Protein AF-Q6FT22-F1 (afdb_monomer_lite)

Organism: Candida glabrata (strain ATCC 2001 / BCRC 20586 / JCM 3761 / NBRC 0622 / NRRL Y-65 / CBS 138) (NCBI:txid284593)

pLDDT: mean 71.11, std 24.09, range [26.22, 98.44]

Secondary structure (DSSP, 8-state):
--SHHHHHHHHHHHTTSTTS--------------PPP-----------------------------------------------------------------------------------------SSS--TT----TTSEEEEEESSSB------TTEEEEE----SSSPPPHHHHHHHHHHHHHHHHSTTEEEEEEE--GGGHHHHHHHHHHH---SSEEEEESBHHHHHHHHH-GGGTTS-EEEE-SSSEEEESSSSSSS--SEEE-TTSPEEESS-----GGGSTT-HHHHH-TTTT-TTHHHHH-----EEEEEGGG--HHHHHHTGGG-SEEEEE--SS-----SGGG-SS-EEEE---SS---B-GGGS-TTSEE-BT--HHHHHHHHHHHHHTT---GGGTTTTTT-TTT-

Foldseek 3Di:
DPPVVVVVVVVVVVVPPPPDPPDDDDPDDDLDDDDDDDPDDDDDDDDDDDDDDDDDDDDDDDDDDDDDDDDDDDDDDDDDDDDDDDDDDDDDDDDDDDDDDDDDDDDDDDDDDDDDDDDDDPQLDPPDPCALQPCLPPDAAEEEEEAEAADDDDDDPRYHYDYDHHDYPEEDHPVSLLVVLVVQVVQQPDPRHQEYEYAHYPNHQLVNQQLQLFADDHQGAAEYENYCSLGVNLNRDPLRGNQGYWYDYSAQFIPHSNAADDDDGQFGQDSSSDTDGPHSHDRQLCSHCPHVVCVVQVLLNPSCLCVVVVDFFAEDEDELVRPDPCCLPPPQQRGQEYEYAYPDDARDDPRPQVHPFAYEYDHDDPDQDAFAPVNDDPNHAYQGRDDSNSVRSSSRSCVSSVNTRRVSRNVQGRDPVRD

Sequence (419 aa):
MKFEQFIVAIISVISFVSGFPFRRQIAPPLFTNTTIPHNNGTNGTGGGGGQEGGGGQGGGGGSGGGSGGGSGGGSGGGSGGGSGGGSGGGSGGGSGGGSGGGSGGGSGGGSGGGLITSPGSSYCYPSNGHYPGDTITTGRKIGIFYTGGYLANIQHSDVTVERLFNITNTELNITQLYSVAAAVNKTLGNGEYKGVLIVGNNNSLTGLGYFSSILFNTNKTIVISSNSTLGLPIANQSLSTNRGPILTHNDSAVYSGGLPPYKVPIGVLDTNGTAHYFYRGGLPKFFDRGSGLRLNYTNFTDPGAYNKTRTIPTIRIVNQTNVTDDFIRNVAPNLQGLVVNITGTPFTTTGLQSLRYPVMFVKDQQQLAFVSKWNVPTGIIPGGYLSPAQAQLFLYVAALNNATSPAAWSQWFGNPDII

Radius of gyration: 27.79 Å; chains: 1; bounding box: 94×57×78 Å

InterPro domains:
  IPR006034 Asparaginase/glutaminase-like [PS51732] (140-416)
  IPR036152 Asparaginase/glutaminase-like superfamily [SSF53774] (140-414)

Structure (mmCIF, N/CA/C/O backbone):
data_AF-Q6FT22-F1
#
_entry.id   AF-Q6FT22-F1
#
loop_
_atom_site.group_PDB
_atom_site.id
_atom_site.type_symbol
_atom_site.label_atom_id
_atom_site.label_alt_id
_atom_site.label_comp_id
_atom_site.label_asym_id
_atom_site.label_entity_id
_atom_site.label_seq_id
_atom_site.pdbx_PDB_ins_code
_atom_site.Cartn_x
_atom_site.Cartn_y
_atom_site.Cartn_z
_atom_site.occupancy
_atom_site.B_iso_or_equiv
_atom_site.auth_seq_id
_atom_site.auth_comp_id
_atom_site.auth_asym_id
_atom_site.auth_atom_id
_atom_site.pdbx_PDB_model_num
ATOM 1 N N . MET A 1 1 ? -36.980 32.437 -16.448 1.00 49.75 1 MET A N 1
ATOM 2 C CA . MET A 1 1 ? -35.851 33.094 -15.747 1.00 49.75 1 MET A CA 1
ATOM 3 C C . MET A 1 1 ? -35.303 32.232 -14.585 1.00 49.75 1 MET A C 1
ATOM 5 O O . MET A 1 1 ? -35.052 32.762 -13.514 1.00 49.75 1 MET A O 1
ATOM 9 N N . LYS A 1 2 ? -35.148 30.900 -14.748 1.00 51.12 2 LYS A N 1
ATOM 10 C CA . LYS A 1 2 ? -34.734 29.984 -13.649 1.00 51.12 2 LYS A CA 1
ATOM 11 C C . LYS A 1 2 ? -33.854 28.785 -14.063 1.00 51.12 2 LYS A C 1
ATOM 13 O O . LYS A 1 2 ? -33.639 27.899 -13.249 1.00 51.12 2 LYS A O 1
ATOM 18 N N . PHE A 1 3 ? -33.332 28.746 -15.292 1.00 40.56 3 PHE A N 1
ATOM 19 C CA . PHE A 1 3 ? -32.434 27.661 -15.729 1.00 40.56 3 PHE A CA 1
ATOM 20 C C . PHE A 1 3 ? -30.978 28.132 -15.874 1.00 40.56 3 PHE A C 1
ATOM 22 O O . PHE A 1 3 ? -30.055 27.422 -15.489 1.00 40.56 3 PHE A O 1
ATOM 29 N N . GLU A 1 4 ? -30.760 29.384 -16.286 1.00 38.22 4 GLU A N 1
ATOM 30 C CA . GLU A 1 4 ? -29.400 29.916 -16.450 1.00 38.22 4 GLU A CA 1
ATOM 31 C C . GLU A 1 4 ? -28.662 30.166 -15.128 1.00 38.22 4 GLU A C 1
ATOM 33 O O . GLU A 1 4 ? -27.457 29.946 -15.049 1.00 38.22 4 GLU A O 1
ATOM 38 N N . GLN A 1 5 ? -29.368 30.511 -14.044 1.00 46.97 5 GLN A N 1
ATOM 39 C CA . GLN A 1 5 ? -28.718 30.673 -12.734 1.00 46.97 5 GLN A CA 1
ATOM 40 C C . GLN A 1 5 ? -28.251 29.347 -12.114 1.00 46.97 5 GLN A C 1
ATOM 42 O O . GLN A 1 5 ? -27.341 29.349 -11.290 1.00 46.97 5 GLN A O 1
ATOM 47 N N . PHE A 1 6 ? -28.815 28.211 -12.538 1.00 44.81 6 PHE A N 1
ATOM 48 C CA . PHE A 1 6 ? -28.384 26.899 -12.053 1.00 44.81 6 PHE A CA 1
ATOM 49 C C . PHE A 1 6 ? -27.088 26.437 -12.742 1.00 44.81 6 PHE A C 1
ATOM 51 O O . PHE A 1 6 ? -26.226 25.836 -12.105 1.00 44.81 6 PHE A O 1
ATOM 58 N N . ILE A 1 7 ? -26.900 26.794 -14.018 1.00 47.25 7 ILE A N 1
ATOM 59 C CA . ILE A 1 7 ? -25.671 26.487 -14.767 1.00 47.25 7 ILE A CA 1
ATOM 60 C C . ILE A 1 7 ? -24.499 27.360 -14.288 1.00 47.25 7 ILE A C 1
ATOM 62 O O . ILE A 1 7 ? -23.390 26.853 -14.126 1.00 47.25 7 ILE A O 1
ATOM 66 N N . VAL A 1 8 ? -24.739 28.635 -13.959 1.00 45.31 8 VAL A N 1
ATOM 67 C CA . VAL A 1 8 ? -23.694 29.517 -13.402 1.00 45.31 8 VAL A CA 1
ATOM 68 C C . VAL A 1 8 ? -23.222 29.033 -12.022 1.00 45.31 8 VAL A C 1
ATOM 70 O O . VAL A 1 8 ? -22.024 29.057 -11.750 1.00 45.31 8 VAL A O 1
ATOM 73 N N . ALA A 1 9 ? -24.112 28.491 -11.183 1.00 39.72 9 ALA A N 1
ATOM 74 C CA . ALA A 1 9 ? -23.727 27.931 -9.884 1.00 39.72 9 ALA A CA 1
ATOM 75 C C . ALA A 1 9 ? -22.834 26.677 -10.008 1.00 39.72 9 ALA A C 1
ATOM 77 O O . ALA A 1 9 ? -21.876 26.532 -9.252 1.00 39.72 9 ALA A O 1
ATOM 78 N N . ILE A 1 10 ? -23.084 25.802 -10.991 1.00 45.41 10 ILE A N 1
ATOM 79 C CA . ILE A 1 10 ? -22.258 24.601 -11.218 1.00 45.41 10 ILE A CA 1
ATOM 80 C C . ILE A 1 10 ? -20.882 24.974 -11.800 1.00 45.41 10 ILE A C 1
ATOM 82 O O . ILE A 1 10 ? -19.867 24.410 -11.389 1.00 45.41 10 ILE A O 1
ATOM 86 N N . ILE A 1 11 ? -20.813 25.971 -12.689 1.00 40.06 11 ILE A N 1
ATOM 87 C CA . ILE A 1 11 ? -19.543 26.448 -13.267 1.00 40.06 11 ILE A CA 1
ATOM 88 C C . ILE A 1 11 ? -18.699 27.216 -12.226 1.00 40.06 11 ILE A C 1
ATOM 90 O O . ILE A 1 11 ? -17.469 27.091 -12.208 1.00 40.06 11 ILE A O 1
ATOM 94 N N . SER A 1 12 ? -19.328 27.937 -11.289 1.00 33.78 12 SER A N 1
ATOM 95 C CA . SER A 1 12 ? -18.616 28.612 -10.192 1.00 33.78 12 SER A CA 1
ATOM 96 C C . SER A 1 12 ? -18.063 27.654 -9.129 1.00 33.78 12 SER A C 1
ATOM 98 O O . SER A 1 12 ? -17.003 27.939 -8.577 1.00 33.78 12 SER A O 1
ATOM 100 N N . VAL A 1 13 ? -18.693 26.497 -8.882 1.00 36.53 13 VAL A N 1
ATOM 101 C CA . VAL A 1 13 ? -18.153 25.476 -7.956 1.00 36.53 13 VAL A CA 1
ATOM 102 C C . VAL A 1 13 ? -16.923 24.768 -8.543 1.00 36.53 13 VAL A C 1
ATOM 104 O O . VAL A 1 13 ? -15.995 24.435 -7.809 1.00 36.53 13 VAL A O 1
ATOM 107 N N . ILE A 1 14 ? -16.845 24.618 -9.870 1.00 35.12 14 ILE A N 1
ATOM 108 C CA . ILE A 1 14 ? -15.668 24.036 -10.543 1.00 35.12 14 ILE A CA 1
ATOM 109 C C . ILE A 1 14 ? -14.482 25.023 -10.572 1.00 35.12 14 ILE A C 1
ATOM 111 O O . ILE A 1 14 ? -13.326 24.604 -10.560 1.00 35.12 14 ILE A O 1
ATOM 115 N N . SER A 1 15 ? -14.743 26.333 -10.518 1.00 32.28 15 SER A N 1
ATOM 116 C CA . SER A 1 15 ? -13.702 27.372 -10.597 1.00 32.28 15 SER A CA 1
ATOM 117 C C . SER A 1 15 ? -13.040 27.720 -9.251 1.00 32.28 15 SER A C 1
ATOM 119 O O . SER A 1 15 ? -12.095 28.501 -9.229 1.00 32.28 15 SER A O 1
ATOM 121 N N . PHE A 1 16 ? -13.486 27.139 -8.128 1.00 31.98 16 PHE A N 1
ATOM 122 C CA . PHE A 1 16 ? -12.976 27.473 -6.784 1.00 31.98 16 PHE A CA 1
ATOM 123 C C . PHE A 1 16 ? -11.964 26.464 -6.200 1.00 31.98 16 PHE A C 1
ATOM 125 O O . PHE A 1 16 ? -11.527 26.612 -5.061 1.00 31.98 16 PHE A O 1
ATOM 132 N N . VAL A 1 17 ? -11.531 25.462 -6.978 1.00 36.31 17 VAL A N 1
ATOM 133 C CA . VAL A 1 17 ? -10.527 24.460 -6.547 1.00 36.31 17 VAL A CA 1
ATOM 134 C C . VAL A 1 17 ? -9.085 24.853 -6.935 1.00 36.31 17 VAL A C 1
ATOM 136 O O . VAL A 1 17 ? -8.130 24.162 -6.591 1.00 36.31 17 VAL A O 1
ATOM 139 N N . SER A 1 18 ? -8.864 26.002 -7.582 1.00 30.94 18 SER A N 1
ATOM 140 C CA . SER A 1 18 ? -7.517 26.474 -7.962 1.00 30.94 18 SER A CA 1
ATOM 141 C C . SER A 1 18 ? -6.746 27.202 -6.847 1.00 30.94 18 SER A C 1
ATOM 143 O O . SER A 1 18 ? -5.682 27.758 -7.104 1.00 30.94 18 SER A O 1
ATOM 145 N N . GLY A 1 19 ? -7.267 27.217 -5.615 1.00 28.30 19 GLY A N 1
ATOM 146 C CA . GLY A 1 19 ? -6.725 27.989 -4.490 1.00 28.30 19 GLY A CA 1
ATOM 147 C C . GLY A 1 19 ? -6.037 27.183 -3.387 1.00 28.30 19 GLY A C 1
ATOM 148 O O . GLY A 1 19 ? -5.773 27.738 -2.323 1.00 28.30 19 GLY A O 1
ATOM 149 N N . PHE A 1 20 ? -5.754 25.892 -3.580 1.00 31.50 20 PHE A N 1
ATOM 150 C CA . PHE A 1 20 ? -4.937 25.161 -2.610 1.00 31.50 20 PHE A CA 1
ATOM 151 C C . PHE A 1 20 ? -3.464 25.537 -2.802 1.00 31.50 20 PHE A C 1
ATOM 153 O O . PHE A 1 20 ? -2.962 25.415 -3.923 1.00 31.50 20 PHE A O 1
ATOM 160 N N . PRO A 1 21 ? -2.735 25.967 -1.751 1.00 29.22 21 PRO A N 1
ATOM 161 C CA . PRO A 1 21 ? -1.295 26.115 -1.846 1.00 29.22 21 PRO A CA 1
ATOM 162 C C . PRO A 1 21 ? -0.714 24.744 -2.173 1.00 29.22 21 PRO A C 1
ATOM 164 O O . PRO A 1 21 ? -0.685 23.829 -1.349 1.00 29.22 21 PRO A O 1
ATOM 167 N N . PHE A 1 22 ? -0.290 24.617 -3.424 1.00 33.62 22 PHE A N 1
ATOM 168 C CA . PHE A 1 22 ? 0.428 23.484 -3.961 1.00 33.62 22 PHE A CA 1
ATOM 169 C C . PHE A 1 22 ? 1.659 23.263 -3.080 1.00 33.62 22 PHE A C 1
ATOM 171 O O . PHE A 1 22 ? 2.640 24.011 -3.138 1.00 33.62 22 PHE A O 1
ATOM 178 N N . ARG A 1 23 ? 1.592 22.279 -2.179 1.00 34.59 23 ARG A N 1
ATOM 179 C CA . ARG A 1 23 ? 2.743 21.912 -1.359 1.00 34.59 23 ARG A CA 1
ATOM 180 C C . ARG A 1 23 ? 3.775 21.327 -2.317 1.00 34.59 23 ARG A C 1
ATOM 182 O O . ARG A 1 23 ? 3.459 20.401 -3.057 1.00 34.59 23 ARG A O 1
ATOM 189 N N . ARG A 1 24 ? 4.975 21.920 -2.331 1.00 27.88 24 ARG A N 1
ATOM 190 C CA . ARG A 1 24 ? 6.122 21.502 -3.152 1.00 27.88 24 ARG A CA 1
ATOM 191 C C . ARG A 1 24 ? 6.168 19.980 -3.294 1.00 27.88 24 ARG A C 1
ATOM 193 O O . ARG A 1 24 ? 6.283 19.277 -2.292 1.00 27.88 24 ARG A O 1
ATOM 200 N N . GLN A 1 25 ? 6.143 19.521 -4.544 1.00 35.88 25 GLN A N 1
ATOM 201 C CA . GLN A 1 25 ? 6.614 18.202 -4.944 1.00 35.88 25 GLN A CA 1
ATOM 202 C C . GLN A 1 25 ? 8.027 18.039 -4.380 1.00 35.88 25 GLN A C 1
ATOM 204 O O . GLN A 1 25 ? 8.975 18.683 -4.828 1.00 35.88 25 GLN A O 1
ATOM 209 N N . ILE A 1 26 ? 8.146 17.244 -3.323 1.00 33.44 26 ILE A N 1
ATOM 210 C CA . ILE A 1 26 ? 9.435 16.725 -2.890 1.00 33.44 26 ILE A CA 1
ATOM 211 C C . ILE A 1 26 ? 9.817 15.723 -3.982 1.00 33.44 26 ILE A C 1
ATOM 213 O O . ILE A 1 26 ? 8.964 14.948 -4.418 1.00 33.44 26 ILE A O 1
ATOM 217 N N . ALA A 1 27 ? 11.055 15.784 -4.479 1.00 29.98 27 ALA A N 1
ATOM 218 C CA . ALA A 1 27 ? 11.579 14.766 -5.388 1.00 29.98 27 ALA A CA 1
ATOM 219 C C . ALA A 1 27 ? 11.218 13.364 -4.855 1.00 29.98 27 ALA A C 1
ATOM 221 O O . ALA A 1 27 ? 11.228 13.193 -3.630 1.00 29.98 27 ALA A O 1
ATOM 222 N N . PRO A 1 28 ? 10.881 12.385 -5.719 1.00 34.84 28 PRO A N 1
ATOM 223 C CA . PRO A 1 28 ? 10.542 11.045 -5.254 1.00 34.84 28 PRO A CA 1
ATOM 224 C C . PRO A 1 28 ? 11.650 10.563 -4.307 1.00 34.84 28 PRO A C 1
ATOM 226 O O . PRO A 1 28 ? 12.826 10.620 -4.687 1.00 34.84 28 PRO A O 1
ATOM 229 N N . PRO A 1 29 ? 11.319 10.173 -3.063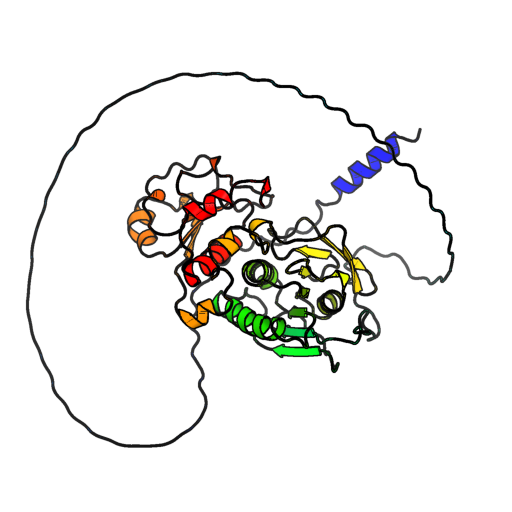 1.00 39.75 29 PRO A N 1
ATOM 230 C CA . PRO A 1 29 ? 12.329 9.767 -2.108 1.00 39.75 29 PRO A CA 1
ATOM 231 C C . PRO A 1 29 ? 13.053 8.548 -2.670 1.00 39.75 29 PRO A C 1
ATOM 233 O O . PRO A 1 29 ? 12.453 7.533 -3.020 1.00 39.75 29 PRO A O 1
ATOM 236 N N . LEU A 1 30 ? 14.374 8.653 -2.780 1.00 37.78 30 LEU A N 1
ATOM 237 C CA . LEU A 1 30 ? 15.213 7.478 -2.929 1.00 37.78 30 LEU A CA 1
ATOM 238 C C . LEU A 1 30 ? 15.106 6.717 -1.607 1.00 37.78 30 LEU A C 1
ATOM 240 O O . LEU A 1 30 ? 15.599 7.199 -0.588 1.00 37.78 30 LEU A O 1
ATOM 244 N N . PHE A 1 31 ? 14.463 5.547 -1.609 1.00 43.66 31 PHE A N 1
ATOM 245 C CA . PHE A 1 31 ? 14.603 4.593 -0.510 1.00 43.66 31 PHE A CA 1
ATOM 246 C C . PHE A 1 31 ? 16.070 4.155 -0.472 1.00 43.66 31 PHE A C 1
ATOM 248 O O . PHE A 1 31 ? 16.484 3.254 -1.200 1.00 43.66 31 PHE A O 1
ATOM 255 N N . THR A 1 32 ? 16.888 4.868 0.298 1.00 36.50 32 THR A N 1
ATOM 256 C CA . THR A 1 32 ? 18.302 4.554 0.468 1.00 36.50 32 THR A CA 1
ATOM 257 C C . THR A 1 32 ? 18.476 3.503 1.554 1.00 36.50 32 THR A C 1
ATOM 259 O O . THR A 1 32 ? 17.713 3.407 2.517 1.00 36.50 32 THR A O 1
ATOM 262 N N . ASN A 1 33 ? 19.494 2.673 1.359 1.00 35.25 33 ASN A N 1
ATOM 263 C CA . ASN A 1 33 ? 19.850 1.591 2.256 1.00 35.25 33 ASN A CA 1
ATOM 264 C C . ASN A 1 33 ? 20.586 2.175 3.473 1.00 35.25 33 ASN A C 1
ATOM 266 O O . ASN A 1 33 ? 21.801 2.354 3.435 1.00 35.25 33 ASN A O 1
ATOM 270 N N . THR A 1 34 ? 19.857 2.537 4.529 1.00 30.70 34 THR A N 1
ATOM 271 C CA . THR A 1 34 ? 20.476 2.912 5.808 1.00 30.70 34 THR A CA 1
ATOM 272 C C . THR A 1 34 ? 20.671 1.656 6.647 1.00 30.70 34 THR A C 1
ATOM 274 O O . THR A 1 34 ? 19.709 1.084 7.161 1.00 30.70 34 THR A O 1
ATOM 277 N N . THR A 1 35 ? 21.921 1.227 6.799 1.00 30.61 35 THR A N 1
ATOM 278 C CA . THR A 1 35 ? 22.327 0.163 7.722 1.00 30.61 35 THR A CA 1
ATOM 279 C C . THR A 1 35 ? 22.081 0.623 9.162 1.00 30.61 35 THR A C 1
ATOM 281 O O . THR A 1 35 ? 22.654 1.618 9.603 1.00 30.61 35 THR A O 1
ATOM 284 N N . ILE A 1 36 ? 21.217 -0.075 9.902 1.00 37.66 36 ILE A N 1
ATOM 285 C CA . ILE A 1 36 ? 20.960 0.210 11.323 1.00 37.66 36 ILE A CA 1
ATOM 286 C C . ILE A 1 36 ? 21.985 -0.559 12.178 1.00 37.66 36 ILE A C 1
ATOM 288 O O . ILE A 1 36 ? 22.098 -1.775 12.009 1.00 37.66 36 ILE A O 1
ATOM 292 N N . PRO A 1 37 ? 22.696 0.083 13.126 1.00 30.09 37 PRO A N 1
ATOM 293 C CA . PRO A 1 37 ? 23.442 -0.636 14.152 1.00 30.09 37 PRO A CA 1
ATOM 294 C C . PRO A 1 37 ? 22.466 -1.319 15.122 1.00 30.09 37 PRO A C 1
ATOM 296 O O . PRO A 1 37 ? 21.650 -0.673 15.779 1.00 30.09 37 PRO A O 1
ATOM 299 N N . HIS A 1 38 ? 22.543 -2.646 15.202 1.00 39.59 38 HIS A N 1
ATOM 300 C CA . HIS A 1 38 ? 21.801 -3.442 16.176 1.00 39.59 38 HIS A CA 1
ATOM 301 C C . HIS A 1 38 ? 22.369 -3.211 17.585 1.00 39.59 38 HIS A C 1
ATOM 303 O O . HIS A 1 38 ? 23.460 -3.680 17.897 1.00 39.59 38 HIS A O 1
ATOM 309 N N . ASN A 1 39 ? 21.605 -2.550 18.458 1.00 35.88 39 ASN A N 1
ATOM 310 C CA . ASN A 1 39 ? 21.830 -2.605 19.903 1.00 35.88 39 ASN A CA 1
ATOM 311 C C . ASN A 1 39 ? 21.187 -3.884 20.444 1.00 35.88 39 ASN A C 1
ATOM 313 O O . ASN A 1 39 ? 19.983 -3.926 20.693 1.00 35.88 39 ASN A O 1
ATOM 317 N N . ASN A 1 40 ? 21.994 -4.932 20.603 1.00 38.94 40 ASN A N 1
ATOM 318 C CA . ASN A 1 40 ? 21.585 -6.155 21.279 1.00 38.94 40 ASN A CA 1
ATOM 319 C C . ASN A 1 40 ? 22.146 -6.135 22.707 1.00 38.94 40 ASN A C 1
ATOM 321 O O . ASN A 1 40 ? 23.308 -6.462 22.936 1.00 38.94 40 ASN A O 1
ATOM 325 N N . GLY A 1 41 ? 21.332 -5.696 23.664 1.00 33.31 41 GLY A N 1
ATOM 326 C CA . GLY A 1 41 ? 21.634 -5.826 25.084 1.00 33.31 41 GLY A CA 1
ATOM 327 C C . GLY A 1 41 ? 20.997 -7.095 25.640 1.00 33.31 41 GLY A C 1
ATOM 328 O O . GLY A 1 41 ? 19.774 -7.171 25.701 1.00 33.31 41 GLY A O 1
ATOM 329 N N . THR A 1 42 ? 21.804 -8.080 26.048 1.00 35.16 42 THR A N 1
ATOM 330 C CA . THR A 1 42 ? 21.933 -8.535 27.455 1.00 35.16 42 THR A CA 1
ATOM 331 C C . THR A 1 42 ? 22.763 -9.827 27.596 1.00 35.16 42 THR A C 1
ATOM 333 O O . THR A 1 42 ? 22.497 -10.831 26.950 1.00 35.16 42 THR A O 1
ATOM 336 N N . ASN A 1 43 ? 23.774 -9.725 28.472 1.00 38.78 43 ASN A N 1
ATOM 337 C CA . ASN A 1 43 ? 24.352 -10.677 29.438 1.00 38.78 43 ASN A CA 1
ATOM 338 C C . ASN A 1 43 ? 24.420 -12.194 29.174 1.00 38.78 43 ASN A C 1
ATOM 340 O O . ASN A 1 43 ? 23.399 -12.865 29.090 1.00 38.78 43 ASN A O 1
ATOM 344 N N . GLY A 1 44 ? 25.637 -12.746 29.337 1.00 31.80 44 GLY A N 1
ATOM 345 C CA . GLY A 1 44 ? 25.821 -14.127 29.810 1.00 31.80 44 GLY A CA 1
ATOM 346 C C . GLY A 1 44 ? 27.162 -14.814 29.508 1.00 31.80 44 GLY A C 1
ATOM 347 O O . GLY A 1 44 ? 27.188 -15.725 28.699 1.00 31.80 44 GLY A O 1
ATOM 348 N N . THR A 1 45 ? 28.235 -14.391 30.189 1.00 41.03 45 THR A N 1
ATOM 349 C CA . THR A 1 45 ? 29.353 -15.195 30.763 1.00 41.03 45 THR A CA 1
ATOM 350 C C . THR A 1 45 ? 30.051 -16.353 30.010 1.00 41.03 45 THR A C 1
ATOM 352 O O . THR A 1 45 ? 29.449 -17.387 29.746 1.00 41.03 45 THR A O 1
ATOM 355 N N . GLY A 1 46 ? 31.394 -16.251 29.962 1.00 34.69 46 GLY A N 1
ATOM 356 C CA . GLY A 1 46 ? 32.376 -17.360 29.925 1.00 34.69 46 GLY A CA 1
ATOM 357 C C . GLY A 1 46 ? 32.893 -17.698 28.520 1.00 34.69 46 GLY A C 1
ATOM 358 O O . GLY A 1 46 ? 32.103 -17.798 27.600 1.00 34.69 46 GLY A O 1
ATOM 359 N N . GLY A 1 47 ? 34.178 -17.886 28.219 1.00 36.69 47 GLY A N 1
ATOM 360 C CA . GLY A 1 47 ? 35.415 -18.018 28.988 1.00 36.69 47 GLY A CA 1
ATOM 361 C C . GLY A 1 47 ? 36.421 -18.807 28.120 1.00 36.69 47 GLY A C 1
ATOM 362 O O . GLY A 1 47 ? 36.009 -19.750 27.457 1.00 36.69 47 GLY A O 1
ATOM 363 N N . GLY A 1 48 ? 37.710 -18.429 28.137 1.00 36.09 48 GLY A N 1
ATOM 364 C CA . GLY A 1 48 ? 38.844 -19.151 27.508 1.00 36.09 48 GLY A CA 1
ATOM 365 C C . GLY A 1 48 ? 38.962 -18.972 25.983 1.00 36.09 48 GLY A C 1
ATOM 366 O O . GLY A 1 48 ? 37.961 -18.958 25.288 1.00 36.09 48 GLY A O 1
ATOM 367 N N . GLY A 1 49 ? 40.120 -18.786 25.348 1.00 41.59 49 GLY A N 1
ATOM 368 C CA . GLY A 1 49 ? 41.515 -19.030 25.719 1.00 41.59 49 GLY A CA 1
ATOM 369 C C . GLY A 1 49 ? 42.210 -19.761 24.550 1.00 41.59 49 GLY A C 1
ATOM 370 O O . GLY A 1 49 ? 41.651 -20.730 24.052 1.00 41.59 49 GLY A O 1
ATOM 371 N N . GLY A 1 50 ? 43.405 -19.309 24.137 1.00 38.25 50 GLY A N 1
ATOM 372 C CA . GLY A 1 50 ? 44.300 -19.967 23.153 1.00 38.25 50 GLY A CA 1
ATOM 373 C C . GLY A 1 50 ? 44.242 -19.329 21.754 1.00 38.25 50 GLY A C 1
ATOM 374 O O . GLY A 1 50 ? 43.196 -19.354 21.123 1.00 38.25 50 GLY A O 1
ATOM 375 N N . GLN A 1 51 ? 45.210 -18.513 21.318 1.00 46.94 51 GLN A N 1
ATOM 376 C CA . GLN A 1 51 ? 46.607 -18.778 20.912 1.00 46.94 51 GLN A CA 1
ATOM 377 C C . GLN A 1 51 ? 46.775 -19.507 19.564 1.00 46.94 51 GLN A C 1
ATOM 379 O O . GLN A 1 51 ? 46.089 -20.480 19.281 1.00 46.94 51 GLN A O 1
ATOM 384 N N . GLU A 1 52 ? 47.798 -19.026 18.838 1.00 41.19 52 GLU A N 1
ATOM 385 C CA . GLU A 1 52 ? 48.476 -19.594 17.655 1.00 41.19 52 GLU A CA 1
ATOM 386 C C . GLU A 1 52 ? 47.703 -19.419 16.332 1.00 41.19 52 GLU A C 1
ATOM 388 O O . GLU A 1 52 ? 46.511 -19.664 16.248 1.00 41.19 52 GLU A O 1
ATOM 393 N N . GLY A 1 53 ? 48.258 -18.906 15.235 1.00 40.00 53 GLY A N 1
ATOM 394 C CA . GLY A 1 53 ? 49.639 -18.896 14.759 1.00 40.00 53 GLY A CA 1
ATOM 395 C C . GLY A 1 53 ? 49.622 -19.462 13.331 1.00 40.00 53 GLY A C 1
ATOM 396 O O . GLY A 1 53 ? 48.910 -20.425 13.070 1.00 40.00 53 GLY A O 1
ATOM 397 N N . GLY A 1 54 ? 50.378 -18.876 12.400 1.00 40.06 54 GLY A N 1
ATOM 398 C CA . GLY A 1 54 ? 50.636 -19.502 11.094 1.00 40.06 54 GLY A CA 1
ATOM 399 C C . GLY A 1 54 ? 50.389 -18.598 9.892 1.00 40.06 54 GLY A C 1
ATOM 400 O O . GLY A 1 54 ? 49.255 -18.303 9.533 1.00 40.06 54 GLY A O 1
ATOM 401 N N . GLY A 1 55 ? 51.488 -18.171 9.270 1.00 43.91 55 GLY A N 1
ATOM 402 C CA . GLY A 1 55 ? 51.493 -17.446 8.007 1.00 43.91 55 GLY A CA 1
ATOM 403 C C . GLY A 1 55 ? 51.364 -18.354 6.783 1.00 43.91 55 GLY A C 1
ATOM 404 O O . GLY A 1 55 ? 51.298 -19.575 6.882 1.00 43.91 55 GLY A O 1
ATOM 405 N N . GLY A 1 56 ? 51.378 -17.724 5.611 1.00 42.06 56 GLY A N 1
ATOM 406 C CA . GLY A 1 56 ? 51.397 -18.410 4.324 1.00 42.06 56 GLY A CA 1
ATOM 407 C C . GLY A 1 56 ? 51.395 -17.412 3.174 1.00 42.06 56 GLY A C 1
ATOM 408 O O . GLY A 1 56 ? 50.347 -16.920 2.775 1.00 42.06 56 GLY A O 1
ATOM 409 N N . GLN A 1 57 ? 52.590 -17.091 2.680 1.00 49.50 57 GLN A N 1
ATOM 410 C CA . GLN A 1 57 ? 52.818 -16.401 1.411 1.00 49.50 57 GLN A CA 1
ATOM 411 C C . GLN A 1 57 ? 52.622 -17.361 0.224 1.00 49.50 57 GLN A C 1
ATOM 413 O O . GLN A 1 57 ? 52.918 -18.549 0.329 1.00 49.50 57 GLN A O 1
ATOM 418 N N . GLY A 1 58 ? 52.229 -16.805 -0.924 1.00 41.56 58 GLY A N 1
ATOM 419 C CA . GLY A 1 58 ? 52.262 -17.421 -2.259 1.00 41.56 58 GLY A CA 1
ATOM 420 C C . GLY A 1 58 ? 51.160 -16.792 -3.120 1.00 41.56 58 GLY A C 1
ATOM 421 O O . GLY A 1 58 ? 50.019 -16.755 -2.689 1.00 41.56 58 GLY A O 1
ATOM 422 N N . GLY A 1 59 ? 51.373 -16.183 -4.287 1.00 42.09 59 GLY A N 1
ATOM 423 C CA . GLY A 1 59 ? 52.433 -16.326 -5.282 1.00 42.09 59 GLY A CA 1
ATOM 424 C C . GLY A 1 59 ? 51.802 -16.805 -6.601 1.00 42.09 59 GLY A C 1
ATOM 425 O O . GLY A 1 59 ? 51.228 -17.886 -6.625 1.00 42.09 59 GLY A O 1
ATOM 426 N N . GLY A 1 60 ? 51.927 -16.015 -7.678 1.00 40.47 60 GLY A N 1
ATOM 427 C CA . GLY A 1 60 ? 51.522 -16.348 -9.062 1.00 40.47 60 GLY A CA 1
ATOM 428 C C . GLY A 1 60 ? 50.276 -15.573 -9.527 1.00 40.47 60 GLY A C 1
ATOM 429 O O . GLY A 1 60 ? 49.261 -15.595 -8.851 1.00 40.47 60 GLY A O 1
ATOM 430 N N . GLY A 1 61 ? 50.256 -14.799 -10.615 1.00 40.03 61 GLY A N 1
ATOM 431 C CA . GLY A 1 61 ? 51.013 -14.876 -11.866 1.00 40.03 61 GLY A CA 1
ATOM 432 C C . GLY A 1 61 ? 50.086 -15.406 -12.968 1.00 40.03 61 GLY A C 1
ATOM 433 O O . GLY A 1 61 ? 49.674 -16.556 -12.893 1.00 40.03 61 GLY A O 1
ATOM 434 N N . GLY A 1 62 ? 49.742 -14.590 -13.973 1.00 40.81 62 GLY A N 1
ATOM 435 C CA . GLY A 1 62 ? 48.952 -15.062 -15.120 1.00 40.81 62 GLY A CA 1
ATOM 436 C C . GLY A 1 62 ? 48.320 -13.959 -15.968 1.00 40.81 62 GLY A C 1
ATOM 437 O O . GLY A 1 62 ? 47.192 -13.547 -15.725 1.00 40.81 62 GLY A O 1
ATOM 438 N N . SER A 1 63 ? 49.059 -13.502 -16.974 1.00 49.84 63 SER A N 1
ATOM 439 C CA . SER A 1 63 ? 48.631 -12.631 -18.072 1.00 49.84 63 SER A CA 1
ATOM 440 C C . SER A 1 63 ? 48.054 -13.445 -19.244 1.00 49.84 63 SER A C 1
ATOM 442 O O . SER A 1 63 ? 48.555 -14.519 -19.560 1.00 49.84 63 SER A O 1
ATOM 444 N N . GLY A 1 64 ? 47.066 -12.880 -19.943 1.00 43.41 64 GLY A N 1
ATOM 445 C CA . GLY A 1 64 ? 46.570 -13.305 -21.263 1.00 43.41 64 GLY A CA 1
ATOM 446 C C . GLY A 1 64 ? 45.243 -12.584 -21.544 1.00 43.41 64 GLY A C 1
ATOM 447 O O . GLY A 1 64 ? 44.340 -12.664 -20.727 1.00 43.41 64 GLY A O 1
ATOM 448 N N . GLY A 1 65 ? 45.046 -11.754 -22.570 1.00 41.94 65 GLY A N 1
ATOM 449 C CA . GLY A 1 65 ? 45.588 -11.774 -23.926 1.00 41.94 65 GLY A CA 1
ATOM 450 C C . GLY A 1 65 ? 44.567 -12.453 -24.844 1.00 41.94 65 GLY A C 1
ATOM 451 O O . GLY A 1 65 ? 44.472 -13.673 -24.822 1.00 41.94 65 GLY A O 1
ATOM 452 N N . GLY A 1 66 ? 43.789 -11.687 -25.622 1.00 39.88 66 GLY A N 1
ATOM 453 C CA . GLY A 1 66 ? 42.813 -12.263 -26.557 1.00 39.88 66 GLY A CA 1
ATOM 454 C C . GLY A 1 66 ? 41.882 -11.250 -27.225 1.00 39.88 66 GLY A C 1
ATOM 455 O O . GLY A 1 66 ? 40.744 -11.071 -26.805 1.00 39.88 66 GLY A O 1
ATOM 456 N N . SER A 1 67 ? 42.377 -10.600 -28.275 1.00 49.25 67 SER A N 1
ATOM 457 C CA . SER A 1 67 ? 41.615 -9.824 -29.259 1.00 49.25 67 SER A CA 1
ATOM 458 C C . SER A 1 67 ? 40.822 -10.763 -30.178 1.00 49.25 67 SER A C 1
ATOM 460 O O . SER A 1 67 ? 41.354 -11.785 -30.604 1.00 49.25 67 SER A O 1
ATOM 462 N N . GLY A 1 68 ? 39.604 -10.389 -30.572 1.00 43.66 68 GLY A N 1
ATOM 463 C CA . GLY A 1 68 ? 38.847 -11.103 -31.604 1.00 43.66 68 GLY A CA 1
ATOM 464 C C . GLY A 1 68 ? 37.728 -10.242 -32.176 1.00 43.66 68 GLY A C 1
ATOM 465 O O . GLY A 1 68 ? 36.692 -10.073 -31.543 1.00 43.66 68 GLY A O 1
ATOM 466 N N . GLY A 1 69 ? 37.969 -9.662 -33.354 1.00 41.53 69 GLY A N 1
ATOM 467 C CA . GLY A 1 69 ? 36.963 -8.951 -34.141 1.00 41.53 69 GLY A CA 1
ATOM 468 C C . GLY A 1 69 ? 36.002 -9.903 -34.861 1.00 41.53 69 GLY A C 1
ATOM 469 O O . GLY A 1 69 ? 36.286 -11.086 -35.028 1.00 41.53 69 GLY A O 1
ATOM 470 N N . GLY A 1 70 ? 34.871 -9.363 -35.315 1.00 39.22 70 GLY A N 1
ATOM 471 C CA . GLY A 1 70 ? 33.882 -10.098 -36.099 1.00 39.22 70 GLY A CA 1
ATOM 472 C C . GLY A 1 70 ? 32.815 -9.170 -36.665 1.00 39.22 70 GLY A C 1
ATOM 473 O O . GLY A 1 70 ? 31.907 -8.745 -35.960 1.00 39.22 70 GLY A O 1
ATOM 474 N N . SER A 1 71 ? 32.976 -8.838 -37.940 1.00 47.53 71 SER A N 1
ATOM 475 C CA . SER A 1 71 ? 32.098 -8.027 -38.779 1.00 47.53 71 SER A CA 1
ATOM 476 C C . SER A 1 71 ? 30.860 -8.808 -39.243 1.00 47.53 71 SER A C 1
ATOM 478 O O . SER A 1 71 ? 30.958 -9.987 -39.566 1.00 47.53 71 SER A O 1
ATOM 480 N N . GLY A 1 72 ? 29.731 -8.114 -39.396 1.00 42.81 72 GLY A N 1
ATOM 481 C CA . GLY A 1 72 ? 28.549 -8.535 -40.165 1.00 42.81 72 GLY A CA 1
ATOM 482 C C . GLY A 1 72 ? 27.445 -7.491 -39.955 1.00 42.81 72 GLY A C 1
ATOM 483 O O . GLY A 1 72 ? 27.121 -7.190 -38.817 1.00 42.81 72 GLY A O 1
ATOM 484 N N . GLY A 1 73 ? 26.902 -6.776 -40.940 1.00 43.38 73 GLY A N 1
ATOM 485 C CA . GLY A 1 73 ? 26.610 -7.143 -42.323 1.00 43.38 73 GLY A CA 1
ATOM 486 C C . GLY A 1 73 ? 25.120 -7.485 -42.416 1.00 43.38 73 GLY A C 1
ATOM 487 O O . GLY A 1 73 ? 24.744 -8.596 -42.065 1.00 43.38 73 GLY A O 1
ATOM 488 N N . GLY A 1 74 ? 24.271 -6.542 -42.845 1.00 38.94 74 GLY A N 1
ATOM 489 C CA . GLY A 1 74 ? 22.836 -6.796 -43.023 1.00 38.94 74 GLY A CA 1
ATOM 490 C C . GLY A 1 74 ? 22.005 -5.548 -43.321 1.00 38.94 74 GLY A C 1
ATOM 491 O O . GLY A 1 74 ? 21.548 -4.867 -42.410 1.00 38.94 74 GLY A O 1
ATOM 492 N N . SER A 1 75 ? 21.816 -5.267 -44.608 1.00 48.62 75 SER A N 1
ATOM 493 C CA . SER A 1 75 ? 20.952 -4.221 -45.168 1.00 48.62 75 SER A CA 1
ATOM 494 C C . SER A 1 75 ? 19.547 -4.766 -45.474 1.00 48.62 75 SER A C 1
ATOM 496 O O . SER A 1 75 ? 19.417 -5.913 -45.892 1.00 48.62 75 SER A O 1
ATOM 498 N N . GLY A 1 76 ? 18.524 -3.910 -45.382 1.00 42.59 76 GLY A N 1
ATOM 499 C CA . GLY A 1 76 ? 17.155 -4.120 -45.894 1.00 42.59 76 GLY A CA 1
ATOM 500 C C . GLY A 1 76 ? 16.147 -3.460 -44.947 1.00 42.59 76 GLY A C 1
ATOM 501 O O . GLY A 1 76 ? 16.168 -3.747 -43.762 1.00 42.59 76 GLY A O 1
ATOM 502 N N . GLY A 1 77 ? 15.296 -2.500 -45.309 1.00 39.06 77 GLY A N 1
ATOM 503 C CA . GLY A 1 77 ? 14.617 -2.204 -46.569 1.00 39.06 77 GLY A CA 1
ATOM 504 C C . GLY A 1 77 ? 13.111 -2.213 -46.265 1.00 39.06 77 GLY A C 1
ATOM 505 O O . GLY A 1 77 ? 12.631 -3.191 -45.704 1.00 39.06 77 GLY A O 1
ATOM 506 N N . GLY A 1 78 ? 12.368 -1.147 -46.594 1.00 37.78 78 GLY A N 1
ATOM 507 C CA . GLY A 1 78 ? 10.897 -1.191 -46.567 1.00 37.78 78 GLY A CA 1
ATOM 508 C C . GLY A 1 78 ? 10.191 0.086 -46.121 1.00 37.78 78 GLY A C 1
ATOM 509 O O . GLY A 1 78 ? 9.858 0.254 -44.953 1.00 37.78 78 GLY A O 1
ATOM 510 N N . SER A 1 79 ? 9.913 0.955 -47.087 1.00 46.75 79 SER A N 1
ATOM 511 C CA . SER A 1 79 ? 8.954 2.057 -47.015 1.00 46.75 79 SER A CA 1
ATOM 512 C C . SER A 1 79 ? 7.519 1.533 -47.195 1.00 46.75 79 SER A C 1
ATOM 514 O O . SER A 1 79 ? 7.267 0.737 -48.095 1.00 46.75 79 SER A O 1
ATOM 516 N N . GLY A 1 80 ? 6.570 2.049 -46.413 1.00 42.00 80 GLY A N 1
ATOM 517 C CA . GLY A 1 80 ? 5.116 1.941 -46.625 1.00 42.00 80 GLY A CA 1
ATOM 518 C C . GLY A 1 80 ? 4.412 2.605 -45.436 1.00 42.00 80 GLY A C 1
ATOM 519 O O . GLY A 1 80 ? 4.695 2.251 -44.303 1.00 42.00 80 GLY A O 1
ATOM 520 N N . GLY A 1 81 ? 3.607 3.663 -45.551 1.00 42.22 81 GLY A N 1
ATOM 521 C CA . GLY A 1 81 ? 2.613 3.965 -46.577 1.00 42.22 81 GLY A CA 1
ATOM 522 C C . GLY A 1 81 ? 1.261 3.435 -46.093 1.00 42.22 81 GLY A C 1
ATOM 523 O O . GLY A 1 81 ? 0.996 2.251 -46.252 1.00 42.22 81 GLY A O 1
ATOM 524 N N . GLY A 1 82 ? 0.428 4.277 -45.470 1.00 39.47 82 GLY A N 1
ATOM 525 C CA . GLY A 1 82 ? -0.886 3.843 -44.983 1.00 39.47 82 GLY A CA 1
ATOM 526 C C . GLY A 1 82 ? -1.638 4.883 -44.159 1.00 39.47 82 GLY A C 1
ATOM 527 O O . GLY A 1 82 ? -1.619 4.847 -42.933 1.00 39.47 82 GLY A O 1
ATOM 528 N N . SER A 1 83 ? -2.311 5.798 -44.851 1.00 46.75 83 SER A N 1
ATOM 529 C CA . SER A 1 83 ? -3.325 6.705 -44.311 1.00 46.75 83 SER A CA 1
ATOM 530 C C . SER A 1 83 ? -4.682 5.991 -44.232 1.00 46.75 83 SER A C 1
ATOM 532 O O . SER A 1 83 ? -5.113 5.393 -45.214 1.00 46.75 83 SER A O 1
ATOM 534 N N . GLY A 1 84 ? -5.392 6.120 -43.113 1.00 42.84 84 GLY A N 1
ATOM 535 C CA . GLY A 1 84 ? -6.816 5.785 -42.963 1.00 42.84 84 GLY A CA 1
ATOM 536 C C . GLY A 1 84 ? -7.248 6.180 -41.548 1.00 42.84 84 GLY A C 1
ATOM 537 O O . GLY A 1 84 ? -6.629 5.741 -40.591 1.00 42.84 84 GLY A O 1
ATOM 538 N N . GLY A 1 85 ? -8.184 7.096 -41.295 1.00 43.38 85 GLY A N 1
ATOM 539 C CA . GLY A 1 85 ? -9.426 7.364 -42.014 1.00 43.38 85 GLY A CA 1
ATOM 540 C C . GLY A 1 85 ? -10.523 6.498 -41.397 1.00 43.38 85 GLY A C 1
ATOM 541 O O . GLY A 1 85 ? -10.690 5.357 -41.806 1.00 43.38 85 GLY A O 1
ATOM 542 N N . GLY A 1 86 ? -11.225 7.011 -40.381 1.00 39.34 86 GLY A N 1
ATOM 543 C CA . GLY A 1 86 ? -12.249 6.246 -39.664 1.00 39.34 86 GLY A CA 1
ATOM 544 C C . GLY A 1 86 ? -12.997 7.061 -38.613 1.00 39.34 86 GLY A C 1
ATOM 545 O O . GLY A 1 86 ? -12.782 6.893 -37.418 1.00 39.34 86 GLY A O 1
ATOM 546 N N . SER A 1 87 ? -13.869 7.957 -39.071 1.00 46.19 87 SER A N 1
ATOM 547 C CA . SER A 1 87 ? -14.919 8.598 -38.277 1.00 46.19 87 SER A CA 1
ATOM 548 C C . SER A 1 87 ? -16.023 7.570 -38.001 1.00 46.19 87 SER A C 1
ATOM 550 O O . SER A 1 87 ? -16.616 7.048 -38.942 1.00 46.19 87 SER A O 1
ATOM 552 N N . GLY A 1 88 ? -16.323 7.296 -36.732 1.00 42.28 88 GLY A N 1
ATOM 553 C CA . GLY A 1 88 ? -17.437 6.437 -36.323 1.00 42.28 88 GLY A CA 1
ATOM 554 C C . GLY A 1 88 ? -18.247 7.107 -35.222 1.00 42.28 88 GLY A C 1
ATOM 555 O O . GLY A 1 88 ? -17.853 7.085 -34.060 1.00 42.28 88 GLY A O 1
ATOM 556 N N . GLY A 1 89 ? -19.353 7.743 -35.610 1.00 42.50 89 GLY A N 1
ATOM 557 C CA . GLY A 1 89 ? -20.375 8.247 -34.697 1.00 42.50 89 GLY A CA 1
ATOM 558 C C . GLY A 1 89 ? -21.186 7.108 -34.078 1.00 42.50 89 GLY A C 1
ATOM 559 O O . GLY A 1 89 ? -21.362 6.055 -34.685 1.00 42.50 89 GLY A O 1
ATOM 560 N N . GLY A 1 90 ? -21.697 7.340 -32.872 1.00 39.53 90 GLY A N 1
ATOM 561 C CA . GLY A 1 90 ? -22.550 6.399 -32.153 1.00 39.53 90 GLY A CA 1
ATOM 562 C C . GLY A 1 90 ? -23.328 7.106 -31.055 1.00 39.53 90 GLY A C 1
ATOM 563 O O . GLY A 1 90 ? -22.929 7.106 -29.896 1.00 39.53 90 GLY A O 1
ATOM 564 N N . SER A 1 91 ? -24.430 7.738 -31.446 1.00 46.09 91 SER A N 1
ATOM 565 C CA . SER A 1 91 ? -25.467 8.250 -30.554 1.00 46.09 91 SER A CA 1
ATOM 566 C C . SER A 1 91 ? -26.268 7.072 -29.994 1.00 46.09 91 SER A C 1
ATOM 568 O O . SER A 1 91 ? -26.863 6.320 -30.762 1.00 46.09 91 SER A O 1
ATOM 570 N N . GLY A 1 92 ? -26.321 6.925 -28.672 1.00 43.22 92 GLY A N 1
ATOM 571 C CA . GLY A 1 92 ? -27.159 5.935 -27.994 1.00 43.22 92 GLY A CA 1
ATOM 572 C C . GLY A 1 92 ? -27.827 6.562 -26.780 1.00 43.22 92 GLY A C 1
ATOM 573 O O . GLY A 1 92 ? -27.214 6.676 -25.723 1.00 43.22 92 GLY A O 1
ATOM 574 N N . GLY A 1 93 ? -29.067 7.018 -26.963 1.00 40.25 93 GLY A N 1
ATOM 575 C CA . GLY A 1 93 ? -29.937 7.495 -25.894 1.00 40.25 93 GLY A CA 1
ATOM 576 C C . GLY A 1 93 ? -30.423 6.354 -25.001 1.00 40.25 93 GLY A C 1
ATOM 577 O O . GLY A 1 93 ? -30.589 5.222 -25.448 1.00 40.25 93 GLY A O 1
ATOM 578 N N . GLY A 1 94 ? -30.676 6.680 -23.737 1.00 38.06 94 GLY A N 1
ATOM 579 C CA . GLY A 1 94 ? -31.235 5.766 -22.750 1.00 38.06 94 GLY A CA 1
ATOM 580 C C . GLY A 1 94 ? -31.885 6.548 -21.618 1.00 38.06 94 GLY A C 1
ATOM 581 O O . GLY A 1 94 ? -31.240 6.882 -20.629 1.00 38.06 94 GLY A O 1
ATOM 582 N N . SER A 1 95 ? -33.158 6.879 -21.806 1.00 43.72 95 SER A N 1
ATOM 583 C CA . SER A 1 95 ? -34.042 7.497 -20.822 1.00 43.72 95 SER A CA 1
ATOM 584 C C . SER A 1 95 ? -34.588 6.435 -19.861 1.00 43.72 95 SER A C 1
ATOM 586 O O . SER A 1 95 ? -35.144 5.433 -20.300 1.00 43.72 95 SER A O 1
ATOM 588 N N . GLY A 1 96 ? -34.520 6.700 -18.559 1.00 40.66 96 GLY A N 1
ATOM 589 C CA . GLY A 1 96 ? -35.299 6.035 -17.508 1.00 40.66 96 GLY A CA 1
ATOM 590 C C . GLY A 1 96 ? -35.010 6.773 -16.199 1.00 40.66 96 GLY A C 1
ATOM 591 O O . GLY A 1 96 ? -33.860 6.844 -15.795 1.00 40.66 96 GLY A O 1
ATOM 592 N N . GLY A 1 97 ? -35.927 7.486 -15.548 1.00 39.94 97 GLY A N 1
ATOM 593 C CA . GLY A 1 97 ? -37.339 7.185 -15.335 1.00 39.94 97 GLY A CA 1
ATOM 594 C C . GLY A 1 97 ? -37.466 6.488 -13.980 1.00 39.94 97 GLY A C 1
ATOM 595 O O . GLY A 1 97 ? -37.430 5.266 -13.925 1.00 39.94 97 GLY A O 1
ATOM 596 N N . GLY A 1 98 ? -37.552 7.256 -12.890 1.00 37.00 98 GLY A N 1
ATOM 597 C CA . GLY A 1 98 ? -37.624 6.711 -11.531 1.00 37.00 98 GLY A CA 1
ATOM 598 C C . GLY A 1 98 ? -37.882 7.785 -10.479 1.00 37.00 98 GLY A C 1
ATOM 599 O O . GLY A 1 98 ? -36.955 8.302 -9.866 1.00 37.00 98 GLY A O 1
ATOM 600 N N . SER A 1 99 ? -39.155 8.129 -10.310 1.00 42.91 99 SER A N 1
ATOM 601 C CA . SER A 1 99 ? -39.683 9.032 -9.289 1.00 42.91 99 SER A CA 1
ATOM 602 C C . SER A 1 99 ? -39.939 8.283 -7.975 1.00 42.91 99 SER A C 1
ATOM 604 O O . SER A 1 99 ? -40.555 7.222 -7.985 1.00 42.91 99 SER A O 1
ATOM 606 N N . GLY A 1 100 ? -39.558 8.882 -6.849 1.00 38.88 100 GLY A N 1
ATOM 607 C CA . GLY A 1 100 ? -39.995 8.532 -5.491 1.00 38.88 100 GLY A CA 1
ATOM 608 C C . GLY A 1 100 ? -39.208 9.408 -4.509 1.00 38.88 100 GLY A C 1
ATOM 609 O O . GLY A 1 100 ? -37.991 9.328 -4.484 1.00 38.88 100 GLY A O 1
ATOM 610 N N . GLY A 1 101 ? -39.764 10.369 -3.772 1.00 38.12 101 GLY A N 1
ATOM 611 C CA . GLY A 1 101 ? -41.078 10.411 -3.138 1.00 38.12 101 GLY A CA 1
ATOM 612 C C . GLY A 1 101 ? -40.924 9.935 -1.693 1.00 38.12 101 GLY A C 1
ATOM 613 O O . GLY A 1 101 ? -41.138 8.761 -1.422 1.00 38.12 101 GLY A O 1
ATOM 614 N N . GLY A 1 102 ? -40.503 10.820 -0.784 1.00 34.84 102 GLY A N 1
ATOM 615 C CA . GLY A 1 102 ? -40.279 10.474 0.622 1.00 34.84 102 GLY A CA 1
ATOM 616 C C . GLY A 1 102 ? -39.952 11.690 1.483 1.00 34.84 102 GLY A C 1
ATOM 617 O O . GLY A 1 102 ? -38.791 12.030 1.683 1.00 34.84 102 GLY A O 1
ATOM 618 N N . SER A 1 103 ? -41.004 12.354 1.950 1.00 41.03 103 SER A N 1
ATOM 619 C CA . SER A 1 103 ? -40.992 13.489 2.872 1.00 41.03 103 SER A CA 1
ATOM 620 C C . SER A 1 103 ? -40.913 13.017 4.328 1.00 41.03 103 SER A C 1
ATOM 622 O O . SER A 1 103 ? -41.632 12.102 4.718 1.00 41.03 103 SER A O 1
ATOM 624 N N . GLY A 1 104 ? -40.129 13.715 5.145 1.00 37.53 104 GLY A N 1
ATOM 625 C CA . GLY A 1 104 ? -40.161 13.688 6.613 1.00 37.53 104 GLY A CA 1
ATOM 626 C C . GLY A 1 104 ? -38.953 14.486 7.112 1.00 37.53 104 GLY A C 1
ATOM 627 O O . GLY A 1 104 ? -37.829 14.092 6.849 1.00 37.53 104 GLY A O 1
ATOM 628 N N . GLY A 1 105 ? -39.052 15.681 7.693 1.00 35.41 105 GLY A N 1
ATOM 629 C CA . GLY A 1 105 ? -40.070 16.183 8.608 1.00 35.41 105 GLY A CA 1
ATOM 630 C C . GLY A 1 105 ? -39.557 15.993 10.036 1.00 35.41 105 GLY A C 1
ATOM 631 O O . GLY A 1 105 ? -39.896 15.004 10.670 1.00 35.41 105 GLY A O 1
ATOM 632 N N . GLY A 1 106 ? -38.705 16.904 10.515 1.00 32.72 106 GLY A N 1
ATOM 633 C CA . GLY A 1 106 ? -38.127 16.840 11.859 1.00 32.72 106 GLY A CA 1
ATOM 634 C C . GLY A 1 106 ? -37.320 18.091 12.194 1.00 32.72 106 GLY A C 1
ATOM 635 O O . GLY A 1 106 ? -36.128 18.163 11.919 1.00 32.72 106 GLY A O 1
ATOM 636 N N . SER A 1 107 ? -38.008 19.086 12.747 1.00 39.97 107 SER A N 1
ATOM 637 C CA . SER A 1 107 ? -37.467 20.360 13.221 1.00 39.97 107 SER A CA 1
ATOM 638 C C . SER A 1 107 ? -36.984 20.262 14.672 1.00 39.97 107 SER A C 1
ATOM 640 O O . SER A 1 107 ? -37.635 19.630 15.498 1.00 39.97 107 SER A O 1
ATOM 642 N N . GLY A 1 108 ? -35.912 20.990 14.988 1.00 33.06 108 GLY A N 1
ATOM 643 C CA . GLY A 1 108 ? -35.448 21.348 16.337 1.00 33.06 108 GLY A CA 1
ATOM 644 C C . GLY A 1 108 ? -33.972 21.748 16.240 1.00 33.06 108 GLY A C 1
ATOM 645 O O . GLY A 1 108 ? -33.155 20.919 15.878 1.00 33.06 108 GLY A O 1
ATOM 646 N N . GLY A 1 109 ? -33.526 22.994 16.396 1.00 32.53 109 GLY A N 1
ATOM 647 C CA . GLY A 1 109 ? -33.993 24.075 17.259 1.00 32.53 109 GLY A CA 1
ATOM 648 C C . GLY A 1 109 ? -32.942 24.268 18.357 1.00 32.53 109 GLY A C 1
ATOM 649 O O . GLY A 1 109 ? -32.963 23.539 19.339 1.00 32.53 109 GLY A O 1
ATOM 650 N N . GLY A 1 110 ? -32.004 25.206 18.178 1.00 31.36 110 GLY A N 1
ATOM 651 C CA . GLY A 1 110 ? -30.954 25.488 19.164 1.00 31.36 110 GLY A CA 1
ATOM 652 C C . GLY A 1 110 ? -29.934 26.516 18.678 1.00 31.36 110 GLY A C 1
ATOM 653 O O . GLY A 1 110 ? -28.927 26.169 18.074 1.00 31.36 110 GLY A O 1
ATOM 654 N N . SER A 1 111 ? -30.239 27.788 18.919 1.00 40.19 111 SER A N 1
ATOM 655 C CA . SER A 1 111 ? -29.459 28.968 18.546 1.00 40.19 111 SER A CA 1
ATOM 656 C C . SER A 1 111 ? -28.295 29.250 19.506 1.00 40.19 111 SER A C 1
ATOM 658 O O . SER A 1 111 ? -28.435 29.106 20.716 1.00 40.19 111 SER A O 1
ATOM 660 N N . GLY A 1 112 ? -27.204 29.783 18.953 1.00 32.81 112 GLY A N 1
ATOM 661 C CA . GLY A 1 112 ? -26.110 30.487 19.637 1.00 32.81 112 GLY A CA 1
ATOM 662 C C . GLY A 1 112 ? -24.916 30.533 18.679 1.00 32.81 112 GLY A C 1
ATOM 663 O O . GLY A 1 112 ? -24.276 29.520 18.461 1.00 32.81 112 GLY A O 1
ATOM 664 N N . GLY A 1 113 ? -24.651 31.592 17.915 1.00 32.56 113 GLY A N 1
ATOM 665 C CA . GLY A 1 113 ? -24.456 32.968 18.362 1.00 32.56 113 GLY A CA 1
ATOM 666 C C . GLY A 1 113 ? -22.949 33.233 18.456 1.00 32.56 113 GLY A C 1
ATOM 667 O O . GLY A 1 113 ? -22.395 33.191 19.545 1.00 32.56 113 GLY A O 1
ATOM 668 N N . GLY A 1 114 ? -22.280 33.458 17.318 1.00 29.20 114 GLY A N 1
ATOM 669 C CA . GLY A 1 114 ? -20.842 33.740 17.265 1.00 29.20 114 GLY A CA 1
ATOM 670 C C . GLY A 1 114 ? -20.372 34.146 15.866 1.00 29.20 114 GLY A C 1
ATOM 671 O O . GLY A 1 114 ? -20.301 33.316 14.970 1.00 29.20 114 GLY A O 1
ATOM 672 N N . LEU A 1 115 ? -20.120 35.447 15.716 1.00 26.22 115 LEU A N 1
ATOM 673 C CA . LEU A 1 115 ? -19.574 36.211 14.587 1.00 26.22 115 LEU A CA 1
ATOM 674 C C . LEU A 1 115 ? -18.789 35.440 13.499 1.00 26.22 115 LEU A C 1
ATOM 676 O O . LEU A 1 115 ? -17.802 34.763 13.771 1.00 26.22 115 LEU A O 1
ATOM 680 N N . ILE A 1 116 ? -19.155 35.693 12.237 1.00 38.41 116 ILE A N 1
ATOM 681 C CA . ILE A 1 116 ? -18.333 35.403 11.056 1.00 38.41 116 ILE A CA 1
ATOM 682 C C . ILE A 1 116 ? -17.183 36.417 10.996 1.00 38.41 116 ILE A C 1
ATOM 684 O O . ILE A 1 116 ? -17.416 37.597 10.738 1.00 38.41 116 ILE A O 1
ATOM 688 N N . THR A 1 117 ? -15.943 35.949 11.146 1.00 28.97 117 THR A N 1
ATOM 689 C CA . THR A 1 117 ? -14.742 36.659 10.677 1.00 28.97 117 THR A CA 1
ATOM 690 C C . THR A 1 117 ? -13.751 35.671 10.051 1.00 28.97 117 THR A C 1
ATOM 692 O O . THR A 1 117 ? -13.083 34.942 10.771 1.00 28.97 117 THR A O 1
ATOM 695 N N . SER A 1 118 ? -13.646 35.714 8.716 1.00 30.70 118 SER A N 1
ATOM 696 C CA . SER A 1 118 ? -12.567 35.201 7.841 1.00 30.70 118 SER A CA 1
ATOM 697 C C . SER A 1 118 ? -12.240 33.680 7.827 1.00 30.70 118 SER A C 1
ATOM 699 O O . SER A 1 118 ? -12.120 33.053 8.876 1.00 30.70 118 SER A O 1
ATOM 701 N N . PRO A 1 119 ? -12.040 33.052 6.644 1.00 37.06 119 PRO A N 1
ATOM 702 C CA . PRO A 1 119 ? -11.821 31.611 6.520 1.00 37.06 119 PRO A CA 1
ATOM 703 C C . PRO A 1 119 ? -10.364 31.242 6.833 1.00 37.06 119 PRO A C 1
ATOM 705 O O . PRO A 1 119 ? -9.483 31.319 5.981 1.00 37.06 119 PRO A O 1
ATOM 708 N N . GLY A 1 120 ? -10.110 30.815 8.067 1.00 29.30 120 GLY A N 1
ATOM 709 C CA . GLY A 1 120 ? -8.821 30.282 8.499 1.00 29.30 120 GLY A CA 1
ATOM 710 C C . GLY A 1 120 ? -9.005 28.993 9.289 1.00 29.30 120 GLY A C 1
ATOM 711 O O . GLY A 1 120 ? -9.266 29.039 10.483 1.00 29.30 120 GLY A O 1
ATOM 712 N N . SER A 1 121 ? -8.872 27.848 8.612 1.00 40.16 121 SER A N 1
ATOM 713 C CA . SER A 1 121 ? -8.547 26.537 9.205 1.00 40.16 121 SER A CA 1
ATOM 714 C C . SER A 1 121 ? -9.208 26.210 10.556 1.00 40.16 121 SER A C 1
ATOM 716 O O . SER A 1 121 ? -8.520 26.003 11.557 1.00 40.16 121 SER A O 1
ATOM 718 N N . SER A 1 122 ? -10.535 26.100 10.590 1.00 32.50 122 SER A N 1
ATOM 719 C CA . SER A 1 122 ? -11.221 25.413 11.688 1.00 32.50 122 SER A CA 1
ATOM 720 C C . SER A 1 122 ? -11.082 23.907 11.474 1.00 32.50 122 SER A C 1
ATOM 722 O O . SER A 1 122 ? -11.948 23.258 10.894 1.00 32.50 122 SER A O 1
ATOM 724 N N . TYR A 1 123 ? -9.946 23.353 11.899 1.00 41.34 123 TYR A N 1
ATOM 725 C CA . TYR A 1 123 ? -9.843 21.919 12.140 1.00 41.34 123 TYR A CA 1
ATOM 726 C C . TYR A 1 123 ? -10.940 21.542 13.137 1.00 41.34 123 TYR A C 1
ATOM 728 O O . TYR A 1 123 ? -11.021 22.127 14.218 1.00 41.34 123 TYR A O 1
ATOM 736 N N . CYS A 1 124 ? -11.787 20.583 12.775 1.00 37.16 124 CYS A N 1
ATOM 737 C CA . CYS A 1 124 ? -12.748 19.970 13.679 1.00 37.16 124 CYS A CA 1
ATOM 738 C C . CYS A 1 124 ? -11.995 19.133 14.727 1.00 37.16 124 CYS A C 1
ATOM 740 O O . CYS A 1 124 ? -11.930 17.910 14.654 1.00 37.16 124 CYS A O 1
ATOM 742 N N . TYR A 1 125 ? -11.378 19.810 15.693 1.00 37.66 125 TYR A N 1
ATOM 743 C CA . TYR A 1 125 ? -11.020 19.209 16.965 1.00 37.66 125 TYR A CA 1
ATOM 744 C C . TYR A 1 125 ? -12.273 19.252 17.841 1.00 37.66 125 TYR A C 1
ATOM 746 O O . TYR A 1 125 ? -12.801 20.345 18.061 1.00 37.66 125 TYR A O 1
ATOM 754 N N . PRO A 1 126 ? -12.781 18.115 18.339 1.00 37.19 126 PRO A N 1
ATOM 755 C CA . PRO A 1 126 ? -13.837 18.143 19.337 1.00 37.19 126 PRO A CA 1
ATOM 756 C C . PRO A 1 126 ? -13.303 18.862 20.583 1.00 37.19 126 PRO A C 1
ATOM 758 O O . PRO A 1 126 ? -12.382 18.392 21.253 1.00 37.19 126 PRO A O 1
ATOM 761 N N . SER A 1 127 ? -13.844 20.044 20.872 1.00 35.47 127 SER A N 1
ATOM 762 C CA . SER A 1 127 ? -13.629 20.728 22.143 1.00 35.47 127 SER A CA 1
ATOM 763 C C . SER A 1 127 ? -14.374 19.962 23.237 1.00 35.47 127 SER A C 1
ATOM 765 O O . SER A 1 127 ? -15.559 19.689 23.068 1.00 35.47 127 SER A O 1
ATOM 767 N N . ASN A 1 128 ? -13.692 19.679 24.350 1.00 36.69 128 ASN A N 1
ATOM 768 C CA . ASN A 1 128 ? -14.167 18.977 25.557 1.00 36.69 128 ASN A CA 1
ATOM 769 C C . ASN A 1 128 ? -14.073 17.449 25.583 1.00 36.69 128 ASN A C 1
ATOM 771 O O . ASN A 1 128 ? -15.044 16.814 25.970 1.00 36.69 128 ASN A O 1
ATOM 775 N N . GLY A 1 129 ? -12.898 16.871 25.290 1.00 38.81 129 GLY A N 1
ATOM 776 C CA . GLY A 1 129 ? -12.412 15.617 25.913 1.00 38.81 129 GLY A CA 1
ATOM 777 C C . GLY A 1 129 ? -13.269 14.348 25.772 1.00 38.81 129 GLY A C 1
ATOM 778 O O . GLY A 1 129 ? -12.875 13.302 26.275 1.00 38.81 129 GLY A O 1
ATOM 779 N N . HIS A 1 130 ? -14.405 14.442 25.094 1.00 39.41 130 HIS A N 1
ATOM 780 C CA . HIS A 1 130 ? -15.341 13.392 24.777 1.00 39.41 130 HIS A CA 1
ATOM 781 C C . HIS A 1 130 ? -15.226 13.211 23.276 1.00 39.41 130 HIS A C 1
ATOM 783 O O . HIS A 1 130 ? -15.623 14.074 22.485 1.00 39.41 130 HIS A O 1
ATOM 789 N N . TYR A 1 131 ? -14.532 12.148 22.894 1.00 44.56 131 TYR A N 1
ATOM 790 C CA . TYR A 1 131 ? -14.197 11.926 21.505 1.00 44.56 131 TYR A CA 1
ATOM 791 C C . TYR A 1 131 ? -15.453 11.428 20.793 1.00 44.56 131 TYR A C 1
ATOM 793 O O . TYR A 1 131 ? -16.096 10.488 21.269 1.00 44.56 131 TYR A O 1
ATOM 801 N N . PRO A 1 132 ? -15.819 12.003 19.641 1.00 41.91 132 PRO A N 1
ATOM 802 C CA . PRO A 1 132 ? -16.833 11.418 18.790 1.00 41.91 132 PRO A CA 1
ATOM 803 C C . PRO A 1 132 ? -16.332 10.051 18.298 1.00 41.91 132 PRO A C 1
ATOM 805 O O . PRO A 1 132 ? -15.475 9.959 17.420 1.00 41.91 132 PRO A O 1
ATOM 808 N N . GLY A 1 133 ? -16.762 8.988 18.981 1.00 45.75 133 GLY A N 1
ATOM 809 C CA . GLY A 1 133 ? -16.177 7.649 18.876 1.00 45.75 133 GLY A CA 1
ATOM 810 C C . GLY A 1 133 ? -15.875 6.955 20.211 1.00 45.75 133 GLY A C 1
ATOM 811 O O . GLY A 1 133 ? -15.543 5.772 20.180 1.00 45.75 133 GLY A O 1
ATOM 812 N N . ASP A 1 134 ? -16.040 7.628 21.360 1.00 40.34 134 ASP A N 1
ATOM 813 C CA . ASP A 1 134 ? -15.865 7.032 22.701 1.00 40.34 134 ASP A CA 1
ATOM 814 C C . ASP A 1 134 ? -16.799 5.839 22.954 1.00 40.34 134 ASP A C 1
ATOM 816 O O . ASP A 1 134 ? -16.516 4.983 23.790 1.00 40.34 134 ASP A O 1
ATOM 820 N N . THR A 1 135 ? -17.885 5.705 22.191 1.00 49.28 135 THR A N 1
ATOM 821 C CA . THR A 1 135 ? -18.655 4.461 22.150 1.00 49.28 135 THR A CA 1
ATOM 822 C C . THR A 1 135 ? -17.963 3.464 21.218 1.00 49.28 135 THR A C 1
ATOM 824 O O . THR A 1 135 ? -18.350 3.260 20.062 1.00 49.28 135 THR A O 1
ATOM 827 N N . ILE A 1 136 ? -16.906 2.815 21.714 1.00 55.19 136 ILE A N 1
ATOM 828 C CA . ILE A 1 136 ? -16.417 1.585 21.090 1.00 55.19 136 ILE A CA 1
ATOM 829 C C . ILE A 1 136 ? -17.560 0.582 21.164 1.00 55.19 136 ILE A C 1
ATOM 831 O O . ILE A 1 136 ? -18.009 0.206 22.244 1.00 55.19 136 ILE A O 1
ATOM 835 N N . THR A 1 137 ? -18.086 0.198 19.999 1.00 57.53 137 THR A N 1
ATOM 836 C CA . THR A 1 137 ? -19.135 -0.816 19.938 1.00 57.53 137 THR A CA 1
ATOM 837 C C . THR A 1 137 ? -18.528 -2.107 20.463 1.00 57.53 137 THR A C 1
ATOM 839 O O . THR A 1 137 ? -17.593 -2.659 19.864 1.00 57.53 137 THR A O 1
ATOM 842 N N . THR A 1 138 ? -19.007 -2.514 21.635 1.00 55.34 138 THR A N 1
ATOM 843 C CA . THR A 1 138 ? -18.516 -3.670 22.375 1.00 55.34 138 THR A CA 1
ATOM 844 C C . THR A 1 138 ? -18.652 -4.924 21.514 1.00 55.34 138 THR A C 1
ATOM 846 O O . THR A 1 138 ? -19.599 -5.081 20.741 1.00 55.34 138 THR A O 1
ATOM 849 N N . GLY A 1 139 ? -17.654 -5.807 21.593 1.00 66.38 139 GLY A N 1
ATOM 850 C CA . GLY A 1 139 ? -17.702 -7.119 20.944 1.00 66.38 139 GLY A CA 1
ATOM 851 C C . GLY A 1 139 ? -16.363 -7.634 20.419 1.00 66.38 139 GLY A C 1
ATOM 852 O O . GLY A 1 139 ? -16.157 -8.844 20.446 1.00 66.38 139 GLY A O 1
ATOM 853 N N . ARG A 1 140 ? -15.448 -6.761 19.953 1.00 82.94 140 ARG A N 1
ATOM 854 C CA . ARG A 1 140 ? -14.095 -7.122 19.457 1.00 82.94 140 ARG A CA 1
ATOM 855 C C . ARG A 1 140 ? -13.114 -5.944 19.552 1.00 82.94 140 ARG A C 1
ATOM 857 O O . ARG A 1 140 ? -13.505 -4.799 19.323 1.00 82.94 140 ARG A O 1
ATOM 864 N N . LYS A 1 141 ? -11.835 -6.247 19.791 1.00 94.00 141 LYS A N 1
ATOM 865 C CA . LYS A 1 141 ? -10.737 -5.290 20.000 1.00 94.00 141 LYS A CA 1
ATOM 866 C C . LYS A 1 141 ? -10.272 -4.591 18.714 1.00 94.00 141 LYS A C 1
ATOM 868 O O . LYS A 1 141 ? -10.450 -5.110 17.606 1.00 94.00 141 LYS A O 1
ATOM 873 N N . ILE A 1 142 ? -9.605 -3.447 18.862 1.00 95.94 142 ILE A N 1
ATOM 874 C CA . ILE A 1 142 ? -8.868 -2.741 17.799 1.00 95.94 142 ILE A CA 1
ATOM 875 C C . ILE A 1 142 ? -7.388 -2.664 18.186 1.00 95.94 142 ILE A C 1
ATOM 877 O O . ILE A 1 142 ? -7.046 -2.257 19.295 1.00 95.94 142 ILE A O 1
ATOM 881 N N . GLY A 1 143 ? -6.502 -3.047 17.264 1.00 97.62 143 GLY A N 1
ATOM 882 C CA . GLY A 1 143 ? -5.057 -2.894 17.440 1.00 97.62 143 GLY A CA 1
ATOM 883 C C . GLY A 1 143 ? -4.556 -1.599 16.812 1.00 97.62 143 GLY A C 1
ATOM 884 O O . GLY A 1 143 ? -4.749 -1.392 15.617 1.00 97.62 143 GLY A O 1
ATOM 885 N N . ILE A 1 144 ? -3.906 -0.740 17.591 1.00 98.12 144 ILE A N 1
ATOM 886 C CA . ILE A 1 144 ? -3.231 0.464 17.110 1.00 98.12 144 ILE A CA 1
ATOM 887 C C . ILE A 1 144 ? -1.735 0.188 16.987 1.00 98.12 144 ILE A C 1
ATOM 889 O O . ILE A 1 144 ? -1.100 -0.203 17.961 1.00 98.12 144 ILE A O 1
ATOM 893 N N . PHE A 1 145 ? -1.166 0.461 15.817 1.00 98.44 145 PHE A N 1
ATOM 894 C CA . PHE A 1 145 ? 0.265 0.382 15.549 1.00 98.44 145 PHE A CA 1
ATOM 895 C C . PHE A 1 145 ? 0.805 1.776 15.279 1.00 98.44 145 PHE A C 1
ATOM 897 O O . PHE A 1 145 ? 0.462 2.406 14.279 1.00 98.44 145 PHE A O 1
ATOM 904 N N . TYR A 1 146 ? 1.641 2.270 16.182 1.00 98.19 146 TYR A N 1
ATOM 905 C CA . TYR A 1 146 ? 2.232 3.594 16.086 1.00 98.19 146 TYR A CA 1
ATOM 906 C C . TYR A 1 146 ? 3.614 3.531 15.439 1.00 98.19 146 TYR A C 1
ATOM 908 O O . TYR A 1 146 ? 4.508 2.826 15.915 1.00 98.19 146 TYR A O 1
ATOM 916 N N . THR A 1 147 ? 3.784 4.296 14.365 1.00 98.06 147 THR A N 1
ATOM 917 C CA . THR A 1 147 ? 5.047 4.441 13.633 1.00 98.06 147 THR A CA 1
ATOM 918 C C . THR A 1 147 ? 5.483 5.902 13.494 1.00 98.06 147 THR A C 1
ATOM 920 O O . THR A 1 147 ? 6.632 6.164 13.140 1.00 98.06 147 THR A O 1
ATOM 923 N N . GLY A 1 148 ? 4.578 6.851 13.751 1.00 95.94 148 GLY A N 1
ATOM 924 C CA . GLY A 1 148 ? 4.774 8.297 13.655 1.00 95.94 148 GLY A CA 1
ATOM 925 C C . GLY A 1 148 ? 3.435 9.040 13.713 1.00 95.94 148 GLY A C 1
ATOM 926 O O . GLY A 1 148 ? 2.389 8.417 13.852 1.00 95.94 148 GLY A O 1
ATOM 927 N N . GLY A 1 149 ? 3.442 10.368 13.584 1.00 94.62 149 GLY A N 1
ATOM 928 C CA . GLY A 1 149 ? 2.209 11.170 13.615 1.00 94.62 149 GLY A CA 1
ATOM 929 C C . GLY A 1 149 ? 1.656 11.404 15.027 1.00 94.62 149 GLY A C 1
ATOM 930 O O . GLY A 1 149 ? 2.387 11.299 16.017 1.00 94.62 149 GLY A O 1
ATOM 931 N N . TYR A 1 150 ? 0.371 11.759 15.116 1.00 94.81 150 TYR A N 1
ATOM 932 C CA . TYR A 1 150 ? -0.301 12.097 16.372 1.00 94.81 150 TYR A CA 1
ATOM 933 C C . TYR A 1 150 ? -1.050 10.898 16.956 1.00 94.81 150 TYR A C 1
ATOM 935 O O . TYR A 1 150 ? -1.968 10.353 16.341 1.00 94.81 150 TYR A O 1
ATOM 943 N N . LEU A 1 151 ? -0.684 10.531 18.183 1.00 94.50 151 LEU A N 1
ATOM 944 C CA . LEU A 1 151 ? -1.348 9.499 18.968 1.00 94.50 151 LEU A CA 1
ATOM 945 C C . LEU A 1 151 ? -1.910 10.122 20.248 1.00 94.50 151 LEU A C 1
ATOM 947 O O . LEU A 1 151 ? -1.151 10.544 21.120 1.00 94.50 151 LEU A O 1
ATOM 951 N N . ALA A 1 152 ? -3.235 10.159 20.346 1.00 92.38 152 ALA A N 1
ATOM 952 C CA . ALA A 1 152 ? -3.951 10.574 21.544 1.00 92.38 152 ALA A CA 1
ATOM 953 C C . ALA A 1 152 ? -3.708 9.597 22.705 1.00 92.38 152 ALA A C 1
ATOM 955 O O . ALA A 1 152 ? -3.388 8.422 22.503 1.00 92.38 152 ALA A O 1
ATOM 956 N N . ASN A 1 153 ? -3.907 10.077 23.933 1.00 90.38 153 ASN A N 1
ATOM 957 C CA . ASN A 1 153 ? -3.911 9.212 25.107 1.00 90.38 153 ASN A CA 1
ATOM 958 C C . ASN A 1 153 ? -5.212 8.397 25.143 1.00 90.38 153 ASN A C 1
ATOM 960 O O . ASN A 1 153 ? -6.244 8.894 25.583 1.00 90.38 153 ASN A O 1
ATOM 964 N N . ILE A 1 154 ? -5.158 7.162 24.647 1.00 86.31 154 ILE A N 1
ATOM 965 C CA . ILE A 1 154 ? -6.307 6.257 24.559 1.00 86.31 154 ILE A CA 1
ATOM 966 C C . ILE A 1 154 ? -6.179 5.210 25.664 1.00 86.31 154 ILE A C 1
ATOM 968 O O . ILE A 1 154 ? -5.239 4.417 25.658 1.00 86.31 154 ILE A O 1
ATOM 972 N N . GLN A 1 155 ? -7.125 5.208 26.603 1.00 83.31 155 GLN A N 1
ATOM 973 C CA . GLN A 1 155 ? -7.193 4.254 27.712 1.00 83.31 155 GLN A CA 1
ATOM 974 C C . GLN A 1 155 ? -8.538 3.523 27.643 1.00 83.31 155 GLN A C 1
ATOM 976 O O . GLN A 1 155 ? -9.531 3.982 28.198 1.00 83.31 155 GLN A O 1
ATOM 981 N N . HIS A 1 156 ? -8.586 2.412 26.903 1.00 86.69 156 HIS A N 1
ATOM 982 C CA . HIS A 1 156 ? -9.794 1.600 26.746 1.00 86.69 156 HIS A CA 1
ATOM 983 C C . HIS A 1 156 ? -9.433 0.111 26.670 1.00 86.69 156 HIS A C 1
ATOM 985 O O . HIS A 1 156 ? -8.496 -0.256 25.966 1.00 86.69 156 HIS A O 1
ATOM 991 N N . SER A 1 157 ? -10.182 -0.757 27.357 1.00 87.31 157 SER A N 1
ATOM 992 C CA . SER A 1 157 ? -9.897 -2.204 27.451 1.00 87.31 157 SER A CA 1
ATOM 993 C C . SER A 1 157 ? -9.924 -2.927 26.099 1.00 87.31 157 SER A C 1
ATOM 995 O O . SER A 1 157 ? -9.167 -3.871 25.879 1.00 87.31 157 SER A O 1
ATOM 997 N N . ASP A 1 158 ? -10.769 -2.458 25.180 1.00 91.12 158 ASP A N 1
ATOM 998 C CA . ASP A 1 158 ? -10.891 -3.006 23.822 1.00 91.12 158 ASP A CA 1
ATOM 999 C C . ASP A 1 158 ? -9.901 -2.406 22.805 1.00 91.12 158 ASP A C 1
ATOM 1001 O O . ASP A 1 158 ? -10.008 -2.658 21.602 1.00 91.12 158 ASP A O 1
ATOM 1005 N N . VAL A 1 159 ? -8.928 -1.613 23.257 1.00 94.25 159 VAL A N 1
ATOM 1006 C CA . VAL A 1 159 ? -7.899 -1.017 22.399 1.00 94.25 159 VAL A CA 1
ATOM 1007 C C . VAL A 1 159 ? -6.525 -1.432 22.895 1.00 94.25 159 VAL A C 1
ATOM 1009 O O . VAL A 1 159 ? -6.168 -1.202 24.044 1.00 94.25 159 VAL A O 1
ATOM 1012 N N . THR A 1 160 ? -5.716 -2.004 22.008 1.00 96.06 160 THR A N 1
ATOM 1013 C CA . THR A 1 160 ? -4.306 -2.287 22.304 1.00 96.06 160 THR A CA 1
ATOM 1014 C C . THR A 1 160 ? -3.420 -1.377 21.480 1.00 96.06 160 THR A C 1
ATOM 1016 O O . THR A 1 160 ? -3.632 -1.265 20.277 1.00 96.06 160 THR A O 1
ATOM 1019 N N . VAL A 1 161 ? -2.414 -0.762 22.096 1.00 97.00 161 VAL A N 1
ATOM 1020 C CA . VAL A 1 161 ? -1.476 0.134 21.410 1.00 97.00 161 VAL A CA 1
ATOM 1021 C C . VAL A 1 161 ? -0.082 -0.481 21.410 1.00 97.00 161 VAL A C 1
ATOM 1023 O O . VAL A 1 161 ? 0.481 -0.742 22.468 1.00 97.00 161 VAL A O 1
ATOM 1026 N N . GLU A 1 162 ? 0.493 -0.661 20.227 1.00 97.56 162 GLU A N 1
ATOM 1027 C CA . GLU A 1 162 ? 1.866 -1.109 20.019 1.00 97.56 162 GLU A CA 1
ATOM 1028 C C . GLU A 1 162 ? 2.672 0.005 19.341 1.00 97.56 162 GLU A C 1
ATOM 1030 O O . GLU A 1 162 ? 2.285 0.531 18.296 1.00 97.56 162 GLU A O 1
ATOM 1035 N N . ARG A 1 163 ? 3.797 0.400 19.945 1.00 97.44 163 ARG A N 1
ATOM 1036 C CA . ARG A 1 163 ? 4.695 1.426 19.398 1.00 97.44 163 ARG A CA 1
ATOM 1037 C C . ARG A 1 163 ? 5.871 0.743 18.717 1.00 97.44 163 ARG A C 1
ATOM 1039 O O . ARG A 1 163 ? 6.748 0.221 19.393 1.00 97.44 163 ARG A O 1
ATOM 1046 N N . LEU A 1 164 ? 5.878 0.770 17.389 1.00 97.50 164 LEU A N 1
ATOM 1047 C CA . LEU A 1 164 ? 6.927 0.157 16.574 1.00 97.50 164 LEU A CA 1
ATOM 1048 C C . LEU A 1 164 ? 8.052 1.150 16.289 1.00 97.50 164 LEU A C 1
ATOM 1050 O O . LEU A 1 164 ? 9.228 0.827 16.429 1.00 97.50 164 LEU A O 1
ATOM 1054 N N . PHE A 1 165 ? 7.683 2.375 15.908 1.00 96.19 165 PHE A N 1
ATOM 1055 C CA . PHE A 1 165 ? 8.622 3.431 15.536 1.00 96.19 165 PHE A CA 1
ATOM 1056 C C . PHE A 1 165 ? 8.117 4.803 15.992 1.00 96.19 165 PHE A C 1
ATOM 1058 O O . PHE A 1 165 ? 6.961 4.959 16.380 1.00 96.19 165 PHE A O 1
ATOM 1065 N N . ASN A 1 166 ? 8.985 5.810 15.908 1.00 95.25 166 ASN A N 1
ATOM 1066 C CA . ASN A 1 166 ? 8.632 7.213 16.110 1.00 95.25 166 ASN A CA 1
ATOM 1067 C C . ASN A 1 166 ? 9.276 8.080 15.017 1.00 95.25 166 ASN A C 1
ATOM 1069 O O . ASN A 1 166 ? 10.182 8.873 15.273 1.00 95.25 166 ASN A O 1
ATOM 1073 N N . ILE A 1 167 ? 8.868 7.853 13.768 1.00 95.00 167 ILE A N 1
ATOM 1074 C CA . ILE A 1 167 ? 9.383 8.583 12.610 1.00 95.00 167 ILE A CA 1
ATOM 1075 C C . ILE A 1 167 ? 8.551 9.845 12.405 1.00 95.00 167 ILE A C 1
ATOM 1077 O O . ILE A 1 167 ? 7.338 9.777 12.212 1.00 95.00 167 ILE A O 1
ATOM 1081 N N . THR A 1 168 ? 9.201 11.006 12.402 1.00 91.38 168 THR A N 1
ATOM 1082 C CA . THR A 1 168 ? 8.515 12.307 12.380 1.00 91.38 168 THR A CA 1
ATOM 1083 C C . THR A 1 168 ? 8.444 12.927 10.987 1.00 91.38 168 THR A C 1
ATOM 1085 O O . THR A 1 168 ? 7.372 13.355 10.569 1.00 91.38 168 THR A O 1
ATOM 1088 N N . ASN A 1 169 ? 9.561 12.942 10.251 1.00 88.94 169 ASN A N 1
ATOM 1089 C CA . ASN A 1 169 ? 9.712 13.768 9.045 1.00 88.94 169 ASN A CA 1
ATOM 1090 C C . ASN A 1 169 ? 10.151 12.999 7.793 1.00 88.94 169 ASN A C 1
ATOM 1092 O O . ASN A 1 169 ? 10.314 13.601 6.734 1.00 88.94 169 ASN A O 1
ATOM 1096 N N . THR A 1 170 ? 10.336 11.686 7.879 1.00 93.69 170 THR A N 1
ATOM 1097 C CA . THR A 1 170 ? 10.739 10.848 6.741 1.00 93.69 170 THR A CA 1
ATOM 1098 C C . THR A 1 170 ? 9.701 9.769 6.473 1.00 93.69 170 THR A C 1
ATOM 1100 O O . THR A 1 170 ? 8.938 9.391 7.363 1.00 93.69 170 THR A O 1
ATOM 1103 N N . GLU A 1 171 ? 9.668 9.275 5.242 1.00 93.25 171 GLU A N 1
ATOM 1104 C CA . GLU A 1 171 ? 8.883 8.093 4.896 1.00 93.25 171 GLU A CA 1
ATOM 1105 C C . GLU A 1 171 ? 9.474 6.838 5.564 1.00 93.25 171 GLU A C 1
ATOM 1107 O O . GLU A 1 171 ? 10.684 6.764 5.808 1.00 93.25 171 GLU A O 1
ATOM 1112 N N . LEU A 1 172 ? 8.621 5.861 5.884 1.00 95.25 172 LEU A N 1
ATOM 1113 C CA . LEU A 1 172 ? 9.066 4.538 6.313 1.00 95.25 172 LEU A CA 1
ATOM 1114 C C . LEU A 1 172 ? 9.762 3.820 5.159 1.00 95.25 172 LEU A C 1
ATOM 1116 O O . LEU A 1 172 ? 9.222 3.714 4.060 1.00 95.25 172 LEU A O 1
ATOM 1120 N N . ASN A 1 173 ? 10.940 3.268 5.421 1.00 93.75 173 ASN A N 1
ATOM 1121 C CA . ASN A 1 173 ? 11.620 2.437 4.437 1.00 93.75 173 ASN A CA 1
ATOM 1122 C C . ASN A 1 173 ? 10.976 1.040 4.332 1.00 93.75 173 ASN A C 1
ATOM 1124 O O . ASN A 1 173 ? 10.139 0.648 5.149 1.00 93.75 173 ASN A O 1
ATOM 1128 N N . ILE A 1 174 ? 11.396 0.257 3.335 1.00 92.62 174 ILE A N 1
ATOM 1129 C CA . ILE A 1 174 ? 10.805 -1.060 3.064 1.00 92.62 174 ILE A CA 1
ATOM 1130 C C . ILE A 1 174 ? 10.907 -2.029 4.252 1.00 92.62 174 ILE A C 1
ATOM 1132 O O . ILE A 1 174 ? 9.964 -2.773 4.508 1.00 92.62 174 ILE A O 1
ATOM 1136 N N . THR A 1 175 ? 11.996 -2.005 5.026 1.00 93.19 175 THR A N 1
ATOM 1137 C CA . THR A 1 175 ? 12.152 -2.914 6.175 1.00 93.19 175 THR A CA 1
ATOM 1138 C C . THR A 1 175 ? 11.208 -2.536 7.307 1.00 93.19 175 THR A C 1
ATOM 1140 O O . THR A 1 175 ? 10.566 -3.406 7.891 1.00 93.19 175 THR A O 1
ATOM 1143 N N . GLN A 1 176 ? 11.042 -1.238 7.562 1.00 95.69 176 GLN A N 1
ATOM 1144 C CA . GLN A 1 176 ? 10.069 -0.723 8.519 1.00 95.69 176 GLN A CA 1
ATOM 1145 C C . GLN A 1 176 ? 8.635 -1.047 8.090 1.00 95.69 176 GLN A C 1
ATOM 1147 O O . GLN A 1 176 ? 7.844 -1.475 8.928 1.00 95.69 176 GLN A O 1
ATOM 1152 N N . LEU A 1 177 ? 8.309 -0.914 6.799 1.00 96.38 177 LEU A N 1
ATOM 1153 C CA . LEU A 1 177 ? 7.006 -1.312 6.258 1.00 96.38 177 LEU A CA 1
ATOM 1154 C C . LEU A 1 177 ? 6.722 -2.802 6.516 1.00 96.38 177 LEU A C 1
ATOM 1156 O O . LEU A 1 177 ? 5.638 -3.138 6.993 1.00 96.38 177 LEU A O 1
ATOM 1160 N N . TYR A 1 178 ? 7.696 -3.693 6.300 1.00 95.69 178 TYR A N 1
ATOM 1161 C CA . TYR A 1 178 ? 7.544 -5.119 6.622 1.00 95.69 178 TYR A CA 1
ATOM 1162 C C . TYR A 1 178 ? 7.422 -5.398 8.126 1.00 95.69 178 TYR A C 1
ATOM 1164 O O . TYR A 1 178 ? 6.633 -6.259 8.512 1.00 95.69 178 TYR A O 1
ATOM 1172 N N . SER A 1 179 ? 8.125 -4.662 8.990 1.00 95.62 179 SER A N 1
ATOM 1173 C CA . SER A 1 179 ? 7.943 -4.775 10.446 1.00 95.62 179 SER A CA 1
ATOM 1174 C C . SER A 1 179 ? 6.522 -4.402 10.876 1.00 95.62 179 SER A C 1
ATOM 1176 O O . SER A 1 179 ? 5.914 -5.118 11.673 1.00 95.62 179 SER A O 1
ATOM 1178 N N . VAL A 1 180 ? 5.956 -3.332 10.301 1.00 97.69 180 VAL A N 1
ATOM 1179 C CA . VAL A 1 180 ? 4.538 -2.980 10.495 1.00 97.69 180 VAL A CA 1
ATOM 1180 C C . VAL A 1 180 ? 3.645 -4.105 9.988 1.00 97.69 180 VAL A C 1
ATOM 1182 O O . VAL A 1 180 ? 2.730 -4.520 10.696 1.00 97.69 180 VAL A O 1
ATOM 1185 N N . ALA A 1 181 ? 3.921 -4.638 8.795 1.00 96.62 181 ALA A N 1
ATOM 1186 C CA . ALA A 1 181 ? 3.099 -5.689 8.216 1.00 96.62 181 ALA A CA 1
ATOM 1187 C C . ALA A 1 181 ? 3.092 -6.981 9.032 1.00 96.62 181 ALA A C 1
ATOM 1189 O O . ALA A 1 181 ? 2.030 -7.575 9.207 1.00 96.62 181 ALA A O 1
ATOM 1190 N N . ALA A 1 182 ? 4.232 -7.386 9.589 1.00 95.00 182 ALA A N 1
ATOM 1191 C CA . ALA A 1 182 ? 4.318 -8.547 10.463 1.00 95.00 182 ALA A CA 1
ATOM 1192 C C . ALA A 1 182 ? 3.466 -8.370 11.734 1.00 95.00 182 ALA A C 1
ATOM 1194 O O . ALA A 1 182 ? 2.681 -9.259 12.081 1.00 95.00 182 ALA A O 1
ATOM 1195 N N . ALA A 1 183 ? 3.575 -7.212 12.394 1.00 96.69 183 ALA A N 1
ATOM 1196 C CA . ALA A 1 183 ? 2.826 -6.903 13.611 1.00 96.69 183 ALA A CA 1
ATOM 1197 C C . ALA A 1 183 ? 1.311 -6.824 13.338 1.00 96.69 183 ALA A C 1
ATOM 1199 O O . ALA A 1 183 ? 0.503 -7.474 14.006 1.00 96.69 183 ALA A O 1
ATOM 1200 N N . VAL A 1 184 ? 0.925 -6.117 12.272 1.00 97.88 184 VAL A N 1
ATOM 1201 C CA . VAL A 1 184 ? -0.468 -5.989 11.831 1.00 97.88 184 VAL A CA 1
ATOM 1202 C C . VAL A 1 184 ? -1.059 -7.342 11.439 1.00 97.88 184 VAL A C 1
ATOM 1204 O O . VAL A 1 184 ? -2.165 -7.665 11.870 1.00 97.88 184 VAL A O 1
ATOM 1207 N N . ASN A 1 185 ? -0.340 -8.165 10.670 1.00 96.00 185 ASN A N 1
ATOM 1208 C CA . ASN A 1 185 ? -0.842 -9.465 10.226 1.00 96.00 185 ASN A CA 1
ATOM 1209 C C . ASN A 1 185 ? -1.120 -10.410 11.403 1.00 96.00 185 ASN A C 1
ATOM 1211 O O . ASN A 1 185 ? -2.142 -11.096 11.410 1.00 96.00 185 ASN A O 1
ATOM 1215 N N . LYS A 1 186 ? -0.259 -10.400 12.430 1.00 95.50 186 LYS A N 1
ATOM 1216 C CA . LYS A 1 186 ? -0.481 -11.156 13.671 1.00 95.50 186 LYS A CA 1
ATOM 1217 C C . LYS A 1 186 ? -1.809 -10.768 14.331 1.00 95.50 186 LYS A C 1
ATOM 1219 O O . LYS A 1 186 ? -2.591 -11.640 14.704 1.00 95.50 186 LYS A O 1
ATOM 1224 N N . THR A 1 187 ? -2.092 -9.471 14.425 1.00 96.88 187 THR A N 1
ATOM 1225 C CA . THR A 1 187 ? -3.338 -8.957 15.015 1.00 96.88 187 THR A CA 1
ATOM 1226 C C . THR A 1 187 ? -4.556 -9.237 14.137 1.00 96.88 187 THR A C 1
ATOM 1228 O O . THR A 1 187 ? -5.595 -9.668 14.636 1.00 96.88 187 THR A O 1
ATOM 1231 N N . LEU A 1 188 ? -4.440 -9.076 12.818 1.00 95.25 188 LEU A N 1
ATOM 1232 C CA . LEU A 1 188 ? -5.519 -9.388 11.878 1.00 95.25 188 LEU A CA 1
ATOM 1233 C C . LEU A 1 188 ? -5.874 -10.882 11.875 1.00 95.25 188 LEU A C 1
ATOM 1235 O O . LEU A 1 188 ? -7.056 -11.211 11.750 1.00 95.25 188 LEU A O 1
ATOM 1239 N N . GLY A 1 189 ? -4.898 -11.771 12.074 1.00 94.44 189 GLY A N 1
ATOM 1240 C CA . GLY A 1 189 ? -5.115 -13.213 12.220 1.00 94.44 189 GLY A CA 1
ATOM 1241 C C . GLY A 1 189 ? -5.803 -13.621 13.528 1.00 94.44 189 GLY A C 1
ATOM 1242 O O . GLY A 1 189 ? -6.400 -14.692 13.598 1.00 94.44 189 GLY A O 1
ATOM 1243 N N . ASN A 1 190 ? -5.788 -12.767 14.555 1.00 95.00 190 ASN A N 1
ATOM 1244 C CA . ASN A 1 190 ? -6.394 -13.065 15.850 1.00 95.00 190 ASN A CA 1
ATOM 1245 C C . ASN A 1 190 ? -7.910 -12.781 15.851 1.00 95.00 190 ASN A C 1
ATOM 1247 O O . ASN A 1 190 ? -8.368 -11.685 15.515 1.00 95.00 190 ASN A O 1
ATOM 1251 N N . GLY A 1 191 ? -8.708 -13.772 16.260 1.00 92.06 191 GLY A N 1
ATOM 1252 C CA . GLY A 1 191 ? -10.163 -13.681 16.393 1.00 92.06 191 GLY A CA 1
ATOM 1253 C C . GLY A 1 191 ? -10.660 -12.583 17.343 1.00 92.06 191 GLY A C 1
ATOM 1254 O O . GLY A 1 191 ? -11.762 -12.084 17.151 1.00 92.06 191 GLY A O 1
ATOM 1255 N N . GLU A 1 192 ? -9.869 -12.111 18.297 1.00 93.88 192 GLU A N 1
ATOM 1256 C CA . GLU A 1 192 ? -10.298 -11.045 19.213 1.00 93.88 192 GLU A CA 1
ATOM 1257 C C . GLU A 1 192 ? -10.439 -9.680 18.535 1.00 93.88 192 GLU A C 1
ATOM 1259 O O . GLU A 1 192 ? -11.195 -8.836 19.008 1.00 93.88 192 GLU A O 1
ATOM 1264 N N . TYR A 1 193 ? -9.752 -9.458 17.411 1.00 95.31 193 TYR A N 1
ATOM 1265 C CA . TYR A 1 193 ? -9.679 -8.146 16.773 1.00 95.31 193 TYR A CA 1
ATOM 1266 C C . TYR A 1 193 ? -10.646 -8.018 15.596 1.00 95.31 193 TYR A C 1
ATOM 1268 O O . TYR A 1 193 ? -10.707 -8.908 14.741 1.00 95.31 193 TYR A O 1
ATOM 1276 N N . LYS A 1 194 ? -11.370 -6.894 15.511 1.00 94.00 194 LYS A N 1
ATOM 1277 C CA . LYS A 1 194 ? -12.208 -6.540 14.344 1.00 94.00 194 LYS A CA 1
ATOM 1278 C C . LYS A 1 194 ? -11.459 -5.750 13.273 1.00 94.00 194 LYS A C 1
ATOM 1280 O O . LYS A 1 194 ? -11.872 -5.749 12.116 1.00 94.00 194 LYS A O 1
ATOM 1285 N N . GLY A 1 195 ? -10.350 -5.122 13.643 1.00 96.12 195 GLY A N 1
ATOM 1286 C CA . GLY A 1 195 ? -9.555 -4.315 12.734 1.00 96.12 195 GLY A CA 1
ATOM 1287 C C . GLY A 1 195 ? -8.329 -3.712 13.399 1.00 96.12 195 GLY A C 1
ATOM 1288 O O . GLY A 1 195 ? -8.032 -3.981 14.568 1.00 96.12 195 GLY A O 1
ATOM 1289 N N . VAL A 1 196 ? -7.621 -2.901 12.624 1.00 98.06 196 VAL A N 1
ATOM 1290 C CA . VAL A 1 196 ? -6.395 -2.222 13.037 1.00 98.06 196 VAL A CA 1
ATOM 1291 C C . VAL A 1 196 ? -6.398 -0.762 12.600 1.00 98.06 196 VAL A C 1
ATOM 1293 O O . VAL A 1 196 ? -7.003 -0.399 11.589 1.00 98.06 196 VAL A O 1
ATOM 1296 N N . LEU A 1 197 ? -5.663 0.051 13.348 1.00 98.19 197 LEU A N 1
ATOM 1297 C CA . LEU A 1 197 ? -5.299 1.416 13.004 1.00 98.19 197 LEU A CA 1
ATOM 1298 C C . LEU A 1 197 ? -3.773 1.523 12.970 1.00 98.19 197 LEU A C 1
ATOM 1300 O O . LEU A 1 197 ? -3.106 1.227 13.953 1.00 98.19 197 LEU A O 1
ATOM 1304 N N . ILE A 1 198 ? -3.216 1.984 11.860 1.00 98.44 198 ILE A N 1
ATOM 1305 C CA . ILE A 1 198 ? -1.801 2.301 11.713 1.00 98.44 198 ILE A CA 1
ATOM 1306 C C . ILE A 1 198 ? -1.672 3.822 11.762 1.00 98.44 198 ILE A C 1
ATOM 1308 O O . ILE A 1 198 ? -2.203 4.523 10.900 1.00 98.44 198 ILE A O 1
ATOM 1312 N N . VAL A 1 199 ? -0.986 4.331 12.781 1.00 98.00 199 VAL A N 1
ATOM 1313 C CA . VAL A 1 199 ? -0.746 5.765 12.964 1.00 98.00 199 VAL A CA 1
ATOM 1314 C C . VAL A 1 199 ? 0.666 6.079 12.482 1.00 98.00 199 VAL A C 1
ATOM 1316 O O . VAL A 1 199 ? 1.635 5.621 13.090 1.00 98.00 199 VAL A O 1
ATOM 1319 N N . GLY A 1 200 ? 0.777 6.817 11.377 1.00 96.62 200 GLY A N 1
ATOM 1320 C CA . GLY A 1 200 ? 2.048 7.159 10.735 1.00 96.62 200 GLY A CA 1
ATOM 1321 C C . GLY A 1 200 ? 2.214 8.660 10.514 1.00 96.62 200 GLY A C 1
ATOM 1322 O O . GLY A 1 200 ? 1.269 9.427 10.617 1.00 96.62 200 GLY A O 1
ATOM 1323 N N . ASN A 1 201 ? 3.421 9.126 10.192 1.00 94.56 201 ASN A N 1
ATOM 1324 C CA . ASN A 1 201 ? 3.581 10.517 9.757 1.00 94.56 201 ASN A CA 1
ATOM 1325 C C . ASN A 1 201 ? 3.006 10.726 8.342 1.00 94.56 201 ASN A C 1
ATOM 1327 O O . ASN A 1 201 ? 2.869 9.774 7.575 1.00 94.56 201 ASN A O 1
ATOM 1331 N N . ASN A 1 202 ? 2.744 11.985 7.973 1.00 91.50 202 ASN A N 1
ATOM 1332 C CA . ASN A 1 202 ? 2.171 12.345 6.668 1.00 91.50 202 ASN A CA 1
ATOM 1333 C C . ASN A 1 202 ? 2.968 11.806 5.470 1.00 91.50 202 ASN A C 1
ATOM 1335 O O . ASN A 1 202 ? 2.368 11.401 4.478 1.00 91.50 202 ASN A O 1
ATOM 1339 N N . ASN A 1 203 ? 4.300 11.766 5.571 1.00 92.12 203 ASN A N 1
ATOM 1340 C CA . ASN A 1 203 ? 5.173 11.301 4.490 1.00 92.12 203 ASN A CA 1
ATOM 1341 C C . ASN A 1 203 ? 5.091 9.782 4.283 1.00 92.12 203 ASN A C 1
ATOM 1343 O O . ASN A 1 203 ? 5.468 9.294 3.229 1.00 92.12 203 ASN A O 1
ATOM 1347 N N . SER A 1 204 ? 4.587 9.039 5.270 1.00 94.38 204 SER A N 1
ATOM 1348 C CA . SER A 1 204 ? 4.496 7.577 5.227 1.00 94.38 204 SER A CA 1
ATOM 1349 C C . SER A 1 204 ? 3.117 7.060 4.838 1.00 94.38 204 SER A C 1
ATOM 1351 O O . SER A 1 204 ? 2.981 5.867 4.581 1.00 94.38 204 SER A O 1
ATOM 1353 N N . LEU A 1 205 ? 2.082 7.908 4.809 1.00 92.56 205 LEU A N 1
ATOM 1354 C CA . LEU A 1 205 ? 0.704 7.437 4.636 1.00 92.56 205 LEU A CA 1
ATOM 1355 C C . LEU A 1 205 ? 0.473 6.798 3.263 1.00 92.56 205 LEU A C 1
ATOM 1357 O O . LEU A 1 205 ? -0.147 5.738 3.209 1.00 92.56 205 LEU A O 1
ATOM 1361 N N . THR A 1 206 ? 1.013 7.370 2.175 1.00 89.25 206 THR A N 1
ATOM 1362 C CA . THR A 1 206 ? 0.889 6.767 0.832 1.00 89.25 206 THR A CA 1
ATOM 1363 C C . THR A 1 206 ? 1.544 5.394 0.793 1.00 89.25 206 THR A C 1
ATOM 1365 O O . THR A 1 206 ? 0.909 4.426 0.376 1.00 89.25 206 THR A O 1
ATOM 1368 N N . GLY A 1 207 ? 2.801 5.309 1.242 1.00 92.75 207 GLY A N 1
ATOM 1369 C CA . GLY A 1 207 ? 3.556 4.062 1.279 1.00 92.75 207 GLY A CA 1
ATOM 1370 C C . GLY A 1 207 ? 2.849 3.007 2.125 1.00 92.75 207 GLY A C 1
ATOM 1371 O O . GLY A 1 207 ? 2.620 1.902 1.647 1.00 92.75 207 GLY A O 1
ATOM 1372 N N . LEU A 1 208 ? 2.404 3.367 3.335 1.00 95.25 208 LEU A N 1
ATOM 1373 C CA . LEU A 1 208 ? 1.652 2.485 4.231 1.00 95.25 208 LEU A CA 1
ATOM 1374 C C . LEU A 1 208 ? 0.336 2.008 3.617 1.00 95.25 208 LEU A C 1
ATOM 1376 O O . LEU A 1 208 ? 0.057 0.811 3.657 1.00 95.25 208 LEU A O 1
ATOM 1380 N N . GLY A 1 209 ? -0.468 2.911 3.056 1.00 93.44 209 GLY A N 1
ATOM 1381 C CA . GLY A 1 209 ? -1.758 2.573 2.456 1.00 93.44 209 GLY A CA 1
ATOM 1382 C C . GLY A 1 209 ? -1.604 1.624 1.271 1.00 93.44 209 GLY A C 1
ATOM 1383 O O . GLY A 1 209 ? -2.272 0.585 1.210 1.00 93.44 209 GLY A O 1
ATOM 1384 N N . TYR A 1 210 ? -0.673 1.936 0.369 1.00 92.38 210 TYR A N 1
ATOM 1385 C CA . TYR A 1 210 ? -0.452 1.149 -0.838 1.00 92.38 210 TYR A CA 1
ATOM 1386 C C . TYR A 1 210 ? 0.168 -0.211 -0.509 1.00 92.38 210 TYR A C 1
ATOM 1388 O O . TYR A 1 210 ? -0.331 -1.248 -0.942 1.00 92.38 210 TYR A O 1
ATOM 1396 N N . PHE A 1 211 ? 1.191 -0.231 0.347 1.00 94.25 211 PHE A N 1
ATOM 1397 C CA . PHE A 1 211 ? 1.834 -1.460 0.809 1.00 94.25 211 PHE A CA 1
ATOM 1398 C C . PHE A 1 211 ? 0.858 -2.385 1.550 1.00 94.25 211 PHE A C 1
ATOM 1400 O O . PHE A 1 211 ? 0.803 -3.584 1.275 1.00 94.25 211 PHE A O 1
ATOM 1407 N N . SER A 1 212 ? 0.013 -1.820 2.419 1.00 94.19 212 SER A N 1
ATOM 1408 C CA . SER A 1 212 ? -1.057 -2.558 3.101 1.00 94.19 212 SER A CA 1
ATOM 1409 C C . SER A 1 212 ? -2.053 -3.169 2.113 1.00 94.19 212 SER A C 1
ATOM 1411 O O . SER A 1 212 ? -2.570 -4.259 2.353 1.00 94.19 212 SER A O 1
ATOM 1413 N N . SER A 1 213 ? -2.322 -2.480 0.998 1.00 91.00 213 SER A N 1
ATOM 1414 C CA . SER A 1 213 ? -3.290 -2.926 -0.014 1.00 91.00 213 SER A CA 1
ATOM 1415 C C . SER A 1 213 ? -2.768 -4.120 -0.797 1.00 91.00 213 SER A C 1
ATOM 1417 O O . SER A 1 213 ? -3.537 -5.007 -1.163 1.00 91.00 213 SER A O 1
ATOM 1419 N N . ILE A 1 214 ? -1.451 -4.177 -0.991 1.00 89.88 214 ILE A N 1
ATOM 1420 C CA . ILE A 1 214 ? -0.797 -5.327 -1.596 1.00 89.88 214 ILE A CA 1
ATOM 1421 C C . ILE A 1 214 ? -0.855 -6.528 -0.644 1.00 89.88 214 ILE A C 1
ATOM 1423 O O . ILE A 1 214 ? -1.368 -7.582 -1.024 1.00 89.88 214 ILE A O 1
ATOM 1427 N N . LEU A 1 215 ? -0.346 -6.369 0.584 1.00 91.12 215 LEU A N 1
ATOM 1428 C CA . LEU A 1 215 ? -0.043 -7.497 1.468 1.00 91.12 215 LEU A CA 1
ATOM 1429 C C . LEU A 1 215 ? -1.248 -8.078 2.202 1.00 91.12 215 LEU A C 1
ATOM 1431 O O . LEU A 1 215 ? -1.323 -9.288 2.391 1.00 91.12 215 LEU A O 1
ATOM 1435 N N . PHE A 1 216 ? -2.191 -7.258 2.664 1.00 91.12 216 PHE A N 1
ATOM 1436 C CA . PHE A 1 216 ? -3.232 -7.792 3.534 1.00 91.12 216 PHE A CA 1
ATOM 1437 C C . PHE A 1 216 ? -4.393 -8.374 2.734 1.00 91.12 216 PHE A C 1
ATOM 1439 O O . PHE A 1 216 ? -5.054 -7.711 1.930 1.00 91.12 216 PHE A O 1
ATOM 1446 N N . ASN A 1 217 ? -4.673 -9.647 3.003 1.00 87.56 217 ASN A N 1
ATOM 1447 C CA . ASN A 1 217 ? -5.791 -10.384 2.438 1.00 87.56 217 ASN A CA 1
ATOM 1448 C C . ASN A 1 217 ? -6.846 -10.677 3.518 1.00 87.56 217 ASN A C 1
ATOM 1450 O O . ASN A 1 217 ? -6.986 -11.802 3.987 1.00 87.56 217 ASN A O 1
ATOM 1454 N N . THR A 1 218 ? -7.562 -9.641 3.964 1.00 89.44 218 THR A N 1
ATOM 1455 C CA . THR A 1 218 ? -8.537 -9.731 5.067 1.00 89.44 218 THR A CA 1
ATOM 1456 C C . THR A 1 218 ? -9.804 -8.922 4.790 1.00 89.44 218 THR A C 1
ATOM 1458 O O . THR A 1 218 ? -9.811 -8.043 3.930 1.00 89.44 218 THR A O 1
ATOM 1461 N N . ASN A 1 219 ? -10.913 -9.244 5.474 1.00 90.12 219 ASN A N 1
ATOM 1462 C CA . ASN A 1 219 ? -12.152 -8.438 5.450 1.00 90.12 219 ASN A CA 1
ATOM 1463 C C . ASN A 1 219 ? -12.192 -7.459 6.613 1.00 90.12 219 ASN A C 1
ATOM 1465 O O . ASN A 1 219 ? -13.018 -6.550 6.600 1.00 90.12 219 ASN A O 1
ATOM 1469 N N . LYS A 1 220 ? -11.326 -7.656 7.606 1.00 93.50 220 LYS A N 1
ATOM 1470 C CA . LYS A 1 220 ? -11.215 -6.787 8.765 1.00 93.50 220 LYS A CA 1
ATOM 1471 C C . LYS A 1 220 ? -10.819 -5.381 8.343 1.00 93.50 220 LYS A C 1
ATOM 1473 O O . LYS A 1 220 ? -10.146 -5.185 7.331 1.00 93.50 220 LYS A O 1
ATOM 1478 N N . THR A 1 221 ? -11.234 -4.415 9.145 1.00 94.31 221 THR A N 1
ATOM 1479 C CA . THR A 1 221 ? -10.953 -3.007 8.885 1.00 94.31 221 THR A CA 1
ATOM 1480 C C . THR A 1 221 ? -9.460 -2.726 9.053 1.00 94.31 221 THR A C 1
ATOM 1482 O O . THR A 1 221 ? -8.859 -3.127 10.050 1.00 94.31 221 THR A O 1
ATOM 1485 N N . ILE A 1 222 ? -8.867 -2.019 8.093 1.00 96.31 222 ILE A N 1
ATOM 1486 C CA . ILE A 1 222 ? -7.492 -1.517 8.167 1.00 96.31 222 ILE A CA 1
ATOM 1487 C C . ILE A 1 222 ? -7.561 -0.018 7.911 1.00 96.31 222 ILE A C 1
ATOM 1489 O O . ILE A 1 222 ? -7.946 0.397 6.821 1.00 96.31 222 ILE A O 1
ATOM 1493 N N . VAL A 1 223 ? -7.199 0.787 8.906 1.00 96.50 223 VAL A N 1
ATOM 1494 C CA . VAL A 1 223 ? -7.139 2.247 8.778 1.00 96.50 223 VAL A CA 1
ATOM 1495 C C . VAL A 1 223 ? -5.696 2.707 8.886 1.00 96.50 223 VAL A C 1
ATOM 1497 O O . VAL A 1 223 ? -4.969 2.259 9.763 1.00 96.50 223 VAL A O 1
ATOM 1500 N N . ILE A 1 224 ? -5.290 3.616 8.012 1.00 96.62 224 ILE A N 1
ATOM 1501 C CA . ILE A 1 224 ? -4.015 4.322 8.029 1.00 96.62 224 ILE A CA 1
ATOM 1502 C C . ILE A 1 224 ? -4.329 5.797 8.267 1.00 96.62 224 ILE A C 1
ATOM 1504 O O . ILE A 1 224 ? -5.141 6.379 7.550 1.00 96.62 224 ILE A O 1
ATOM 1508 N N . SER A 1 225 ? -3.717 6.401 9.281 1.00 95.75 225 SER A N 1
ATOM 1509 C CA . SER A 1 225 ? -3.987 7.794 9.639 1.00 95.75 225 SER A CA 1
ATOM 1510 C C . SER A 1 225 ? -2.748 8.524 10.135 1.00 95.75 225 SER A C 1
ATOM 1512 O O . SER A 1 225 ? -1.893 7.928 10.788 1.00 95.75 225 SER A O 1
ATOM 1514 N N . SER A 1 226 ? -2.676 9.836 9.899 1.00 94.38 226 SER A N 1
ATOM 1515 C CA . SER A 1 226 ? -1.725 10.716 10.595 1.00 94.38 226 SER A CA 1
ATOM 1516 C C . SER A 1 226 ? -2.116 11.030 12.033 1.00 94.38 226 SER A C 1
ATOM 1518 O O . SER A 1 226 ? -1.296 11.532 12.804 1.00 94.38 226 SER A O 1
ATOM 1520 N N . ASN A 1 227 ? -3.371 10.763 12.384 1.00 93.81 227 ASN A N 1
ATOM 1521 C CA . ASN A 1 227 ? -3.971 11.151 13.644 1.00 93.81 227 ASN A CA 1
ATOM 1522 C C . ASN A 1 227 ? -4.896 10.045 14.170 1.00 93.81 227 ASN A C 1
ATOM 1524 O O . ASN A 1 227 ? -5.892 9.676 13.535 1.00 93.81 227 ASN A O 1
ATOM 1528 N N . SER A 1 228 ? -4.598 9.535 15.364 1.00 93.81 228 SER A N 1
ATOM 1529 C CA . SER A 1 228 ? -5.403 8.482 15.974 1.00 93.81 228 SER A CA 1
ATOM 1530 C C . SER A 1 228 ? -6.842 8.902 16.283 1.00 93.81 228 SER A C 1
ATOM 1532 O O . SER A 1 228 ? -7.713 8.040 16.277 1.00 93.81 228 SER A O 1
ATOM 1534 N N . THR A 1 229 ? -7.121 10.190 16.519 1.00 90.69 229 THR A N 1
ATOM 1535 C CA . THR A 1 229 ? -8.484 10.670 16.816 1.00 90.69 229 THR A CA 1
ATOM 1536 C C . THR A 1 229 ? -9.398 10.617 15.601 1.00 90.69 229 THR A C 1
ATOM 1538 O O . THR A 1 229 ? -10.598 10.451 15.760 1.00 90.69 229 THR A O 1
ATOM 1541 N N . LEU A 1 230 ? -8.841 10.725 14.392 1.00 91.69 230 LEU A N 1
ATOM 1542 C CA . LEU A 1 230 ? -9.592 10.593 13.140 1.00 91.69 230 LEU A CA 1
ATOM 1543 C C . LEU A 1 230 ? -9.656 9.133 12.681 1.00 91.69 230 LEU A C 1
ATOM 1545 O O . LEU A 1 230 ? -10.681 8.667 12.194 1.00 91.69 230 LEU A O 1
ATOM 1549 N N . GLY A 1 231 ? -8.567 8.383 12.871 1.00 94.00 231 GLY A N 1
ATOM 1550 C CA . GLY A 1 231 ? -8.480 7.001 12.406 1.00 94.00 231 GLY A CA 1
ATOM 1551 C C . GLY A 1 231 ? -9.244 5.993 13.271 1.00 94.00 231 GLY A C 1
ATOM 1552 O O . GLY A 1 231 ? -9.795 5.026 12.743 1.00 94.00 231 GLY A O 1
ATOM 1553 N N . LEU A 1 232 ? -9.293 6.191 14.593 1.00 93.38 232 LEU A N 1
ATOM 1554 C CA . LEU A 1 232 ? -9.920 5.233 15.509 1.00 93.38 232 LEU A CA 1
ATOM 1555 C C . LEU A 1 232 ? -11.443 5.113 15.306 1.00 93.38 232 LEU A C 1
ATOM 1557 O O . LEU A 1 232 ? -11.919 3.977 15.229 1.00 93.38 232 LEU A O 1
ATOM 1561 N N . PRO A 1 233 ? -12.211 6.209 15.139 1.00 90.38 233 PRO A N 1
ATOM 1562 C CA . PRO A 1 233 ? -13.636 6.118 14.820 1.00 90.38 233 PRO A CA 1
ATOM 1563 C C . PRO A 1 233 ? -13.909 5.324 13.535 1.00 90.38 233 PRO A C 1
ATOM 1565 O O . PRO A 1 233 ? -14.770 4.443 13.533 1.00 90.38 233 PRO A O 1
ATOM 1568 N N . ILE A 1 234 ? -13.112 5.539 12.480 1.00 92.50 234 ILE A N 1
ATOM 1569 C CA . ILE A 1 234 ? -13.207 4.776 11.223 1.00 92.50 234 ILE A CA 1
ATOM 1570 C C . ILE A 1 234 ? -12.953 3.286 11.482 1.00 92.50 234 ILE A C 1
ATOM 1572 O O . ILE A 1 234 ? -13.705 2.437 10.998 1.00 92.50 234 ILE A O 1
ATOM 1576 N N . ALA A 1 235 ? -11.921 2.951 12.263 1.00 93.94 235 ALA A N 1
ATOM 1577 C CA . ALA A 1 235 ? -11.566 1.565 12.578 1.00 93.94 235 ALA A CA 1
ATOM 1578 C C . ALA A 1 235 ? -12.650 0.847 13.402 1.00 93.94 235 ALA A C 1
ATOM 1580 O O . ALA A 1 235 ? -12.794 -0.375 13.322 1.00 93.94 235 ALA A O 1
ATOM 1581 N N . ASN A 1 236 ? -13.422 1.605 14.182 1.00 91.62 236 ASN A N 1
ATOM 1582 C CA . ASN A 1 236 ? -14.478 1.108 15.056 1.00 91.62 236 ASN A CA 1
ATOM 1583 C C . ASN A 1 236 ? -15.808 0.833 14.329 1.00 91.62 236 ASN A C 1
ATOM 1585 O O . ASN A 1 236 ? -16.640 0.080 14.841 1.00 91.62 236 ASN A O 1
ATOM 1589 N N . GLN A 1 237 ? -16.007 1.397 13.137 1.00 89.00 237 GLN A N 1
ATOM 1590 C CA . GLN A 1 237 ? -17.263 1.302 12.394 1.00 89.00 237 GLN A CA 1
ATOM 1591 C C . GLN A 1 237 ? -17.369 0.018 11.570 1.00 89.00 237 GLN A C 1
ATOM 1593 O O . GLN A 1 237 ? -16.480 -0.332 10.792 1.00 89.00 237 GLN A O 1
ATOM 1598 N N . SER A 1 238 ? -18.520 -0.652 11.667 1.00 88.56 238 SER A N 1
ATOM 1599 C CA . SER A 1 238 ? -18.838 -1.830 10.850 1.00 88.56 238 SER A CA 1
ATOM 1600 C C . SER A 1 238 ? -18.865 -1.504 9.355 1.00 88.56 238 SER A C 1
ATOM 1602 O O . SER A 1 238 ? -18.431 -2.325 8.546 1.00 88.56 238 SER A O 1
ATOM 1604 N N . LEU A 1 239 ? -19.287 -0.285 8.994 1.00 89.69 239 LEU A N 1
ATOM 1605 C CA . LEU A 1 239 ? -19.310 0.209 7.616 1.00 89.69 239 LEU A CA 1
ATOM 1606 C C . LEU A 1 239 ? -17.929 0.236 6.956 1.00 89.69 239 LEU A C 1
ATOM 1608 O O . LEU A 1 239 ? -17.876 0.231 5.731 1.00 89.69 239 LEU A O 1
ATOM 1612 N N . SER A 1 240 ? -16.839 0.237 7.726 1.00 90.88 240 SER A N 1
ATOM 1613 C CA . SER A 1 240 ? -15.457 0.242 7.227 1.00 90.88 240 SER A CA 1
ATOM 1614 C C . SER A 1 240 ? -14.937 -1.154 6.840 1.00 90.88 240 SER A C 1
ATOM 1616 O O . SER A 1 240 ? -13.883 -1.279 6.218 1.00 90.88 240 SER A O 1
ATOM 1618 N N . THR A 1 241 ? -15.679 -2.210 7.183 1.00 89.62 241 THR A N 1
ATOM 1619 C CA . THR A 1 241 ? -15.333 -3.608 6.883 1.00 89.62 241 THR A CA 1
ATOM 1620 C C . THR A 1 241 ? -15.340 -3.860 5.372 1.00 89.62 241 THR A C 1
ATOM 1622 O O . THR A 1 241 ? -16.179 -3.328 4.647 1.00 89.62 241 THR A O 1
ATOM 1625 N N . ASN A 1 242 ? -14.447 -4.730 4.893 1.00 88.81 242 ASN A N 1
ATOM 1626 C CA . ASN A 1 242 ? -14.378 -5.181 3.497 1.00 88.81 242 ASN A CA 1
ATOM 1627 C C . ASN A 1 242 ? -14.138 -4.066 2.457 1.00 88.81 242 ASN A C 1
ATOM 1629 O O . ASN A 1 242 ? -14.575 -4.179 1.313 1.00 88.81 242 ASN A O 1
ATOM 1633 N N . ARG A 1 243 ? -13.435 -2.995 2.843 1.00 88.25 243 ARG A N 1
ATOM 1634 C CA . ARG A 1 243 ? -13.069 -1.888 1.939 1.00 88.25 243 ARG A CA 1
ATOM 1635 C C . ARG A 1 243 ? -11.611 -1.898 1.483 1.00 88.25 243 ARG A C 1
ATOM 1637 O O . ARG A 1 243 ? -11.196 -1.041 0.707 1.00 88.25 243 ARG A O 1
ATOM 1644 N N . GLY A 1 244 ? -10.840 -2.873 1.962 1.00 90.12 244 GLY A N 1
ATOM 1645 C CA . GLY A 1 244 ? -9.383 -2.809 1.935 1.00 90.12 244 GLY A CA 1
ATOM 1646 C C . GLY A 1 244 ? -8.849 -1.732 2.881 1.00 90.12 244 GLY A C 1
ATOM 1647 O O . GLY A 1 244 ? -9.587 -1.245 3.740 1.00 90.12 244 GLY A O 1
ATOM 1648 N N . PRO A 1 245 ? -7.566 -1.372 2.753 1.00 92.94 245 PRO A N 1
ATOM 1649 C CA . PRO A 1 245 ? -6.979 -0.302 3.541 1.00 92.94 245 PRO A CA 1
ATOM 1650 C C . PRO A 1 245 ? -7.608 1.055 3.240 1.00 92.94 245 PRO A C 1
ATOM 1652 O O . PRO A 1 245 ? -7.708 1.480 2.088 1.00 92.94 245 PRO A O 1
ATOM 1655 N N . ILE A 1 246 ? -8.006 1.736 4.306 1.00 92.94 246 ILE A N 1
ATOM 1656 C CA . ILE A 1 246 ? -8.602 3.066 4.295 1.00 92.94 246 ILE A CA 1
ATOM 1657 C C . ILE A 1 246 ? -7.559 4.051 4.800 1.00 92.94 246 ILE A C 1
ATOM 1659 O O . ILE A 1 246 ? -6.863 3.766 5.770 1.00 92.94 246 ILE A O 1
ATOM 1663 N N . LEU A 1 247 ? -7.456 5.209 4.164 1.00 92.31 247 LEU A N 1
ATOM 1664 C CA . LEU A 1 247 ? -6.502 6.247 4.518 1.00 92.31 247 LEU A CA 1
ATOM 1665 C C . LEU A 1 247 ? -7.248 7.533 4.878 1.00 92.31 247 LEU A C 1
ATOM 1667 O O . LEU A 1 247 ? -8.141 7.948 4.149 1.00 92.31 247 LEU A O 1
ATOM 1671 N N . THR A 1 248 ? -6.883 8.171 5.985 1.00 91.38 248 THR A N 1
ATOM 1672 C CA . THR A 1 248 ? -7.365 9.511 6.357 1.00 91.38 248 THR A CA 1
ATOM 1673 C C . THR A 1 248 ? -6.172 10.389 6.717 1.00 91.38 248 THR A C 1
ATOM 1675 O O . THR A 1 248 ? -5.224 9.926 7.355 1.00 91.38 248 THR A O 1
ATOM 1678 N N . HIS A 1 249 ? -6.186 11.648 6.288 1.00 86.31 249 HIS A N 1
ATOM 1679 C CA . HIS A 1 249 ? 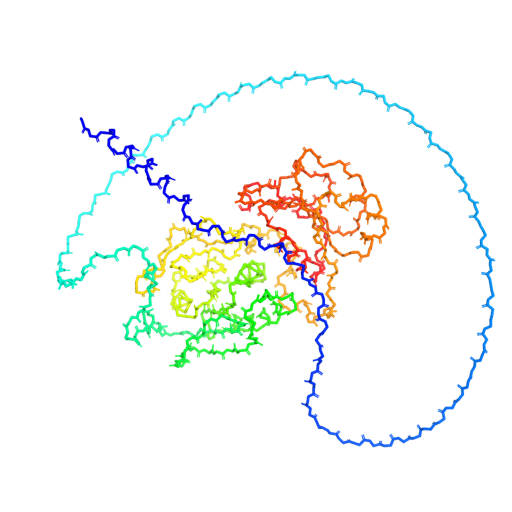-5.187 12.625 6.720 1.00 86.31 249 HIS A CA 1
ATOM 1680 C C . HIS A 1 249 ? -5.736 13.427 7.908 1.00 86.31 249 HIS A C 1
ATOM 1682 O O . HIS A 1 249 ? -6.588 12.955 8.657 1.00 86.31 249 HIS A O 1
ATOM 1688 N N . ASN A 1 250 ? -5.228 14.648 8.083 1.00 83.94 250 ASN A N 1
ATOM 1689 C CA . ASN A 1 250 ? -5.792 15.647 8.987 1.00 83.94 250 ASN A CA 1
ATOM 1690 C C . ASN A 1 250 ? -6.985 16.399 8.360 1.00 83.94 250 ASN A C 1
ATOM 1692 O O . ASN A 1 250 ? -7.456 17.373 8.943 1.00 83.94 250 ASN A O 1
ATOM 1696 N N . ASP A 1 251 ? -7.425 15.995 7.166 1.00 81.25 251 ASP A N 1
ATOM 1697 C CA . ASP A 1 251 ? -8.702 16.394 6.590 1.00 81.25 251 ASP A CA 1
ATOM 1698 C C . ASP A 1 251 ? -9.778 15.373 6.992 1.00 81.25 251 ASP A C 1
ATOM 1700 O O . ASP A 1 251 ? -9.490 14.215 7.287 1.00 81.25 251 ASP A O 1
ATOM 1704 N N . SER A 1 252 ? -11.044 15.784 7.015 1.00 85.50 252 SER A N 1
ATOM 1705 C CA . SER A 1 252 ? -12.157 14.852 7.242 1.00 85.50 252 SER A CA 1
ATOM 1706 C C . SER A 1 252 ? -12.388 13.918 6.049 1.00 85.50 252 SER A C 1
ATOM 1708 O O . SER A 1 252 ? -13.393 13.221 6.007 1.00 85.50 252 SER A O 1
ATOM 1710 N N . ALA A 1 253 ? -11.522 13.922 5.037 1.00 90.56 253 ALA A N 1
ATOM 1711 C CA . ALA A 1 253 ? -11.694 13.119 3.842 1.00 90.56 253 ALA A CA 1
ATOM 1712 C C . ALA A 1 253 ? -11.131 11.710 4.051 1.00 90.56 253 ALA A C 1
ATOM 1714 O O . ALA A 1 253 ? -10.062 11.504 4.622 1.00 90.56 253 ALA A O 1
ATOM 1715 N N . VAL A 1 254 ? -11.865 10.725 3.542 1.00 91.44 254 VAL A N 1
ATOM 1716 C CA . VAL A 1 254 ? -11.502 9.314 3.627 1.00 91.44 254 VAL A CA 1
ATOM 1717 C C . VAL A 1 254 ? -11.142 8.825 2.232 1.00 91.44 254 VAL A C 1
ATOM 1719 O O . VAL A 1 254 ? -11.936 8.954 1.303 1.00 91.44 254 VAL A O 1
ATOM 1722 N N . TYR A 1 255 ? -9.965 8.233 2.080 1.00 90.31 255 TYR A N 1
ATOM 1723 C CA . TYR A 1 255 ? -9.395 7.777 0.815 1.00 90.31 255 TYR A CA 1
ATOM 1724 C C . TYR A 1 255 ? -9.176 6.259 0.817 1.00 90.31 255 TYR A C 1
ATOM 1726 O O . TYR A 1 255 ? -9.109 5.612 1.864 1.00 90.31 255 TYR A O 1
ATOM 1734 N N . SER A 1 256 ? -9.042 5.676 -0.374 1.00 89.19 256 SER A N 1
ATOM 1735 C CA . SER A 1 256 ? -8.499 4.322 -0.519 1.00 89.19 256 SER A CA 1
ATOM 1736 C C . SER A 1 256 ? -6.981 4.355 -0.339 1.00 89.19 256 SER A C 1
ATOM 1738 O O . SER A 1 256 ? -6.313 5.217 -0.906 1.00 89.19 256 SER A O 1
ATOM 1740 N N . GLY A 1 257 ? -6.427 3.391 0.398 1.00 88.25 257 GLY A N 1
ATOM 1741 C CA . GLY A 1 257 ? -4.980 3.197 0.481 1.00 88.25 257 GLY A CA 1
ATOM 1742 C C . GLY A 1 257 ? -4.365 2.589 -0.786 1.00 88.25 257 GLY A C 1
ATOM 1743 O O . GLY A 1 257 ? -3.171 2.750 -1.011 1.00 88.25 257 GLY A O 1
ATOM 1744 N N . GLY A 1 258 ? -5.151 1.893 -1.614 1.00 80.19 258 GLY A N 1
ATOM 1745 C CA . GLY A 1 258 ? -4.656 1.149 -2.779 1.00 80.19 258 GLY A CA 1
ATOM 1746 C C . GLY A 1 258 ? -4.597 1.956 -4.073 1.00 80.19 258 GLY A C 1
ATOM 1747 O O . GLY A 1 258 ? -3.934 1.536 -5.020 1.00 80.19 258 GLY A O 1
ATOM 1748 N N . LEU A 1 259 ? -5.283 3.097 -4.125 1.00 73.31 259 LEU A N 1
ATOM 1749 C CA . LEU A 1 259 ? -5.304 3.964 -5.297 1.00 73.31 259 LEU A CA 1
ATOM 1750 C C . LEU A 1 259 ? -4.129 4.959 -5.285 1.00 73.31 259 LEU A C 1
ATOM 1752 O O . LEU A 1 259 ? -3.584 5.278 -4.224 1.00 73.31 259 LEU A O 1
ATOM 1756 N N . PRO A 1 260 ? -3.705 5.452 -6.462 1.00 64.81 260 PRO A N 1
ATOM 1757 C CA . PRO A 1 260 ? -2.715 6.514 -6.562 1.00 64.81 260 PRO A CA 1
ATOM 1758 C C . PRO A 1 260 ? -3.119 7.735 -5.727 1.00 64.81 260 PRO A C 1
ATOM 1760 O O . PRO A 1 260 ? -4.311 7.972 -5.508 1.00 64.81 260 PRO A O 1
ATOM 1763 N N . PRO A 1 261 ? -2.139 8.528 -5.275 1.00 55.72 261 PRO A N 1
ATOM 1764 C CA . PRO A 1 261 ? -2.361 9.608 -4.329 1.00 55.72 261 PRO A CA 1
ATOM 1765 C C . PRO A 1 261 ? -3.459 10.604 -4.769 1.00 55.72 261 PRO A C 1
ATOM 1767 O O . PRO A 1 261 ? -3.282 11.405 -5.684 1.00 55.72 261 PRO A O 1
ATOM 1770 N N . TYR A 1 262 ? -4.569 10.577 -4.024 1.00 61.12 262 TYR A N 1
ATOM 1771 C CA . TYR A 1 262 ? -5.269 11.766 -3.513 1.00 61.12 262 TYR A CA 1
ATOM 1772 C C . TYR A 1 262 ? -6.049 12.656 -4.485 1.00 61.12 262 TYR A C 1
ATOM 1774 O O . TYR A 1 262 ? -5.857 13.872 -4.491 1.00 61.12 262 TYR A O 1
ATOM 1782 N N . LYS A 1 263 ? -7.002 12.110 -5.248 1.00 63.22 263 LYS A N 1
ATOM 1783 C CA . LYS A 1 263 ? -8.000 12.987 -5.904 1.00 63.22 263 LYS A CA 1
ATOM 1784 C C . LYS A 1 263 ? -9.452 12.666 -5.623 1.00 63.22 263 LYS A C 1
ATOM 1786 O O . LYS A 1 263 ? -10.280 13.562 -5.741 1.00 63.22 263 LYS A O 1
ATOM 1791 N N . VAL A 1 264 ? -9.772 11.432 -5.244 1.00 80.19 264 VAL A N 1
ATOM 1792 C CA . VAL A 1 264 ? -11.170 11.035 -5.071 1.00 80.19 264 VAL A CA 1
ATOM 1793 C C . VAL A 1 264 ? -11.368 10.468 -3.670 1.00 80.19 264 VAL A C 1
ATOM 1795 O O . VAL A 1 264 ? -10.953 9.335 -3.413 1.00 80.19 264 VAL A O 1
ATOM 1798 N N . PRO A 1 265 ? -11.964 11.240 -2.745 1.00 88.25 265 PRO A N 1
ATOM 1799 C CA . PRO A 1 265 ? -12.384 10.690 -1.470 1.00 88.25 265 PRO A CA 1
ATOM 1800 C C . PRO A 1 265 ? -13.443 9.609 -1.706 1.00 88.25 265 PRO A C 1
ATOM 1802 O O . PRO A 1 265 ? -14.381 9.778 -2.488 1.00 88.25 265 PRO A O 1
ATOM 1805 N N . ILE A 1 266 ? -13.294 8.485 -1.014 1.00 89.75 266 ILE A N 1
ATOM 1806 C CA . ILE A 1 266 ? -14.294 7.414 -0.966 1.00 89.75 266 ILE A CA 1
ATOM 1807 C C . ILE A 1 266 ? -15.359 7.668 0.105 1.00 89.75 266 ILE A C 1
ATOM 1809 O O . ILE A 1 266 ? -16.389 6.990 0.123 1.00 89.75 266 ILE A O 1
ATOM 1813 N N . GLY A 1 267 ? -15.113 8.637 0.984 1.00 91.31 267 GLY A N 1
ATOM 1814 C CA . GLY A 1 267 ? -16.023 9.062 2.032 1.00 91.31 267 GLY A CA 1
ATOM 1815 C C . GLY A 1 267 ? -15.541 10.314 2.757 1.00 91.31 267 GLY A C 1
ATOM 1816 O O . GLY A 1 267 ? -14.514 10.899 2.410 1.00 91.31 267 GLY A O 1
ATOM 1817 N N . VAL A 1 268 ? -16.294 10.706 3.776 1.00 92.69 268 VAL A N 1
ATOM 1818 C CA . VAL A 1 268 ? -16.019 11.855 4.638 1.00 92.69 268 VAL A CA 1
ATOM 1819 C C . VAL A 1 268 ? -16.379 11.517 6.084 1.00 92.69 268 VAL A C 1
ATOM 1821 O O . VAL A 1 268 ? -17.332 10.782 6.328 1.00 92.69 268 VAL A O 1
ATOM 1824 N N . LEU A 1 269 ? -15.624 12.041 7.040 1.00 90.69 269 LEU A N 1
ATOM 1825 C CA . LEU A 1 269 ? -15.961 12.045 8.455 1.00 90.69 269 LEU A CA 1
ATOM 1826 C C . LEU A 1 269 ? -16.882 13.229 8.748 1.00 90.69 269 LEU A C 1
ATOM 1828 O O . LEU A 1 269 ? -16.555 14.371 8.420 1.00 90.69 269 LEU A O 1
ATOM 1832 N N . ASP A 1 270 ? -18.018 12.971 9.386 1.00 88.19 270 ASP A N 1
ATOM 1833 C CA . ASP A 1 270 ? -18.812 14.048 9.968 1.00 88.19 270 ASP A CA 1
ATOM 1834 C C . ASP A 1 270 ? -18.178 14.586 11.265 1.00 88.19 270 ASP A C 1
ATOM 1836 O O . ASP A 1 270 ? -17.160 14.092 11.759 1.00 88.19 270 ASP A O 1
ATOM 1840 N N . THR A 1 271 ? -18.797 15.616 11.843 1.00 83.75 271 THR A N 1
ATOM 1841 C CA . THR A 1 271 ? -18.363 16.215 13.116 1.00 83.75 271 THR A CA 1
ATOM 1842 C C . THR A 1 271 ? -18.417 15.240 14.290 1.00 83.75 271 THR A C 1
ATOM 1844 O O . THR A 1 271 ? -17.770 15.476 15.306 1.00 83.75 271 THR A O 1
ATOM 1847 N N . ASN A 1 272 ? -19.168 14.146 14.147 1.00 81.81 272 ASN A N 1
ATOM 1848 C CA . ASN A 1 272 ? -19.300 13.092 15.139 1.00 81.81 272 ASN A CA 1
ATOM 1849 C C . ASN A 1 272 ? -18.304 11.939 14.903 1.00 81.81 272 ASN A C 1
ATOM 1851 O O . ASN A 1 272 ? -18.435 10.883 15.523 1.00 81.81 272 ASN A O 1
ATOM 1855 N N . GLY A 1 273 ? -17.315 12.107 14.016 1.00 80.69 273 GLY A N 1
ATOM 1856 C CA . GLY A 1 273 ? -16.335 11.064 13.702 1.00 80.69 273 GLY A CA 1
ATOM 1857 C C . GLY A 1 273 ? -16.937 9.876 12.944 1.00 80.69 273 GLY A C 1
ATOM 1858 O O . GLY A 1 273 ? -16.302 8.825 12.821 1.00 80.69 273 GLY A O 1
ATOM 1859 N N . THR A 1 274 ? -18.161 10.011 12.425 1.00 88.06 274 THR A N 1
ATOM 1860 C CA . THR A 1 274 ? -18.822 8.968 11.641 1.00 88.06 274 THR A CA 1
ATOM 1861 C C . THR A 1 274 ? -18.383 9.045 10.189 1.00 88.06 274 THR A C 1
ATOM 1863 O O . THR A 1 274 ? -18.513 10.092 9.558 1.00 88.06 274 THR A O 1
ATOM 1866 N N . ALA A 1 275 ? -17.852 7.944 9.645 1.00 90.56 275 ALA A N 1
ATOM 1867 C CA . ALA A 1 275 ? -17.467 7.884 8.242 1.00 90.56 275 ALA A CA 1
ATOM 1868 C C . ALA A 1 275 ? -18.697 7.612 7.367 1.00 90.56 275 ALA A C 1
ATOM 1870 O O . ALA A 1 275 ? -19.328 6.555 7.449 1.00 90.56 275 ALA A O 1
ATOM 1871 N N . HIS A 1 276 ? -18.991 8.551 6.477 1.00 91.56 276 HIS A N 1
ATOM 1872 C CA . HIS A 1 276 ? -20.002 8.435 5.436 1.00 91.56 276 HIS A CA 1
ATOM 1873 C C . HIS A 1 276 ? -19.310 8.125 4.118 1.00 91.56 276 HIS A C 1
ATOM 1875 O O . HIS A 1 276 ? -18.494 8.906 3.637 1.00 91.56 276 HIS A O 1
ATOM 1881 N N . TYR A 1 277 ? -19.614 6.973 3.528 1.00 90.75 277 TYR A N 1
ATOM 1882 C CA . TYR A 1 277 ? -18.960 6.519 2.304 1.00 90.75 277 TYR A CA 1
ATOM 1883 C C . TYR A 1 277 ? -19.831 6.795 1.080 1.00 90.75 277 TYR A C 1
ATOM 1885 O O . TYR A 1 277 ? -20.960 6.315 1.008 1.00 90.75 277 TYR A O 1
ATOM 1893 N N . PHE A 1 278 ? -19.279 7.496 0.090 1.00 88.44 278 PHE A N 1
ATOM 1894 C CA . PHE A 1 278 ? -19.940 7.734 -1.199 1.00 88.44 278 PHE A CA 1
ATOM 1895 C C . PHE A 1 278 ? -19.850 6.512 -2.112 1.00 88.44 278 PHE A C 1
ATOM 1897 O O . PHE A 1 278 ? -20.767 6.209 -2.870 1.00 88.44 278 PHE A O 1
ATOM 1904 N N . TYR A 1 279 ? -18.739 5.785 -2.008 1.00 80.44 279 TYR A N 1
ATOM 1905 C CA . TYR A 1 279 ? -18.450 4.621 -2.832 1.00 80.44 279 TYR A CA 1
ATOM 1906 C C . TYR A 1 279 ? -18.156 3.422 -1.942 1.00 80.44 279 TYR A C 1
ATOM 1908 O O . TYR A 1 279 ? -17.657 3.554 -0.820 1.00 80.44 279 TYR A O 1
ATOM 1916 N N . ARG A 1 280 ? -18.394 2.212 -2.453 1.00 66.56 280 ARG A N 1
ATOM 1917 C CA . ARG A 1 280 ? -17.740 1.016 -1.914 1.00 66.56 280 ARG A CA 1
ATOM 1918 C C . ARG A 1 280 ? -16.261 1.065 -2.314 1.00 66.56 280 ARG A C 1
ATOM 1920 O O . ARG A 1 280 ? -15.876 0.488 -3.318 1.00 66.56 280 ARG A O 1
ATOM 1927 N N . GLY A 1 281 ? -15.452 1.830 -1.577 1.00 56.00 281 GLY A N 1
ATOM 1928 C CA . GLY A 1 281 ? -13.994 1.771 -1.712 1.00 56.00 281 GLY A CA 1
ATOM 1929 C C . GLY A 1 281 ? -13.487 0.361 -1.377 1.00 56.00 281 GLY A C 1
ATOM 1930 O O . GLY A 1 281 ? -14.134 -0.346 -0.612 1.00 56.00 281 GLY A O 1
ATOM 1931 N N . GLY A 1 282 ? -12.358 -0.098 -1.902 1.00 63.75 282 GLY A N 1
ATOM 1932 C CA . GLY A 1 282 ? -11.409 0.616 -2.750 1.00 63.75 282 GLY A CA 1
ATOM 1933 C C . GLY A 1 282 ? -10.108 -0.171 -2.865 1.00 63.75 282 GLY A C 1
ATOM 1934 O O . GLY A 1 282 ? -9.041 0.391 -2.656 1.00 63.75 282 GLY A O 1
ATOM 1935 N N . LEU A 1 283 ? -10.186 -1.474 -3.135 1.00 67.81 283 LEU A N 1
ATOM 1936 C CA . LEU A 1 283 ? -9.035 -2.222 -3.635 1.00 67.81 283 LEU A CA 1
ATOM 1937 C C . LEU A 1 283 ? -9.111 -2.184 -5.164 1.00 67.81 283 LEU A C 1
ATOM 1939 O O . LEU A 1 283 ? -10.144 -2.588 -5.703 1.00 67.81 283 LEU A O 1
ATOM 1943 N N . PRO A 1 284 ? -8.064 -1.712 -5.865 1.00 71.00 284 PRO A N 1
ATOM 1944 C CA . PRO A 1 284 ? -7.917 -1.967 -7.296 1.00 71.00 284 PRO A CA 1
ATOM 1945 C C . PRO A 1 284 ? -8.213 -3.442 -7.583 1.00 71.00 284 PRO A C 1
ATOM 1947 O O . PRO A 1 284 ? -7.785 -4.296 -6.799 1.00 71.00 284 PRO A O 1
ATOM 1950 N N . LYS A 1 285 ? -8.909 -3.777 -8.682 1.00 73.31 285 LYS A N 1
ATOM 1951 C CA . LYS A 1 285 ? -9.279 -5.185 -8.970 1.00 73.31 285 LYS A CA 1
ATOM 1952 C C . LYS A 1 285 ? -8.057 -6.102 -8.982 1.00 73.31 285 LYS A C 1
ATOM 1954 O O . LYS A 1 285 ? -8.148 -7.280 -8.659 1.00 73.31 285 LYS A O 1
ATOM 1959 N N . PHE A 1 286 ? -6.894 -5.553 -9.311 1.00 74.25 286 PHE A N 1
ATOM 1960 C CA . PHE A 1 286 ? -5.624 -6.261 -9.265 1.00 74.25 286 PHE A CA 1
ATOM 1961 C C . PHE A 1 286 ? -5.158 -6.679 -7.851 1.00 74.25 286 PHE A C 1
ATOM 1963 O O . PHE A 1 286 ? -4.453 -7.678 -7.717 1.00 74.25 286 PHE A O 1
ATOM 1970 N N . PHE A 1 287 ? -5.578 -5.988 -6.788 1.00 78.06 287 PHE A N 1
ATOM 1971 C CA . PHE A 1 287 ? -5.326 -6.375 -5.389 1.00 78.06 287 PHE A CA 1
ATOM 1972 C C . PHE A 1 287 ? -6.519 -7.068 -4.723 1.00 78.06 287 PHE A C 1
ATOM 1974 O O . PHE A 1 287 ? -6.446 -7.418 -3.542 1.00 78.06 287 PHE A O 1
ATOM 1981 N N . ASP A 1 288 ? -7.611 -7.281 -5.457 1.00 78.62 288 ASP A N 1
ATOM 1982 C CA . ASP A 1 288 ? -8.746 -8.036 -4.943 1.00 78.62 288 ASP A CA 1
ATOM 1983 C C . ASP A 1 288 ? -8.350 -9.486 -4.615 1.00 78.62 288 ASP A C 1
ATOM 1985 O O . ASP A 1 288 ? -7.410 -10.045 -5.178 1.00 78.62 288 ASP A O 1
ATOM 1989 N N . ARG A 1 289 ? -9.071 -10.129 -3.694 1.00 76.62 289 ARG A N 1
ATOM 1990 C CA . ARG A 1 289 ? -8.759 -11.492 -3.230 1.00 76.62 289 ARG A CA 1
ATOM 1991 C C . ARG A 1 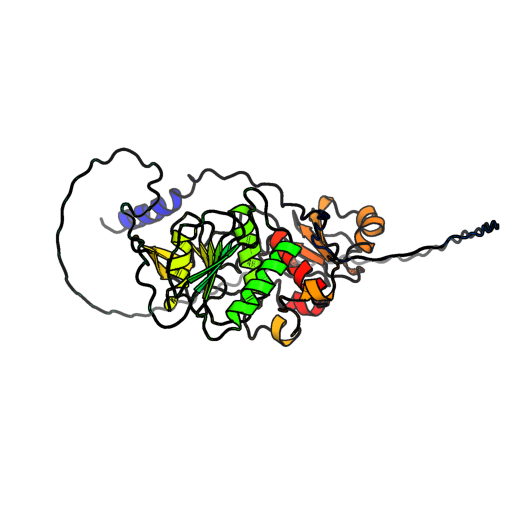289 ? -8.788 -12.529 -4.338 1.00 76.62 289 ARG A C 1
ATOM 1993 O O . ARG A 1 289 ? -8.016 -13.479 -4.282 1.00 76.62 289 ARG A O 1
ATOM 2000 N N . GLY A 1 290 ? -9.690 -12.346 -5.297 1.00 77.38 290 GLY A N 1
ATOM 2001 C CA . GLY A 1 290 ? -9.819 -13.194 -6.476 1.00 77.38 290 GLY A CA 1
ATOM 2002 C C . GLY A 1 290 ? -8.983 -12.717 -7.659 1.00 77.38 290 GLY A C 1
ATOM 2003 O O . GLY A 1 290 ? -9.166 -13.229 -8.760 1.00 77.38 290 GLY A O 1
ATOM 2004 N N . SER A 1 291 ? -8.101 -11.728 -7.478 1.00 79.75 291 SER A N 1
ATOM 2005 C CA . SER A 1 291 ? -7.270 -11.254 -8.574 1.00 79.75 291 SER A CA 1
ATOM 2006 C C . SER A 1 291 ? -6.316 -12.355 -9.016 1.00 79.75 291 SER A C 1
ATOM 2008 O O . SER A 1 291 ? -5.778 -13.116 -8.209 1.00 79.75 291 SER A O 1
ATOM 2010 N N . GLY A 1 292 ? -6.047 -12.430 -10.314 1.00 76.50 292 GLY A N 1
ATOM 2011 C CA . GLY A 1 292 ? -5.097 -13.414 -10.816 1.00 76.50 292 GLY A CA 1
ATOM 2012 C C . GLY A 1 292 ? -3.660 -13.128 -10.390 1.00 76.50 292 GLY A C 1
ATOM 2013 O O . GLY A 1 292 ? -2.846 -14.036 -10.466 1.00 76.50 292 GLY A O 1
ATOM 2014 N N . LEU A 1 293 ? -3.339 -11.942 -9.849 1.00 78.25 293 LEU A N 1
ATOM 2015 C CA . LEU A 1 293 ? -2.093 -11.765 -9.096 1.00 78.25 293 LEU A CA 1
ATOM 2016 C C . LEU A 1 293 ? -2.049 -12.713 -7.900 1.00 78.25 293 LEU A C 1
ATOM 2018 O O . LEU A 1 293 ? -1.092 -13.462 -7.754 1.00 78.25 293 LEU A O 1
ATOM 2022 N N . ARG A 1 294 ? -3.089 -12.698 -7.061 1.00 79.62 294 ARG A N 1
ATOM 2023 C CA . ARG A 1 294 ? -3.147 -13.516 -5.844 1.00 79.62 294 ARG A CA 1
ATOM 2024 C C . ARG A 1 294 ? -3.384 -14.995 -6.146 1.00 79.62 294 ARG A C 1
ATOM 2026 O O . ARG A 1 294 ? -2.859 -15.839 -5.429 1.00 79.62 294 ARG A O 1
ATOM 2033 N N . LEU A 1 295 ? -4.119 -15.311 -7.216 1.00 81.69 295 LEU A N 1
ATOM 2034 C CA . LEU A 1 295 ? -4.317 -16.698 -7.654 1.00 81.69 295 LEU A CA 1
ATOM 2035 C C . LEU A 1 295 ? -3.045 -17.301 -8.267 1.00 81.69 295 LEU A C 1
ATOM 2037 O O . LEU A 1 295 ? -2.738 -18.457 -7.991 1.00 81.69 295 LEU A O 1
ATOM 2041 N N . ASN A 1 296 ? -2.286 -16.532 -9.057 1.00 80.69 296 ASN A N 1
ATOM 2042 C CA . ASN A 1 296 ? -1.073 -17.037 -9.713 1.00 80.69 296 ASN A CA 1
ATOM 2043 C C . ASN A 1 296 ? 0.173 -16.952 -8.818 1.00 80.69 296 ASN A C 1
ATOM 2045 O O . ASN A 1 296 ? 1.123 -17.700 -9.031 1.00 80.69 296 ASN A O 1
ATOM 2049 N N . TYR A 1 297 ? 0.180 -16.057 -7.826 1.00 79.25 297 TYR A N 1
ATOM 2050 C CA . TYR A 1 297 ? 1.289 -15.851 -6.895 1.00 79.25 297 TYR A CA 1
ATOM 2051 C C . TYR A 1 297 ? 0.777 -15.879 -5.456 1.00 79.25 297 TYR A C 1
ATOM 2053 O O . TYR A 1 297 ? 0.596 -14.847 -4.809 1.00 79.25 297 TYR A O 1
ATOM 2061 N N . THR A 1 298 ? 0.554 -17.083 -4.934 1.00 77.69 298 THR A N 1
ATOM 2062 C CA . THR A 1 298 ? 0.015 -17.295 -3.579 1.00 77.69 298 THR A CA 1
ATOM 2063 C C . THR A 1 298 ? 0.911 -16.738 -2.471 1.00 77.69 298 THR A C 1
ATOM 2065 O O . THR A 1 298 ? 0.433 -16.419 -1.386 1.00 77.69 298 THR A O 1
ATOM 2068 N N . ASN A 1 299 ? 2.205 -16.580 -2.744 1.00 81.12 299 ASN A N 1
ATOM 2069 C CA . ASN A 1 299 ? 3.177 -15.980 -1.841 1.00 81.12 299 ASN A CA 1
ATOM 2070 C C . ASN A 1 299 ? 3.308 -14.456 -1.998 1.00 81.12 299 ASN A C 1
ATOM 2072 O O . ASN A 1 299 ? 3.941 -13.841 -1.156 1.00 81.12 299 ASN A O 1
ATOM 2076 N N . PHE A 1 300 ? 2.695 -13.818 -3.003 1.00 82.19 300 PHE A N 1
ATOM 2077 C CA . PHE A 1 300 ? 2.845 -12.374 -3.263 1.00 82.19 300 PHE A CA 1
ATOM 2078 C C . PHE A 1 300 ? 2.451 -11.487 -2.078 1.00 82.19 300 PHE A C 1
ATOM 2080 O O . PHE A 1 300 ? 2.933 -10.368 -1.927 1.00 82.19 300 PHE A O 1
ATOM 2087 N N . THR A 1 301 ? 1.543 -11.987 -1.246 1.00 83.44 301 THR A N 1
ATOM 2088 C CA . THR A 1 301 ? 0.962 -11.266 -0.118 1.00 83.44 301 THR A CA 1
ATOM 2089 C C . THR A 1 301 ? 1.588 -11.657 1.218 1.00 83.44 301 THR A C 1
ATOM 2091 O O . THR A 1 301 ? 0.970 -11.418 2.247 1.00 83.44 301 THR A O 1
ATOM 2094 N N . ASP A 1 302 ? 2.758 -12.305 1.243 1.00 89.12 302 ASP A N 1
ATOM 2095 C CA . ASP A 1 302 ? 3.385 -12.745 2.493 1.00 89.12 302 ASP A CA 1
ATOM 2096 C C . ASP A 1 302 ? 3.990 -11.555 3.271 1.00 89.12 302 ASP A C 1
ATOM 2098 O O . ASP A 1 302 ? 5.026 -11.009 2.877 1.00 89.12 302 ASP A O 1
ATOM 2102 N N . PRO A 1 303 ? 3.409 -11.157 4.420 1.00 88.25 303 PRO A N 1
ATOM 2103 C CA . PRO A 1 303 ? 3.946 -10.068 5.231 1.00 88.25 303 PRO A CA 1
ATOM 2104 C C . PRO A 1 303 ? 5.228 -10.462 5.979 1.00 88.25 303 PRO A C 1
ATOM 2106 O O . PRO A 1 303 ? 5.864 -9.611 6.593 1.00 88.25 303 PRO A O 1
ATOM 2109 N N . GLY A 1 304 ? 5.622 -11.739 5.946 1.00 87.19 304 GLY A N 1
ATOM 2110 C CA . GLY A 1 304 ? 6.875 -12.252 6.491 1.00 87.19 304 GLY A CA 1
ATOM 2111 C C . GLY A 1 304 ? 8.007 -12.380 5.469 1.00 87.19 304 GLY A C 1
ATOM 2112 O O . GLY A 1 304 ? 9.092 -12.817 5.853 1.00 87.19 304 GLY A O 1
ATOM 2113 N N . ALA A 1 305 ? 7.795 -12.005 4.201 1.00 87.19 305 ALA A N 1
ATOM 2114 C CA . ALA A 1 305 ? 8.750 -12.230 3.112 1.00 87.19 305 ALA A CA 1
ATOM 2115 C C . ALA A 1 305 ? 10.156 -11.691 3.418 1.00 87.19 305 ALA A C 1
ATOM 2117 O O . ALA A 1 305 ? 11.150 -12.408 3.292 1.00 87.19 305 ALA A O 1
ATOM 2118 N N . TYR A 1 306 ? 10.239 -10.458 3.927 1.00 87.06 306 TYR A N 1
ATOM 2119 C CA . TYR A 1 306 ? 11.511 -9.844 4.309 1.00 87.06 306 TYR A CA 1
ATOM 2120 C C . TYR A 1 306 ? 12.265 -10.636 5.390 1.00 87.06 306 TYR A C 1
ATOM 2122 O O . TYR A 1 306 ? 13.482 -10.796 5.310 1.00 87.06 306 TYR A O 1
ATOM 2130 N N . ASN A 1 307 ? 11.560 -11.192 6.379 1.00 84.44 307 ASN A N 1
ATOM 2131 C CA . ASN A 1 307 ? 12.193 -11.959 7.456 1.00 84.44 307 ASN A CA 1
ATOM 2132 C C . ASN A 1 307 ? 12.792 -13.284 6.963 1.00 84.44 307 ASN A C 1
ATOM 2134 O O . ASN A 1 307 ? 13.716 -13.802 7.596 1.00 84.44 307 ASN A O 1
ATOM 2138 N N . LYS A 1 308 ? 12.280 -13.816 5.845 1.00 84.81 308 LYS A N 1
ATOM 2139 C CA . LYS A 1 308 ? 12.770 -15.045 5.211 1.00 84.81 308 LYS A CA 1
ATOM 2140 C C . LYS A 1 308 ? 14.033 -14.794 4.396 1.00 84.81 308 LYS A C 1
ATOM 2142 O O . LYS A 1 308 ? 14.978 -15.567 4.500 1.00 84.81 308 LYS A O 1
ATOM 2147 N N . THR A 1 309 ? 14.059 -13.725 3.601 1.00 83.00 309 THR A N 1
ATOM 2148 C CA . THR A 1 309 ? 15.186 -13.442 2.699 1.00 83.00 309 THR A CA 1
ATOM 2149 C C . THR A 1 309 ? 16.311 -12.670 3.378 1.00 83.00 309 THR A C 1
ATOM 2151 O O . THR A 1 309 ? 17.461 -12.794 2.959 1.00 83.00 309 THR A O 1
ATOM 2154 N N . ARG A 1 310 ? 15.985 -11.839 4.382 1.00 84.06 310 ARG A N 1
ATOM 2155 C CA . ARG A 1 310 ? 16.889 -10.900 5.081 1.00 84.06 310 ARG A CA 1
ATOM 2156 C C . ARG A 1 310 ? 17.764 -10.056 4.147 1.00 84.06 310 ARG A C 1
ATOM 2158 O O . ARG A 1 310 ? 18.809 -9.551 4.545 1.00 84.06 310 ARG A O 1
ATOM 2165 N N . THR A 1 311 ? 17.335 -9.904 2.901 1.00 87.75 311 THR A N 1
ATOM 2166 C CA . THR A 1 311 ? 18.055 -9.221 1.832 1.00 87.75 311 THR A CA 1
ATOM 2167 C C . THR A 1 311 ? 17.068 -8.318 1.115 1.00 87.75 311 THR A C 1
ATOM 2169 O O . THR A 1 311 ? 15.981 -8.745 0.723 1.00 87.75 311 THR A O 1
ATOM 2172 N N . ILE A 1 312 ? 17.422 -7.040 1.002 1.00 89.88 312 ILE A N 1
ATOM 2173 C CA . ILE A 1 312 ? 16.598 -6.045 0.320 1.00 89.88 312 ILE A CA 1
ATOM 2174 C C . ILE A 1 312 ? 16.990 -6.065 -1.158 1.00 89.88 312 ILE A C 1
ATOM 2176 O O . ILE A 1 312 ? 18.165 -5.838 -1.457 1.00 89.88 312 ILE A O 1
ATOM 2180 N N . PRO A 1 313 ? 16.053 -6.324 -2.086 1.00 92.69 313 PRO A N 1
ATOM 2181 C CA . PRO A 1 313 ? 16.379 -6.321 -3.499 1.00 92.69 313 PRO A CA 1
ATOM 2182 C C . PRO A 1 313 ? 16.737 -4.908 -3.966 1.00 92.69 313 PRO A C 1
ATOM 2184 O O . PRO A 1 313 ? 16.110 -3.933 -3.562 1.00 92.69 313 PRO A O 1
ATOM 2187 N N . THR A 1 314 ? 17.725 -4.772 -4.844 1.00 94.44 314 THR A N 1
ATOM 2188 C CA . THR A 1 314 ? 18.142 -3.457 -5.344 1.00 94.44 314 THR A CA 1
ATOM 2189 C C . THR A 1 314 ? 17.210 -3.012 -6.464 1.00 94.44 314 THR A C 1
ATOM 2191 O O . THR A 1 314 ? 17.332 -3.461 -7.604 1.00 94.44 314 THR A O 1
ATOM 2194 N N . ILE A 1 315 ? 16.269 -2.123 -6.142 1.00 95.44 315 ILE A N 1
ATOM 2195 C CA . ILE A 1 315 ? 15.285 -1.601 -7.096 1.00 95.44 315 ILE A CA 1
ATOM 2196 C C . ILE A 1 315 ? 15.448 -0.096 -7.207 1.00 95.44 315 ILE A C 1
ATOM 2198 O O . ILE A 1 315 ? 15.424 0.615 -6.202 1.00 95.44 315 ILE A O 1
ATOM 2202 N N . ARG A 1 316 ? 15.578 0.405 -8.435 1.00 95.50 316 ARG A N 1
ATOM 2203 C CA . ARG A 1 316 ? 15.873 1.819 -8.687 1.00 95.50 316 ARG A CA 1
ATOM 2204 C C . ARG A 1 316 ? 14.785 2.496 -9.510 1.00 95.50 316 ARG A C 1
ATOM 2206 O O . ARG A 1 316 ? 14.282 1.907 -10.461 1.00 95.50 316 ARG A O 1
ATOM 2213 N N . ILE A 1 317 ? 14.479 3.748 -9.170 1.00 95.25 317 ILE A N 1
ATOM 2214 C CA . ILE A 1 317 ? 13.728 4.667 -10.032 1.00 95.25 317 ILE A CA 1
ATOM 2215 C C . ILE A 1 317 ? 14.730 5.469 -10.863 1.00 95.25 317 ILE A C 1
ATOM 2217 O O . ILE A 1 317 ? 15.685 6.031 -10.321 1.00 95.25 317 ILE A O 1
ATOM 2221 N N . VAL A 1 318 ? 14.521 5.521 -12.174 1.00 94.06 318 VAL A N 1
ATOM 2222 C CA . VAL A 1 318 ? 15.364 6.261 -13.117 1.00 94.06 318 VAL A CA 1
ATOM 2223 C C . VAL A 1 318 ? 14.465 7.030 -14.078 1.00 94.06 318 VAL A C 1
ATOM 2225 O O . VAL A 1 318 ? 13.481 6.493 -14.576 1.00 94.06 318 VAL A O 1
ATOM 2228 N N . ASN A 1 319 ? 14.783 8.294 -14.350 1.00 91.69 319 ASN A N 1
ATOM 2229 C CA . ASN A 1 319 ? 14.088 9.040 -15.398 1.00 91.69 319 ASN A CA 1
ATOM 2230 C C . ASN A 1 319 ? 14.486 8.504 -16.773 1.00 91.69 319 ASN A C 1
ATOM 2232 O O . ASN A 1 319 ? 15.641 8.148 -16.989 1.00 91.69 319 ASN A O 1
ATOM 2236 N N . GLN A 1 320 ? 13.553 8.501 -17.719 1.00 88.31 320 GLN A N 1
ATOM 2237 C CA . GLN A 1 320 ? 13.769 8.027 -19.088 1.00 88.31 320 GLN A CA 1
ATOM 2238 C C . GLN A 1 320 ? 15.043 8.595 -19.734 1.00 88.31 320 GLN A C 1
ATOM 2240 O O . GLN A 1 320 ? 15.788 7.857 -20.367 1.00 88.31 320 GLN A O 1
ATOM 2245 N N . THR A 1 321 ? 15.337 9.878 -19.522 1.00 87.44 321 THR A N 1
ATOM 2246 C CA . THR A 1 321 ? 16.533 10.562 -20.049 1.00 87.44 321 THR A CA 1
ATOM 2247 C C . THR A 1 321 ? 17.857 10.002 -19.527 1.00 87.44 321 THR A C 1
ATOM 2249 O O . THR A 1 321 ? 18.901 10.234 -20.125 1.00 87.44 321 THR A O 1
ATOM 2252 N N . ASN A 1 322 ? 17.834 9.280 -18.408 1.00 90.38 322 ASN A N 1
ATOM 2253 C CA . ASN A 1 322 ? 19.007 8.694 -17.764 1.00 90.38 322 ASN A CA 1
ATOM 2254 C C . ASN A 1 322 ? 19.200 7.213 -18.117 1.00 90.38 322 ASN A C 1
ATOM 2256 O O . ASN A 1 322 ? 20.184 6.612 -17.689 1.00 90.38 322 ASN A O 1
ATOM 2260 N N . VAL A 1 323 ? 18.287 6.619 -18.889 1.00 90.56 323 VAL A N 1
ATOM 2261 C CA . VAL A 1 323 ? 18.419 5.246 -19.382 1.00 90.56 323 VAL A CA 1
ATOM 2262 C C . VAL A 1 323 ? 19.225 5.257 -20.683 1.00 90.56 323 VAL A C 1
ATOM 2264 O O . VAL A 1 323 ? 18.675 5.184 -21.779 1.00 90.56 323 VAL A O 1
ATOM 2267 N N . THR A 1 324 ? 20.541 5.391 -20.549 1.00 90.31 324 THR A N 1
ATOM 2268 C CA . THR A 1 324 ? 21.507 5.340 -21.657 1.00 90.31 324 THR A CA 1
ATOM 2269 C C . THR A 1 324 ? 22.054 3.923 -21.855 1.00 90.31 324 THR A C 1
ATOM 2271 O O . THR A 1 324 ? 21.940 3.079 -20.964 1.00 90.31 324 THR A O 1
ATOM 2274 N N . ASP A 1 325 ? 22.722 3.659 -22.980 1.00 89.50 325 ASP A N 1
ATOM 2275 C CA . ASP A 1 325 ? 23.430 2.386 -23.200 1.00 89.50 325 ASP A CA 1
ATOM 2276 C C . ASP A 1 325 ? 24.458 2.088 -22.101 1.00 89.50 325 ASP A C 1
ATOM 2278 O O . ASP A 1 325 ? 24.648 0.938 -21.712 1.00 89.50 325 ASP A O 1
ATOM 2282 N N . ASP A 1 326 ? 25.111 3.129 -21.578 1.00 91.12 326 ASP A N 1
ATOM 2283 C CA . ASP A 1 326 ? 26.065 3.001 -20.478 1.00 91.12 326 ASP A CA 1
ATOM 2284 C C . ASP A 1 326 ? 25.378 2.549 -19.183 1.00 91.12 326 ASP A C 1
ATOM 2286 O O . ASP A 1 326 ? 25.822 1.606 -18.529 1.00 91.12 326 ASP A O 1
ATOM 2290 N N . PHE A 1 327 ? 24.219 3.137 -18.868 1.00 93.06 327 PHE A N 1
ATOM 2291 C CA . PHE A 1 327 ? 23.392 2.685 -17.753 1.00 93.06 327 PHE A CA 1
ATOM 2292 C C . PHE A 1 327 ? 22.963 1.220 -17.931 1.00 93.06 327 PHE A C 1
ATOM 2294 O O . PHE A 1 327 ? 23.071 0.434 -16.987 1.00 93.06 327 PHE A O 1
ATOM 2301 N N . ILE A 1 328 ? 22.507 0.841 -19.131 1.00 91.31 328 ILE A N 1
ATOM 2302 C CA . ILE A 1 328 ? 22.057 -0.526 -19.438 1.00 91.31 328 ILE A CA 1
ATOM 2303 C C . ILE A 1 328 ? 23.207 -1.535 -19.320 1.00 91.31 328 ILE A C 1
ATOM 2305 O O . ILE A 1 328 ? 22.980 -2.650 -18.858 1.00 91.31 328 ILE A O 1
ATOM 2309 N N . ARG A 1 329 ? 24.435 -1.167 -19.701 1.00 90.88 329 ARG A N 1
ATOM 2310 C CA . ARG A 1 329 ? 25.596 -2.067 -19.625 1.00 90.88 329 ARG A CA 1
ATOM 2311 C C . ARG A 1 329 ? 26.219 -2.149 -18.233 1.00 90.88 329 ARG A C 1
ATOM 2313 O O . ARG A 1 329 ? 26.627 -3.233 -17.833 1.00 90.88 329 ARG A O 1
ATOM 2320 N N . ASN A 1 330 ? 26.280 -1.040 -17.496 1.00 93.50 330 ASN A N 1
ATOM 2321 C CA . ASN A 1 330 ? 27.102 -0.957 -16.282 1.00 93.50 330 ASN A CA 1
ATOM 2322 C C . ASN A 1 330 ? 26.292 -0.943 -14.982 1.00 93.50 330 ASN A C 1
ATOM 2324 O O . ASN A 1 330 ? 26.770 -1.401 -13.945 1.00 93.50 330 ASN A O 1
ATOM 2328 N N . VAL A 1 331 ? 25.067 -0.412 -15.006 1.00 93.81 331 VAL A N 1
ATOM 2329 C CA . VAL A 1 331 ? 24.253 -0.234 -13.794 1.00 93.81 331 VAL A CA 1
ATOM 2330 C C . VAL A 1 331 ? 23.120 -1.245 -13.743 1.00 93.81 331 VAL A C 1
ATOM 2332 O O . VAL A 1 331 ? 22.971 -1.942 -12.742 1.00 93.81 331 VAL A O 1
ATOM 2335 N N . ALA A 1 332 ? 22.339 -1.341 -14.820 1.00 93.06 332 ALA A N 1
ATOM 2336 C CA . ALA A 1 332 ? 21.161 -2.194 -14.901 1.00 93.06 332 ALA A CA 1
ATOM 2337 C C . ALA A 1 332 ? 21.434 -3.668 -14.522 1.00 93.06 332 ALA A C 1
ATOM 2339 O O . ALA A 1 332 ? 20.680 -4.197 -13.710 1.00 93.06 332 ALA A O 1
ATOM 2340 N N . PRO A 1 333 ? 22.524 -4.331 -14.962 1.00 92.62 333 PRO A N 1
ATOM 2341 C CA . PRO A 1 333 ? 22.734 -5.752 -14.669 1.00 92.62 333 PRO A CA 1
ATOM 2342 C C . PRO A 1 333 ? 22.884 -6.080 -13.176 1.00 92.62 333 PRO A C 1
ATOM 2344 O O . PRO A 1 333 ? 22.691 -7.227 -12.787 1.00 92.62 333 PRO A O 1
ATOM 2347 N N . ASN A 1 334 ? 23.197 -5.080 -12.344 1.00 93.75 334 ASN A N 1
ATOM 2348 C CA . ASN A 1 334 ? 23.343 -5.222 -10.893 1.00 93.75 334 ASN A CA 1
ATOM 2349 C C . ASN A 1 334 ? 22.033 -4.963 -10.123 1.00 93.75 334 ASN A C 1
ATOM 2351 O O . ASN A 1 334 ? 22.016 -5.010 -8.893 1.00 93.75 334 ASN A O 1
ATOM 2355 N N . LEU A 1 335 ? 20.942 -4.640 -10.823 1.00 94.62 335 LEU A N 1
ATOM 2356 C CA . LEU A 1 335 ? 19.631 -4.398 -10.227 1.00 94.62 335 LEU A CA 1
ATOM 2357 C C . LEU A 1 335 ? 18.787 -5.677 -10.206 1.00 94.62 335 LEU A C 1
ATOM 2359 O O . LEU A 1 335 ? 19.015 -6.629 -10.945 1.00 94.62 335 LEU A O 1
ATOM 2363 N N . GLN A 1 336 ? 17.762 -5.669 -9.358 1.00 93.50 336 GLN A N 1
ATOM 2364 C CA . GLN A 1 336 ? 16.752 -6.731 -9.249 1.00 93.50 336 GLN A CA 1
ATOM 2365 C C . GLN A 1 336 ? 15.348 -6.236 -9.633 1.00 93.50 336 GLN A C 1
ATOM 2367 O O . GLN A 1 336 ? 14.381 -6.993 -9.614 1.00 93.50 336 GLN A O 1
ATOM 2372 N N . GLY A 1 337 ? 15.239 -4.961 -9.999 1.00 94.12 337 GLY A N 1
ATOM 2373 C CA . GLY A 1 337 ? 14.040 -4.333 -10.532 1.00 94.12 337 GLY A CA 1
ATOM 2374 C C . GLY A 1 337 ? 14.346 -2.906 -10.972 1.00 94.12 337 GLY A C 1
ATOM 2375 O O . GLY A 1 337 ? 15.223 -2.240 -10.414 1.00 94.12 337 GLY A O 1
ATOM 2376 N N . LEU A 1 338 ? 13.624 -2.419 -11.974 1.00 95.38 338 LEU A N 1
ATOM 2377 C CA . LEU A 1 338 ? 13.810 -1.066 -12.492 1.00 95.38 338 LEU A CA 1
ATOM 2378 C C . LEU A 1 338 ? 12.461 -0.397 -12.725 1.00 95.38 338 LEU A C 1
ATOM 2380 O O . LEU A 1 338 ? 11.597 -0.940 -13.406 1.00 95.38 338 LEU A O 1
ATOM 2384 N N . VAL A 1 339 ? 12.312 0.810 -12.194 1.00 95.44 339 VAL A N 1
ATOM 2385 C CA . VAL A 1 339 ? 11.193 1.699 -12.486 1.00 95.44 339 VAL A CA 1
ATOM 2386 C C . VAL A 1 339 ? 11.707 2.818 -13.380 1.00 95.44 339 VAL A C 1
ATOM 2388 O O . VAL A 1 339 ? 12.599 3.570 -12.988 1.00 95.44 339 VAL A O 1
ATOM 2391 N N . VAL A 1 340 ? 11.149 2.937 -14.579 1.00 93.94 340 VAL A N 1
ATOM 2392 C CA . VAL A 1 340 ? 11.483 4.002 -15.526 1.00 93.94 340 VAL A CA 1
ATOM 2393 C C . VAL A 1 340 ? 10.370 5.039 -15.507 1.00 93.94 340 VAL A C 1
ATOM 2395 O O . VAL A 1 340 ? 9.238 4.753 -15.889 1.00 93.94 340 VAL A O 1
ATOM 2398 N N . ASN A 1 341 ? 10.697 6.249 -15.064 1.00 92.50 341 ASN A N 1
ATOM 2399 C CA . ASN A 1 341 ? 9.795 7.388 -15.118 1.00 92.50 341 ASN A CA 1
ATOM 2400 C C . ASN A 1 341 ? 9.843 8.028 -16.512 1.00 92.50 341 ASN A C 1
ATOM 2402 O O . ASN A 1 341 ? 10.837 8.665 -16.873 1.00 92.50 341 ASN A O 1
ATOM 2406 N N . ILE A 1 342 ? 8.789 7.831 -17.300 1.00 88.69 342 ILE A N 1
ATOM 2407 C CA . ILE A 1 342 ? 8.691 8.330 -18.671 1.00 88.69 342 ILE A CA 1
ATOM 2408 C C . ILE A 1 342 ? 8.233 9.786 -18.691 1.00 88.69 342 ILE A C 1
ATOM 2410 O O . ILE A 1 342 ? 7.278 10.174 -18.018 1.00 88.69 342 ILE A O 1
ATOM 2414 N N . THR A 1 343 ? 8.897 10.598 -19.506 1.00 81.00 343 THR A N 1
ATOM 2415 C CA . THR A 1 343 ? 8.577 12.022 -19.680 1.00 81.00 343 THR A CA 1
ATOM 2416 C C . THR A 1 343 ? 7.874 12.302 -21.012 1.00 81.00 343 THR A C 1
ATOM 2418 O O . THR A 1 343 ? 7.261 13.357 -21.160 1.00 81.00 343 THR A O 1
ATOM 2421 N N . GLY A 1 344 ? 7.863 11.342 -21.948 1.00 71.19 344 GLY A N 1
ATOM 2422 C CA . GLY A 1 344 ? 7.171 11.438 -23.237 1.00 71.19 344 GLY A CA 1
ATOM 2423 C C . GLY A 1 344 ? 7.068 10.096 -23.976 1.00 71.19 344 GLY A C 1
ATOM 2424 O O . GLY A 1 344 ? 7.657 9.099 -23.565 1.00 71.19 344 GLY A O 1
ATOM 2425 N N . THR A 1 345 ? 6.305 10.071 -25.071 1.00 63.16 345 THR A N 1
ATOM 2426 C CA . THR A 1 345 ? 6.149 8.911 -25.969 1.00 63.16 345 THR A CA 1
ATOM 2427 C C . THR A 1 345 ? 6.594 9.259 -27.392 1.00 63.16 345 THR A C 1
ATOM 2429 O O . THR A 1 345 ? 6.372 10.399 -27.802 1.00 63.16 345 THR A O 1
ATOM 2432 N N . PRO A 1 346 ? 7.105 8.293 -28.180 1.00 58.28 346 PRO A N 1
ATOM 2433 C CA . PRO A 1 346 ? 7.370 6.895 -27.823 1.00 58.28 346 PRO A CA 1
ATOM 2434 C C . PRO A 1 346 ? 8.750 6.697 -27.174 1.00 58.28 346 PRO A C 1
ATOM 2436 O O . PRO A 1 346 ? 9.694 7.439 -27.434 1.00 58.28 346 PRO A O 1
ATOM 2439 N N . PHE A 1 347 ? 8.869 5.674 -26.327 1.00 67.38 347 PHE A N 1
ATOM 2440 C CA . PHE A 1 347 ? 10.150 5.255 -25.763 1.00 67.38 347 PHE A CA 1
ATOM 2441 C C . PHE A 1 347 ? 10.869 4.338 -26.755 1.00 67.38 347 PHE A C 1
ATOM 2443 O O . PHE A 1 347 ? 10.323 3.310 -27.151 1.00 67.38 347 PHE A O 1
ATOM 2450 N N . THR A 1 348 ? 12.079 4.712 -27.159 1.00 61.41 348 THR A N 1
ATOM 2451 C CA . THR A 1 348 ? 12.813 4.051 -28.247 1.00 61.41 348 THR A CA 1
ATOM 2452 C C . THR A 1 348 ? 14.095 3.353 -27.801 1.00 61.41 348 THR A C 1
ATOM 2454 O O . THR A 1 348 ? 14.760 2.763 -28.650 1.00 61.41 348 THR A O 1
ATOM 2457 N N . THR A 1 349 ? 14.478 3.385 -26.514 1.00 63.31 349 THR A N 1
ATOM 2458 C CA . THR A 1 349 ? 15.744 2.746 -26.122 1.00 63.31 349 THR A CA 1
ATOM 2459 C C . THR A 1 349 ? 15.614 1.225 -26.109 1.00 63.31 349 THR A C 1
ATOM 2461 O O . THR A 1 349 ? 14.779 0.623 -25.429 1.00 63.31 349 THR A O 1
ATOM 2464 N N . THR A 1 350 ? 16.452 0.605 -26.929 1.00 68.81 350 THR A N 1
ATOM 2465 C CA . THR A 1 350 ? 16.610 -0.839 -27.074 1.00 68.81 350 THR A CA 1
ATOM 2466 C C . THR A 1 350 ? 17.431 -1.409 -25.915 1.00 68.81 350 THR A C 1
ATOM 2468 O O . THR A 1 350 ? 18.283 -0.726 -25.359 1.00 68.81 350 THR A O 1
ATOM 2471 N N . GLY A 1 351 ? 17.200 -2.671 -25.543 1.00 80.00 351 GLY A N 1
ATOM 2472 C CA . GLY A 1 351 ? 18.046 -3.396 -24.577 1.00 80.00 351 GLY A CA 1
ATOM 2473 C C . GLY A 1 351 ? 17.489 -3.519 -23.154 1.00 80.00 351 GLY A C 1
ATOM 2474 O O . GLY A 1 351 ? 17.894 -4.415 -22.417 1.00 80.00 351 GLY A O 1
ATOM 2475 N N . LEU A 1 352 ? 16.479 -2.733 -22.768 1.00 85.69 352 LEU A N 1
ATOM 2476 C CA . LEU A 1 352 ? 15.781 -2.979 -21.496 1.00 85.69 352 LEU A CA 1
ATOM 2477 C C . LEU A 1 352 ? 15.025 -4.317 -21.485 1.00 85.69 352 LEU A C 1
ATOM 2479 O O . LEU A 1 352 ? 14.848 -4.924 -20.435 1.00 85.69 352 LEU A O 1
ATOM 2483 N N . GLN A 1 353 ? 14.605 -4.792 -22.655 1.00 84.75 353 GLN A N 1
ATOM 2484 C CA . GLN A 1 353 ? 13.830 -6.027 -22.816 1.00 84.75 353 GLN A CA 1
ATOM 2485 C C . GLN A 1 353 ? 14.677 -7.289 -22.607 1.00 84.75 353 GLN A C 1
ATOM 2487 O O . GLN A 1 353 ? 14.127 -8.354 -22.349 1.00 84.75 353 GLN A O 1
ATOM 2492 N N . SER A 1 354 ? 16.007 -7.182 -22.716 1.00 84.81 354 SER A N 1
ATOM 2493 C CA . SER A 1 354 ? 16.928 -8.294 -22.447 1.00 84.81 354 SER A CA 1
ATOM 2494 C C . SER A 1 354 ? 17.274 -8.455 -20.965 1.00 84.81 354 SER A C 1
ATOM 2496 O O . SER A 1 354 ? 17.966 -9.406 -20.598 1.00 84.81 354 SER A O 1
ATOM 2498 N N . LEU A 1 355 ? 16.821 -7.541 -20.103 1.00 87.81 355 LEU A N 1
ATOM 2499 C CA . LEU A 1 355 ? 17.034 -7.648 -18.663 1.00 87.81 355 LEU A CA 1
ATOM 2500 C C . LEU A 1 355 ? 16.208 -8.811 -18.096 1.00 87.81 355 LEU A C 1
ATOM 2502 O O . LEU A 1 355 ? 15.053 -9.014 -18.457 1.00 87.81 355 LEU A O 1
ATOM 2506 N N . ARG A 1 356 ? 16.806 -9.584 -17.183 1.00 87.19 356 ARG A N 1
ATOM 2507 C CA . ARG A 1 356 ? 16.190 -10.792 -16.594 1.00 87.19 356 ARG A CA 1
ATOM 2508 C C . ARG A 1 356 ? 15.286 -10.508 -15.393 1.00 87.19 356 ARG A C 1
ATOM 2510 O O . ARG A 1 356 ? 14.859 -11.437 -14.716 1.00 87.19 356 ARG A O 1
ATOM 2517 N N . TYR A 1 357 ? 15.034 -9.240 -15.102 1.00 89.56 357 TYR A N 1
ATOM 2518 C CA . TYR A 1 357 ? 14.230 -8.799 -13.972 1.00 89.56 357 TYR A CA 1
ATOM 2519 C C . TYR A 1 357 ? 13.121 -7.846 -14.440 1.00 89.56 357 TYR A C 1
ATOM 2521 O O . TYR A 1 357 ? 13.213 -7.278 -15.532 1.00 89.56 357 TYR A O 1
ATOM 2529 N N . PRO A 1 358 ? 12.077 -7.631 -13.623 1.00 91.50 358 PRO A N 1
ATOM 2530 C CA . PRO A 1 358 ? 10.980 -6.745 -13.982 1.00 91.50 358 PRO A CA 1
ATOM 2531 C C . PRO A 1 358 ? 11.406 -5.293 -14.214 1.00 91.50 358 PRO A C 1
ATOM 2533 O O . PRO A 1 358 ? 12.016 -4.653 -13.352 1.00 91.50 358 PRO A O 1
ATOM 2536 N N . VAL A 1 359 ? 10.993 -4.752 -15.358 1.00 92.25 359 VAL A N 1
ATOM 2537 C CA . VAL A 1 359 ? 11.108 -3.330 -15.683 1.00 92.25 359 VAL A CA 1
ATOM 2538 C C . VAL A 1 359 ? 9.704 -2.752 -15.813 1.00 92.25 359 VAL A C 1
ATOM 2540 O O . VAL A 1 359 ? 8.913 -3.230 -16.629 1.00 92.25 359 VAL A O 1
ATOM 2543 N N . MET A 1 360 ? 9.390 -1.738 -15.008 1.00 92.75 360 MET A N 1
ATOM 2544 C CA . MET A 1 360 ? 8.087 -1.078 -14.998 1.00 92.75 360 MET A CA 1
ATOM 2545 C C . MET A 1 360 ? 8.200 0.371 -15.458 1.00 92.75 360 MET A C 1
ATOM 2547 O O . MET A 1 360 ? 9.049 1.115 -14.974 1.00 92.75 360 MET A O 1
ATOM 2551 N N . PHE A 1 361 ? 7.339 0.783 -16.382 1.00 92.75 361 PHE A N 1
ATOM 2552 C CA . PHE A 1 361 ? 7.293 2.156 -16.878 1.00 92.75 361 PHE A CA 1
ATOM 2553 C C . PHE A 1 361 ? 6.137 2.901 -16.235 1.00 92.75 361 PHE A C 1
ATOM 2555 O O . PHE A 1 361 ? 4.989 2.487 -16.333 1.00 92.75 361 PHE A O 1
ATOM 2562 N N . VAL A 1 362 ? 6.433 4.026 -15.613 1.00 91.44 362 VAL A N 1
ATOM 2563 C CA . VAL A 1 362 ? 5.475 4.876 -14.901 1.00 91.44 362 VAL A CA 1
ATOM 2564 C C . VAL A 1 362 ? 5.616 6.301 -15.380 1.00 91.44 362 VAL A C 1
ATOM 2566 O O . VAL A 1 362 ? 6.633 6.650 -15.971 1.00 91.44 362 VAL A O 1
ATOM 2569 N N . LYS A 1 363 ? 4.632 7.143 -15.088 1.00 88.75 363 LYS A N 1
ATOM 2570 C CA . LYS A 1 363 ? 4.690 8.557 -15.436 1.00 88.75 363 LYS A CA 1
ATOM 2571 C C . LYS A 1 363 ? 4.424 9.409 -14.200 1.00 88.75 363 LYS A C 1
ATOM 2573 O O . LYS A 1 363 ? 3.337 9.364 -13.638 1.00 88.75 363 LYS A O 1
ATOM 2578 N N . ASP A 1 364 ? 5.424 10.185 -13.797 1.00 80.31 364 ASP A N 1
ATOM 2579 C CA . ASP A 1 364 ? 5.332 11.163 -12.716 1.00 80.31 364 ASP A CA 1
ATOM 2580 C C . ASP A 1 364 ? 4.758 12.477 -13.256 1.00 80.31 364 ASP A C 1
ATOM 2582 O O . ASP A 1 364 ? 5.425 13.222 -13.982 1.00 80.31 364 ASP A O 1
ATOM 2586 N N . GLN A 1 365 ? 3.487 12.751 -12.965 1.00 66.94 365 GLN A N 1
ATOM 2587 C CA . GLN A 1 365 ? 2.844 14.019 -13.305 1.00 66.94 365 GLN A CA 1
ATOM 2588 C C . GLN A 1 365 ? 1.891 14.442 -12.185 1.00 66.94 365 GLN A C 1
ATOM 2590 O O . GLN A 1 365 ? 1.267 13.622 -11.519 1.00 66.94 365 GLN A O 1
ATOM 2595 N N . GLN A 1 366 ? 1.689 15.754 -12.064 1.00 61.06 366 GLN A N 1
ATOM 2596 C CA . GLN A 1 366 ? 0.703 16.384 -11.173 1.00 61.06 366 GLN A CA 1
ATOM 2597 C C . GLN A 1 366 ? -0.767 16.050 -11.532 1.00 61.06 366 GLN A C 1
ATOM 2599 O O . GLN A 1 366 ? -1.711 16.362 -10.796 1.00 61.06 366 GLN A O 1
ATOM 2604 N N . GLN A 1 367 ? -0.992 15.423 -12.687 1.00 64.06 367 GLN A N 1
ATOM 2605 C CA . GLN A 1 367 ? -2.295 14.994 -13.189 1.00 64.06 367 GLN A CA 1
ATOM 2606 C C . GLN A 1 367 ? -2.336 13.470 -13.327 1.00 64.06 367 GLN A C 1
ATOM 2608 O O . GLN A 1 367 ? -1.290 12.838 -13.429 1.00 64.06 367 GLN A O 1
ATOM 2613 N N . LEU A 1 368 ? -3.546 12.891 -13.311 1.00 70.31 368 LEU A N 1
ATOM 2614 C CA . LEU A 1 368 ? -3.755 11.448 -13.464 1.00 70.31 368 LEU A CA 1
ATOM 2615 C C . LEU A 1 368 ? -3.127 10.988 -14.783 1.00 70.31 368 LEU A C 1
ATOM 2617 O O . LEU A 1 368 ? -3.666 11.243 -15.858 1.00 70.31 368 LEU A O 1
ATOM 2621 N N . ALA A 1 369 ?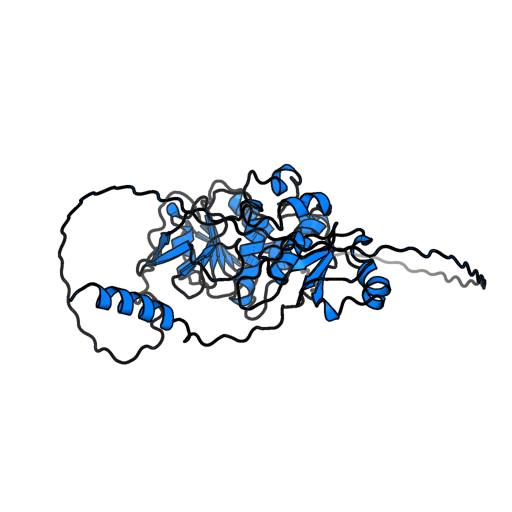 -1.965 10.349 -14.689 1.00 79.00 369 ALA A N 1
ATOM 2622 C CA . ALA A 1 369 ? -1.212 9.862 -15.827 1.00 79.00 369 ALA A CA 1
ATOM 2623 C C . ALA A 1 369 ? -1.360 8.347 -15.905 1.00 79.00 369 ALA A C 1
ATOM 2625 O O . ALA A 1 369 ? -1.078 7.641 -14.941 1.00 79.00 369 ALA A O 1
ATOM 2626 N N . PHE A 1 370 ? -1.812 7.864 -17.058 1.00 85.81 370 PHE A N 1
ATOM 2627 C CA . PHE A 1 370 ? -1.946 6.442 -17.328 1.00 85.81 370 PHE A CA 1
ATOM 2628 C C . PHE A 1 370 ? -0.856 5.994 -18.297 1.00 85.81 370 PHE A C 1
ATOM 2630 O O . PHE A 1 370 ? -0.731 6.544 -19.392 1.00 85.81 370 PHE A O 1
ATOM 2637 N N . VAL A 1 371 ? -0.087 4.981 -17.908 1.00 88.00 371 VAL A N 1
ATOM 2638 C CA . VAL A 1 371 ? 0.822 4.262 -18.801 1.00 88.00 371 VAL A CA 1
ATOM 2639 C C . VAL A 1 371 ? 0.142 2.968 -19.228 1.00 88.00 371 VAL A C 1
ATOM 2641 O O . VAL A 1 371 ? -0.018 2.046 -18.431 1.00 88.00 371 VAL A O 1
ATOM 2644 N N . SER A 1 372 ? -0.274 2.908 -20.491 1.00 86.88 372 SER A N 1
ATOM 2645 C CA . SER A 1 372 ? -0.886 1.726 -21.104 1.00 86.88 372 SER A CA 1
ATOM 2646 C C . SER A 1 372 ? 0.162 0.795 -21.715 1.00 86.88 372 SER A C 1
ATOM 2648 O O . SER A 1 372 ? 1.305 1.192 -21.954 1.00 86.88 372 SER A O 1
ATOM 2650 N N . LYS A 1 373 ? -0.250 -0.428 -22.070 1.00 85.50 373 LYS A N 1
ATOM 2651 C CA . LYS A 1 373 ? 0.598 -1.376 -22.817 1.00 85.50 373 LYS A CA 1
ATOM 2652 C C . LYS A 1 373 ? 1.100 -0.833 -24.162 1.00 85.50 373 LYS A C 1
ATOM 2654 O O . LYS A 1 373 ? 2.126 -1.279 -24.650 1.00 85.50 373 LYS A O 1
ATOM 2659 N N . TRP A 1 374 ? 0.395 0.134 -24.752 1.00 83.38 374 TRP A N 1
ATOM 2660 C CA . TRP A 1 374 ? 0.768 0.759 -26.025 1.00 83.38 374 TRP A CA 1
ATOM 2661 C C . TRP A 1 374 ? 1.843 1.837 -25.865 1.00 83.38 374 TRP A C 1
ATOM 2663 O O . TRP A 1 374 ? 2.415 2.296 -26.848 1.00 83.38 374 TRP A O 1
ATOM 2673 N N . ASN A 1 375 ? 2.111 2.266 -24.629 1.00 83.50 375 ASN A N 1
ATOM 2674 C CA . ASN A 1 375 ? 3.127 3.271 -24.331 1.00 83.50 375 ASN A CA 1
ATOM 2675 C C . ASN A 1 375 ? 4.497 2.655 -24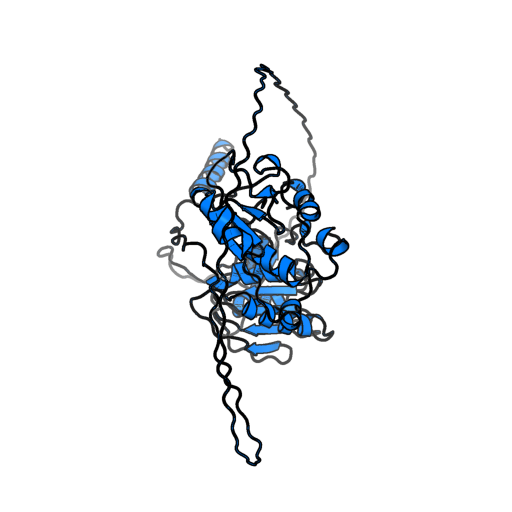.027 1.00 83.50 375 ASN A C 1
ATOM 2677 O O . ASN A 1 375 ? 5.454 3.401 -23.824 1.00 83.50 375 ASN A O 1
ATOM 2681 N N . VAL A 1 376 ? 4.590 1.323 -23.963 1.00 85.50 376 VAL A N 1
ATOM 2682 C CA . VAL A 1 376 ? 5.790 0.610 -23.517 1.00 85.50 376 VAL A CA 1
ATOM 2683 C C . VAL A 1 376 ? 6.197 -0.464 -24.529 1.00 85.50 376 VAL A C 1
ATOM 2685 O O . VAL A 1 376 ? 5.330 -1.033 -25.193 1.00 85.50 376 VAL A O 1
ATOM 2688 N N . PRO A 1 377 ? 7.498 -0.772 -24.660 1.00 84.25 377 PRO A N 1
ATOM 2689 C CA . PRO A 1 377 ? 7.950 -1.874 -25.502 1.00 84.25 377 PRO A CA 1
ATOM 2690 C C . PRO A 1 377 ? 7.407 -3.233 -25.034 1.00 84.25 377 PRO A C 1
ATOM 2692 O O . PRO A 1 377 ? 7.197 -3.458 -23.841 1.00 84.25 377 PRO A O 1
ATOM 2695 N N . THR A 1 378 ? 7.256 -4.183 -25.959 1.00 83.00 378 THR A N 1
ATOM 2696 C CA . THR A 1 378 ? 6.890 -5.569 -25.622 1.00 83.00 378 THR A CA 1
ATOM 2697 C C . THR A 1 378 ? 7.859 -6.151 -24.591 1.00 83.00 378 THR A C 1
ATOM 2699 O O . THR A 1 378 ? 9.071 -5.990 -24.727 1.00 83.00 378 THR A O 1
ATOM 2702 N N . GLY A 1 379 ? 7.323 -6.833 -23.573 1.00 81.12 379 GLY A N 1
ATOM 2703 C CA . GLY A 1 379 ? 8.090 -7.423 -22.466 1.00 81.12 379 GLY A CA 1
ATOM 2704 C C . GLY A 1 379 ? 8.292 -6.492 -21.264 1.00 81.12 379 GLY A C 1
ATOM 2705 O O . GLY A 1 379 ? 8.680 -6.958 -20.196 1.00 81.12 379 GLY A O 1
ATOM 2706 N N . ILE A 1 380 ? 7.978 -5.202 -21.407 1.00 87.50 380 ILE A N 1
ATOM 2707 C CA . ILE A 1 380 ? 8.008 -4.218 -20.323 1.00 87.50 380 ILE A CA 1
ATOM 2708 C C . ILE A 1 380 ? 6.633 -4.136 -19.656 1.00 87.50 380 ILE A C 1
ATOM 2710 O O . ILE A 1 380 ? 5.596 -4.269 -20.309 1.00 87.50 380 ILE A O 1
ATOM 2714 N N . ILE A 1 381 ? 6.618 -3.909 -18.342 1.00 89.94 381 ILE A N 1
ATOM 2715 C CA . ILE A 1 381 ? 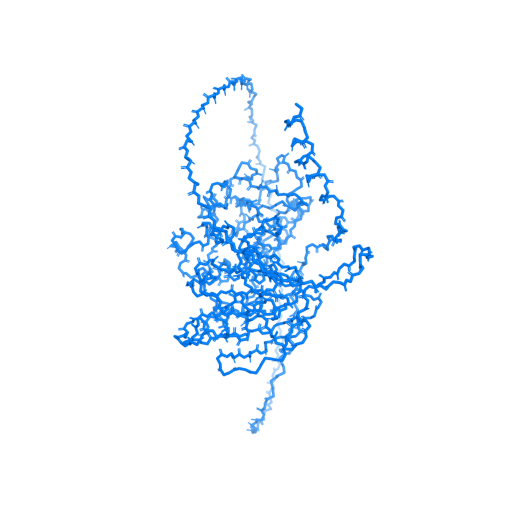5.383 -3.775 -17.572 1.00 89.94 381 ILE A CA 1
ATOM 2716 C C . ILE A 1 381 ? 4.935 -2.308 -17.635 1.00 89.94 381 ILE A C 1
ATOM 2718 O O . ILE A 1 381 ? 5.644 -1.431 -17.132 1.00 89.94 381 ILE A O 1
ATOM 2722 N N . PRO A 1 382 ? 3.780 -1.987 -18.231 1.00 90.25 382 PRO A N 1
ATOM 2723 C CA . PRO A 1 382 ? 3.222 -0.646 -18.104 1.00 90.25 382 PRO A CA 1
ATOM 2724 C C . PRO A 1 382 ? 2.760 -0.438 -16.656 1.00 90.25 382 PRO A C 1
ATOM 2726 O O . PRO A 1 382 ? 2.266 -1.363 -16.034 1.00 90.25 382 PRO A O 1
ATOM 2729 N N . GLY A 1 383 ? 2.939 0.746 -16.085 1.00 89.38 383 GLY A N 1
ATOM 2730 C CA . GLY A 1 383 ? 2.636 1.025 -14.677 1.00 89.38 383 GLY A CA 1
ATOM 2731 C C . GLY A 1 383 ? 1.190 1.442 -14.416 1.00 89.38 383 GLY A C 1
ATOM 2732 O O . GLY A 1 383 ? 0.812 1.637 -13.264 1.00 89.38 383 GLY A O 1
ATOM 2733 N N . GLY A 1 384 ? 0.367 1.605 -15.459 1.00 88.31 384 GLY A N 1
ATOM 2734 C CA . GLY A 1 384 ? -0.992 2.119 -15.314 1.00 88.31 384 GLY A CA 1
ATOM 2735 C C . GLY A 1 384 ? -0.988 3.492 -14.647 1.00 88.31 384 GLY A C 1
ATOM 2736 O O . GLY A 1 384 ? -0.312 4.401 -15.125 1.00 88.31 384 GLY A O 1
ATOM 2737 N N . TYR A 1 385 ? -1.721 3.623 -13.541 1.00 85.88 385 TYR A N 1
ATOM 2738 C CA . TYR A 1 385 ? -1.789 4.854 -12.747 1.00 85.88 385 TYR A CA 1
ATOM 2739 C C . TYR A 1 385 ? -0.775 4.932 -11.595 1.00 85.88 385 TYR A C 1
ATOM 2741 O O . TYR A 1 385 ? -0.818 5.881 -10.812 1.00 85.88 385 TYR A O 1
ATOM 2749 N N . LEU A 1 386 ? 0.107 3.940 -11.437 1.00 88.12 386 LEU A N 1
ATOM 2750 C CA . LEU A 1 386 ? 1.049 3.931 -10.321 1.00 88.12 386 LEU A CA 1
ATOM 2751 C C . LEU A 1 386 ? 2.036 5.095 -10.413 1.00 88.12 386 LEU A C 1
ATOM 2753 O O . LEU A 1 386 ? 2.636 5.349 -11.461 1.00 88.12 386 LEU A O 1
ATOM 2757 N N . SER A 1 387 ? 2.267 5.748 -9.274 1.00 88.69 387 SER A N 1
ATOM 2758 C CA . SER A 1 387 ? 3.394 6.668 -9.133 1.00 88.69 387 SER A CA 1
ATOM 2759 C C . SER A 1 387 ? 4.727 5.902 -9.135 1.00 88.69 387 SER A C 1
ATOM 2761 O O . SER A 1 387 ? 4.751 4.697 -8.853 1.00 88.69 387 SER A O 1
ATOM 2763 N N . PRO A 1 388 ? 5.870 6.575 -9.371 1.00 91.56 388 PRO A N 1
ATOM 2764 C CA . PRO A 1 388 ? 7.174 5.924 -9.276 1.00 91.56 388 PRO A CA 1
ATOM 2765 C C . PRO A 1 388 ? 7.447 5.237 -7.938 1.00 91.56 388 PRO A C 1
ATOM 2767 O O . PRO A 1 388 ? 7.952 4.116 -7.928 1.00 91.56 388 PRO A O 1
ATOM 2770 N N . ALA A 1 389 ? 7.059 5.856 -6.821 1.00 90.44 389 ALA A N 1
ATOM 2771 C CA . ALA A 1 389 ? 7.231 5.264 -5.495 1.00 90.44 389 ALA A CA 1
ATOM 2772 C C . ALA A 1 389 ? 6.348 4.018 -5.304 1.00 90.44 389 ALA A C 1
ATOM 2774 O O . ALA A 1 389 ? 6.815 2.998 -4.800 1.00 90.44 389 ALA A O 1
ATOM 2775 N N . GLN A 1 390 ? 5.093 4.055 -5.766 1.00 90.69 390 GLN A N 1
ATOM 2776 C CA . GLN A 1 390 ? 4.189 2.901 -5.698 1.00 90.69 390 GLN A CA 1
ATOM 2777 C C . GLN A 1 390 ? 4.677 1.744 -6.575 1.00 90.69 390 GLN A C 1
ATOM 2779 O O . GLN A 1 390 ? 4.684 0.597 -6.136 1.00 90.69 390 GLN A O 1
ATOM 2784 N N . ALA A 1 391 ? 5.144 2.029 -7.791 1.00 92.69 391 ALA A N 1
ATOM 2785 C CA . ALA A 1 391 ? 5.748 1.021 -8.656 1.00 92.69 391 ALA A CA 1
ATOM 2786 C C . ALA A 1 391 ? 7.003 0.404 -8.034 1.00 92.69 391 ALA A C 1
ATOM 2788 O O . ALA A 1 391 ? 7.186 -0.811 -8.083 1.00 92.69 391 ALA A O 1
ATOM 2789 N N . GLN A 1 392 ? 7.845 1.216 -7.393 1.00 94.06 392 GLN A N 1
ATOM 2790 C CA . GLN A 1 392 ? 9.030 0.710 -6.711 1.00 94.06 392 GLN A CA 1
ATOM 2791 C C . GLN A 1 392 ? 8.650 -0.201 -5.538 1.00 94.06 392 GLN A C 1
ATOM 2793 O O . GLN A 1 392 ? 9.183 -1.303 -5.431 1.00 94.06 392 GLN A O 1
ATOM 2798 N N . LEU A 1 393 ? 7.689 0.211 -4.702 1.00 93.62 393 LEU A N 1
ATOM 2799 C CA . LEU A 1 393 ? 7.148 -0.615 -3.616 1.00 93.62 393 LEU A CA 1
ATOM 2800 C C . LEU A 1 393 ? 6.540 -1.922 -4.134 1.00 93.62 393 LEU A C 1
ATOM 2802 O O . LEU A 1 393 ? 6.769 -2.978 -3.547 1.00 93.62 393 LEU A O 1
ATOM 2806 N N . PHE A 1 394 ? 5.814 -1.871 -5.251 1.00 92.50 394 PHE A N 1
ATOM 2807 C CA . PHE A 1 394 ? 5.271 -3.063 -5.894 1.00 92.50 394 PHE A CA 1
ATOM 2808 C C . PHE A 1 394 ? 6.384 -4.039 -6.293 1.00 92.50 394 PHE A C 1
ATOM 2810 O O . PHE A 1 394 ? 6.317 -5.218 -5.948 1.00 92.50 394 PHE A O 1
ATOM 2817 N N . LEU A 1 395 ? 7.438 -3.550 -6.955 1.00 93.31 395 LEU A N 1
ATOM 2818 C CA . LEU A 1 395 ? 8.578 -4.384 -7.333 1.00 93.31 395 LEU A CA 1
ATOM 2819 C C . LEU A 1 395 ? 9.334 -4.926 -6.108 1.00 93.31 395 LEU A C 1
ATOM 2821 O O . LEU A 1 395 ? 9.796 -6.064 -6.158 1.00 93.31 395 LEU A O 1
ATOM 2825 N N . TYR A 1 396 ? 9.429 -4.171 -5.004 1.00 94.19 396 TYR A N 1
ATOM 2826 C CA . TYR A 1 396 ? 10.013 -4.664 -3.748 1.00 94.19 396 TYR A CA 1
ATOM 2827 C C . TYR A 1 396 ? 9.246 -5.871 -3.218 1.00 94.19 396 TYR A C 1
ATOM 2829 O O . TYR A 1 396 ? 9.856 -6.891 -2.896 1.00 94.19 396 TYR A O 1
ATOM 2837 N N . VAL A 1 397 ? 7.915 -5.770 -3.145 1.00 92.12 397 VAL A N 1
ATOM 2838 C CA . VAL A 1 397 ? 7.062 -6.884 -2.714 1.00 92.12 397 VAL A CA 1
ATOM 2839 C C . VAL A 1 397 ? 7.223 -8.071 -3.652 1.00 92.12 397 VAL A C 1
ATOM 2841 O O . VAL A 1 397 ? 7.417 -9.192 -3.188 1.00 92.12 397 VAL A O 1
ATOM 2844 N N . ALA A 1 398 ? 7.205 -7.826 -4.956 1.00 90.00 398 ALA A N 1
ATOM 2845 C CA . ALA A 1 398 ? 7.305 -8.875 -5.951 1.00 90.00 398 ALA A CA 1
ATOM 2846 C C . ALA A 1 398 ? 8.636 -9.644 -5.857 1.00 90.00 398 ALA A C 1
ATOM 2848 O O . ALA A 1 398 ? 8.642 -10.869 -5.735 1.00 90.00 398 ALA A O 1
ATOM 2849 N N . ALA A 1 399 ? 9.761 -8.926 -5.804 1.00 90.62 399 ALA A N 1
ATOM 2850 C CA . ALA A 1 399 ? 11.090 -9.519 -5.697 1.00 90.62 399 ALA A CA 1
ATOM 2851 C C . ALA A 1 399 ? 11.299 -10.276 -4.373 1.00 90.62 399 ALA A C 1
ATOM 2853 O O . ALA A 1 399 ? 11.797 -11.400 -4.392 1.00 90.62 399 ALA A O 1
ATOM 2854 N N . LEU A 1 400 ? 10.873 -9.714 -3.234 1.00 90.81 400 LEU A N 1
ATOM 2855 C CA . LEU A 1 400 ? 10.965 -10.390 -1.930 1.00 90.81 400 LEU A CA 1
ATOM 2856 C C . LEU A 1 400 ? 10.118 -11.665 -1.863 1.00 90.81 400 LEU A C 1
ATOM 2858 O O . LEU A 1 400 ? 10.477 -12.604 -1.158 1.00 90.81 400 LEU A O 1
ATOM 2862 N N . ASN A 1 401 ? 9.029 -11.709 -2.627 1.00 86.06 401 ASN A N 1
ATOM 2863 C CA . ASN A 1 401 ? 8.159 -12.873 -2.743 1.00 86.06 401 ASN A CA 1
ATOM 2864 C C . ASN A 1 401 ? 8.500 -13.769 -3.935 1.00 86.06 401 ASN A C 1
ATOM 2866 O O . ASN A 1 401 ? 7.711 -14.639 -4.280 1.00 86.06 401 ASN A O 1
ATOM 2870 N N . ASN A 1 402 ? 9.653 -13.589 -4.586 1.00 84.69 402 ASN A N 1
ATOM 2871 C CA . ASN A 1 402 ? 10.050 -14.368 -5.764 1.00 84.69 402 ASN A CA 1
ATOM 2872 C C . ASN A 1 402 ? 8.970 -14.429 -6.870 1.00 84.69 402 ASN A C 1
ATOM 2874 O O . ASN A 1 402 ? 8.889 -15.376 -7.650 1.00 84.69 402 ASN A O 1
ATOM 2878 N N . ALA A 1 403 ? 8.117 -13.412 -6.935 1.00 83.62 403 ALA A N 1
ATOM 2879 C CA . ALA A 1 403 ? 7.204 -13.188 -8.031 1.00 83.62 403 ALA A CA 1
ATOM 2880 C C . ALA A 1 403 ? 7.918 -12.205 -8.950 1.00 83.62 403 ALA A C 1
ATOM 2882 O O . ALA A 1 403 ? 7.969 -11.018 -8.663 1.00 83.62 403 ALA A O 1
ATOM 2883 N N . THR A 1 404 ? 8.554 -12.687 -10.011 1.00 74.00 404 THR A N 1
ATOM 2884 C CA . THR A 1 404 ? 9.402 -11.837 -10.869 1.00 74.00 404 THR A CA 1
ATOM 2885 C C . THR A 1 404 ? 9.098 -11.986 -12.354 1.00 74.00 404 THR A C 1
ATOM 2887 O O . THR A 1 404 ? 9.829 -11.438 -13.168 1.00 74.00 404 THR A O 1
ATOM 2890 N N . SER A 1 405 ? 8.022 -12.688 -12.730 1.00 74.38 405 SER A N 1
ATOM 2891 C CA . SER A 1 405 ? 7.667 -12.923 -14.137 1.00 74.38 405 SER A CA 1
ATOM 2892 C C . SER A 1 405 ? 6.893 -11.735 -14.738 1.00 74.38 405 SER A C 1
ATOM 2894 O O . SER A 1 405 ? 5.709 -11.556 -14.429 1.00 74.38 405 SER A O 1
ATOM 2896 N N . PRO A 1 406 ? 7.504 -10.937 -15.641 1.00 66.75 406 PRO A N 1
ATOM 2897 C CA . PRO A 1 406 ? 6.882 -9.725 -16.183 1.00 66.75 406 PRO A CA 1
ATOM 2898 C C . PRO A 1 406 ? 5.680 -10.019 -17.090 1.00 66.75 406 PRO A C 1
ATOM 2900 O O . PRO A 1 406 ? 4.705 -9.266 -17.100 1.00 66.75 406 PRO A O 1
ATOM 2903 N N . ALA A 1 407 ? 5.719 -11.144 -17.817 1.00 63.25 407 ALA A N 1
ATOM 2904 C CA . ALA A 1 407 ? 4.656 -11.570 -18.729 1.00 63.25 407 ALA A CA 1
ATOM 2905 C C . ALA A 1 407 ? 3.328 -11.827 -18.002 1.00 63.25 407 ALA A C 1
ATOM 2907 O O . ALA A 1 407 ? 2.253 -11.608 -18.554 1.00 63.25 407 ALA A O 1
ATOM 2908 N N . ALA A 1 408 ? 3.393 -12.244 -16.736 1.00 64.31 408 ALA A N 1
ATOM 2909 C CA . ALA A 1 408 ? 2.202 -12.458 -15.935 1.00 64.31 408 ALA A CA 1
ATOM 2910 C C . ALA A 1 408 ? 1.561 -11.151 -15.452 1.00 64.31 408 ALA A C 1
ATOM 2912 O O . ALA A 1 408 ? 0.399 -11.191 -15.057 1.00 64.31 408 ALA A O 1
ATOM 2913 N N . TRP A 1 409 ? 2.282 -10.023 -15.453 1.00 70.38 409 TRP A N 1
ATOM 2914 C CA . TRP A 1 409 ? 1.823 -8.747 -14.887 1.00 70.38 409 TRP A CA 1
ATOM 2915 C C . TRP A 1 409 ? 1.346 -7.749 -15.934 1.00 70.38 409 TRP A C 1
ATOM 2917 O O . TRP A 1 409 ? 0.429 -6.979 -15.659 1.00 70.38 409 TRP A O 1
ATOM 2927 N N . SER A 1 410 ? 1.917 -7.787 -17.139 1.00 63.44 410 SER A N 1
ATOM 2928 C CA . SER A 1 410 ? 1.557 -6.896 -18.254 1.00 63.44 410 SER A CA 1
ATOM 2929 C C . SER A 1 410 ? 0.107 -7.044 -18.735 1.00 63.44 410 SER A C 1
ATOM 2931 O O . SER A 1 410 ? -0.420 -6.158 -19.398 1.00 63.44 410 SER A O 1
ATOM 2933 N N . GLN A 1 411 ? -0.551 -8.154 -18.395 1.00 65.94 411 GLN A N 1
ATOM 2934 C CA . GLN A 1 411 ? -1.984 -8.371 -18.624 1.00 65.94 411 GLN A CA 1
ATOM 2935 C C . GLN A 1 411 ? -2.882 -7.635 -17.608 1.00 65.94 411 GLN A C 1
ATOM 2937 O O . GLN A 1 411 ? -4.058 -7.414 -17.886 1.00 65.94 411 GLN A O 1
ATOM 2942 N N . TRP A 1 412 ? -2.342 -7.231 -16.454 1.00 68.44 412 TRP A N 1
ATOM 2943 C CA . TRP A 1 412 ? -3.095 -6.552 -15.394 1.00 68.44 412 TRP A CA 1
ATOM 2944 C C . TRP A 1 412 ? -2.821 -5.061 -15.363 1.00 68.44 412 TRP A C 1
ATOM 2946 O O . TRP A 1 412 ? -3.742 -4.251 -15.275 1.00 68.44 412 TRP A O 1
ATOM 2956 N N . PHE A 1 413 ? -1.546 -4.698 -15.453 1.00 67.19 413 PHE A N 1
ATOM 2957 C CA . PHE A 1 413 ? -1.167 -3.311 -15.579 1.00 67.19 413 PHE A CA 1
ATOM 2958 C C . PHE A 1 413 ? -1.224 -2.919 -17.054 1.00 67.19 413 PHE A C 1
ATOM 2960 O O . PHE A 1 413 ? -0.758 -3.656 -17.916 1.00 67.19 413 PHE A O 1
ATOM 2967 N N . GLY A 1 414 ? -1.832 -1.774 -17.366 1.00 61.59 414 GLY A N 1
ATOM 2968 C CA . GLY A 1 414 ? -1.965 -1.274 -18.739 1.00 61.59 414 GLY A CA 1
ATOM 2969 C C . GLY A 1 414 ? -3.310 -1.544 -19.417 1.00 61.59 414 GLY A C 1
ATOM 2970 O O . GLY A 1 414 ? -3.483 -1.120 -20.562 1.00 61.59 414 GLY A O 1
ATOM 2971 N N . ASN A 1 415 ? -4.262 -2.170 -18.716 1.00 68.62 415 ASN A N 1
ATOM 2972 C CA . ASN A 1 415 ? -5.680 -2.141 -19.069 1.00 68.62 415 ASN A CA 1
ATOM 2973 C C . ASN A 1 415 ? -6.417 -1.161 -18.129 1.00 68.62 415 ASN A C 1
ATOM 2975 O O . ASN A 1 415 ? -6.431 -1.407 -16.920 1.00 68.62 415 ASN A O 1
ATOM 2979 N N . PRO A 1 416 ? -7.007 -0.063 -18.642 1.00 59.78 416 PRO A N 1
ATOM 2980 C CA . PRO A 1 416 ? -7.707 0.909 -17.802 1.00 59.78 416 PRO A CA 1
ATOM 2981 C C . PRO A 1 416 ? -8.926 0.312 -17.079 1.00 59.78 416 PRO A C 1
ATOM 2983 O O . PRO A 1 416 ? -9.306 0.825 -16.036 1.00 59.78 416 PRO A O 1
ATOM 2986 N N . ASP A 1 417 ? -9.489 -0.803 -17.557 1.00 56.34 417 ASP A N 1
ATOM 2987 C CA . ASP A 1 417 ? -10.680 -1.432 -16.961 1.00 56.34 417 ASP A CA 1
ATOM 2988 C C . ASP A 1 417 ? -10.379 -2.292 -15.709 1.00 56.34 417 ASP A C 1
ATOM 2990 O O . ASP A 1 417 ? -11.296 -2.820 -15.054 1.00 56.34 417 ASP A O 1
ATOM 2994 N N . ILE A 1 418 ? -9.089 -2.487 -15.399 1.00 53.53 418 ILE A N 1
ATOM 2995 C CA . ILE A 1 418 ? -8.588 -3.386 -14.344 1.00 53.53 418 ILE A CA 1
ATOM 2996 C C . ILE A 1 418 ? -8.057 -2.617 -13.115 1.00 53.53 418 ILE A C 1
ATOM 2998 O O . ILE A 1 418 ? -7.972 -3.207 -12.034 1.00 53.53 418 ILE A O 1
ATOM 3002 N N . ILE A 1 419 ? -7.734 -1.324 -13.240 1.00 49.88 419 ILE A N 1
ATOM 3003 C CA . ILE A 1 419 ? -7.115 -0.523 -12.163 1.00 49.88 419 ILE A CA 1
ATOM 3004 C C . ILE A 1 419 ? -8.126 0.398 -11.493 1.00 49.88 419 ILE A C 1
ATOM 3006 O O . ILE A 1 419 ? -8.782 1.174 -12.218 1.00 49.88 419 ILE A O 1
#